Protein AF-0000000083949739 (afdb_homodimer)

Sequence (766 aa):
MKKLPELTESFSALIASPSISALEPEQDQSNAAVIDLLANWFADLGLECRRQPVPSSRNKHNLLANLGTGQGGLLLAGHTDTVPFDEGHWQHDPFRLTEKDNLWYGLGTCDMKGFFALILEALKQLPLTQMKRPLYILASADEETTMNGAKAFAANAAIKPEFAIIGEPTSLRPVYMHKGHMAQGIRVTGRSGHSSDPAKGLNAIEVMHLIIGRLLKLKQHLSEHYREDAFSVPYPTMNFGHVHGGDAANRICGCCDLHLDIRPLPGLALTDLQLMLQQYLQPVCEQFPGSVSISELYPGSEPFADDRDSPWSQLVASLAGQAPQVVNYATEAPYIRQLGCHTLVLGPGSIEQAHQPDEYLDTAQIKPTINLLKQLIYHACIKMKKLPELTESFSALIASPSISALEPEQDQSNAAVIDLLANWFADLGLECRRQPVPSSRNKHNLLANLGTGQGGLLLAGHTDTVPFDEGHWQHDPFRLTEKDNLWYGLGTCDMKGFFALILEALKQLPLTQMKRPLYILASADEETTMNGAKAFAANAAIKPEFAIIGEPTSLRPVYMHKGHMAQGIRVTGRSGHSSDPAKGLNAIEVMHLIIGRLLKLKQHLSEHYREDAFSVPYPTMNFGHVHGGDAANRICGCCDLHLDIRPLPGLALTDLQLMLQQYLQPVCEQFPGSVSISELYPGSEPFADDRDSPWSQLVASLAGQAPQVVNYATEAPYIRQLGCHTLVLGPGSIEQAHQPDEYLDTAQIKPTINLLKQLIYHACIK

Radius of gyration: 38.07 Å; Cα contacts (8 Å, |Δi|>4): 1878; chains: 2; bounding box: 49×115×76 Å

InterPro domains:
  IPR001261 ArgE/DapE/ACY1/CPG2/YscS, conserved site [PS00758] (74-83)
  IPR001261 ArgE/DapE/ACY1/CPG2/YscS, conserved site [PS00759] (109-146)
  IPR002933 Peptidase M20 [PF01546] (75-378)
  IPR010169 Acetylornithine deacetylase ArgE [MF_01108] (2-382)
  IPR010169 Acetylornithine deacetylase ArgE [TIGR01892] (11-377)
  IPR011650 Peptidase M20, dimerisation domain [PF07687] (176-286)
  IPR036264 Bacterial exopeptidase dimerisation domain [SSF55031] (180-294)
  IPR050072 Peptidase M20A family, bacterial cell wall biosynthesis [PTHR43808] (6-381)

Organism: NCBI:txid38313

Solvent-accessible surface area (backbone atoms only — not comparable to full-atom values): 37854 Å² total; per-residue (Å²): 126,87,76,75,69,51,65,69,52,39,40,31,53,51,22,52,39,74,16,22,33,45,89,52,69,91,62,37,43,39,32,49,68,46,47,49,52,50,43,52,54,43,38,72,73,66,26,52,63,45,79,37,78,34,79,98,52,76,67,28,40,26,34,44,33,36,37,64,55,78,69,37,15,32,31,43,31,38,38,54,30,28,65,77,75,64,84,85,62,40,88,54,60,48,52,40,63,39,79,56,96,64,24,36,29,13,52,24,39,23,48,21,44,33,45,57,38,39,53,53,54,24,54,74,74,48,73,76,87,53,46,64,14,16,39,35,36,39,38,23,23,34,60,78,52,58,33,42,23,42,47,53,46,45,75,59,58,89,69,53,32,44,31,34,38,30,28,47,30,40,62,43,29,36,28,31,32,23,23,16,37,40,36,38,32,38,39,30,51,41,30,52,38,53,36,86,44,58,89,71,36,36,46,10,56,62,55,47,49,54,48,51,54,36,49,52,52,49,44,50,49,39,47,74,74,40,77,46,80,85,39,94,62,33,39,37,41,69,28,61,2,27,37,42,23,46,86,38,33,64,32,33,7,32,38,22,38,36,28,28,25,35,33,32,41,63,93,46,49,62,70,58,51,51,50,49,53,50,59,53,43,40,67,59,39,68,75,38,72,88,24,65,45,78,44,73,71,49,66,52,40,52,27,25,70,46,63,70,80,36,69,66,41,46,50,50,20,59,72,54,70,29,71,69,42,66,46,78,60,66,63,65,56,41,35,57,35,70,51,71,24,55,45,33,37,33,14,47,25,47,59,87,35,47,98,37,71,62,17,37,21,54,53,81,42,48,61,60,45,28,52,44,50,40,50,52,46,37,62,46,14,45,101,126,85,77,77,70,49,67,69,52,40,40,32,53,51,21,51,38,75,15,22,31,46,89,52,70,91,62,35,42,39,34,50,67,47,47,50,53,50,42,51,54,44,37,74,72,66,27,51,62,44,79,37,77,31,76,99,53,76,67,28,40,26,34,43,33,36,36,64,55,79,70,36,15,34,30,42,32,40,38,54,32,27,64,78,76,63,85,86,62,42,87,54,60,48,52,38,63,39,79,56,93,64,25,36,30,14,55,24,39,23,48,21,43,32,46,57,37,40,52,53,55,26,53,75,73,47,74,75,87,52,48,63,14,16,39,35,37,38,40,25,23,33,60,78,50,58,32,44,24,42,47,53,45,44,75,60,59,87,66,54,33,44,29,34,38,31,29,48,29,41,62,44,29,36,28,30,32,22,24,15,38,40,36,38,31,39,39,28,52,41,30,52,38,53,38,86,45,57,89,72,35,34,46,9,55,62,53,46,48,55,48,51,52,35,51,50,52,49,44,51,48,40,48,73,74,39,78,45,79,83,38,94,62,33,38,37,41,67,28,60,1,25,37,42,24,44,86,38,33,62,31,31,6,31,36,24,39,37,27,30,24,35,35,34,42,61,94,46,49,63,70,58,52,52,51,49,53,49,60,55,45,40,67,57,36,68,74,39,71,88,24,65,47,77,44,73,70,49,66,54,40,53,27,25,71,46,63,70,79,35,71,65,42,46,49,51,22,60,72,54,70,28,69,69,41,66,47,80,61,66,64,65,54,39,33,57,35,70,51,70,23,54,45,33,38,34,14,48,25,46,57,85,36,48,101,39,71,62,18,36,22,54,52,80,42,49,62,59,47,28,52,44,51,41,49,51,46,36,62,46,15,45,101

Structure (mmCIF, N/CA/C/O backbone):
data_AF-0000000083949739-model_v1
#
loop_
_entity.id
_entity.type
_entity.pdbx_description
1 polymer 'Acetylornithine deacetylase'
#
loop_
_atom_site.group_PDB
_atom_site.id
_atom_site.type_symbol
_atom_site.label_atom_id
_atom_site.label_alt_id
_atom_site.label_comp_id
_atom_site.label_asym_id
_atom_site.label_entity_id
_atom_site.label_seq_id
_atom_site.pdbx_PDB_ins_code
_atom_site.Cartn_x
_atom_site.Cartn_y
_atom_site.Cartn_z
_atom_site.occupancy
_atom_site.B_iso_or_equiv
_atom_site.auth_seq_id
_atom_site.auth_comp_id
_atom_site.auth_asym_id
_atom_site.auth_atom_id
_atom_site.pdbx_PDB_model_num
ATOM 1 N N . MET A 1 1 ? -22.656 -58.625 -13.508 1 41.91 1 MET A N 1
ATOM 2 C CA . MET A 1 1 ? -21.5 -57.781 -13.82 1 41.91 1 MET A CA 1
ATOM 3 C C . MET A 1 1 ? -21.906 -56.312 -13.867 1 41.91 1 MET A C 1
ATOM 5 O O . MET A 1 1 ? -22.844 -55.938 -14.578 1 41.91 1 MET A O 1
ATOM 9 N N . LYS A 1 2 ? -21.625 -55.531 -12.883 1 57.28 2 LYS A N 1
ATOM 10 C CA . LYS A 1 2 ? -22.172 -54.188 -12.82 1 57.28 2 LYS A CA 1
ATOM 11 C C . LYS A 1 2 ? -21.891 -53.406 -14.109 1 57.28 2 LYS A C 1
ATOM 13 O O . LYS A 1 2 ? -20.766 -53.406 -14.609 1 57.28 2 LYS A O 1
ATOM 18 N N . LYS A 1 3 ? -22.875 -52.906 -14.805 1 80.19 3 LYS A N 1
ATOM 19 C CA . LYS A 1 3 ? -22.797 -52.281 -16.125 1 80.19 3 LYS A CA 1
ATOM 20 C C . LYS A 1 3 ? -22.016 -50.969 -16.078 1 80.19 3 LYS A C 1
ATOM 22 O O . LYS A 1 3 ? -22.281 -50.125 -15.227 1 80.19 3 LYS A O 1
ATOM 27 N N . LEU A 1 4 ? -20.875 -50.938 -16.766 1 92.12 4 LEU A N 1
ATOM 28 C CA . LEU A 1 4 ? -20.109 -49.719 -16.922 1 92.12 4 LEU A CA 1
ATOM 29 C C . LEU A 1 4 ? -20.984 -48.594 -17.484 1 92.12 4 LEU A C 1
ATOM 31 O O . LEU A 1 4 ? -21.828 -48.844 -18.359 1 92.12 4 LEU A O 1
ATOM 35 N N . PRO A 1 5 ? -20.891 -47.469 -16.922 1 96 5 PRO A N 1
ATOM 36 C CA . PRO A 1 5 ? -21.719 -46.344 -17.391 1 96 5 PRO A CA 1
ATOM 37 C C . PRO A 1 5 ? -21.438 -45.969 -18.844 1 96 5 PRO A C 1
ATOM 39 O O . PRO A 1 5 ? -20.312 -46.188 -19.328 1 96 5 PRO A O 1
ATOM 42 N N . GLU A 1 6 ? -22.453 -45.438 -19.469 1 97.12 6 GLU A N 1
ATOM 43 C CA . GLU A 1 6 ? -22.234 -44.781 -20.75 1 97.12 6 GLU A CA 1
ATOM 44 C C . GLU A 1 6 ? -21.453 -43.469 -20.594 1 97.12 6 GLU A C 1
ATOM 46 O O . GLU A 1 6 ? -21.359 -42.938 -19.484 1 97.12 6 GLU A O 1
ATOM 51 N N . LEU A 1 7 ? -21 -43.031 -21.703 1 97.62 7 LEU A N 1
ATOM 52 C CA . LEU A 1 7 ? -20.125 -41.875 -21.656 1 97.62 7 LEU A CA 1
ATOM 53 C C . LEU A 1 7 ? -20.797 -40.688 -20.969 1 97.62 7 LEU A C 1
ATOM 55 O O . LEU A 1 7 ? -20.234 -40.094 -20.078 1 97.62 7 LEU A O 1
ATOM 59 N N . THR A 1 8 ? -22.016 -40.375 -21.281 1 97.62 8 THR A N 1
ATOM 60 C CA . THR A 1 8 ? -22.734 -39.25 -20.703 1 97.62 8 THR A CA 1
ATOM 61 C C . THR A 1 8 ? -23 -39.469 -19.219 1 97.62 8 THR A C 1
ATOM 63 O O . THR A 1 8 ? -22.984 -38.5 -18.438 1 97.62 8 THR A O 1
ATOM 66 N N . GLU A 1 9 ? -23.172 -40.688 -18.859 1 97.88 9 GLU A N 1
ATOM 67 C CA . GLU A 1 9 ? -23.406 -41.031 -17.453 1 97.88 9 GLU A CA 1
ATOM 68 C C . GLU A 1 9 ? -22.141 -40.844 -16.625 1 97.88 9 GLU A C 1
ATOM 70 O O . GLU A 1 9 ? -22.203 -40.406 -15.477 1 97.88 9 GLU A O 1
ATOM 75 N N . SER A 1 10 ? -21.062 -41.281 -17.203 1 98.19 10 SER A N 1
ATOM 76 C CA . SER A 1 10 ? -19.812 -41.125 -16.484 1 98.19 10 SER A CA 1
ATOM 77 C C . SER A 1 10 ? -19.469 -39.656 -16.281 1 98.19 10 SER A C 1
ATOM 79 O O . SER A 1 10 ? -19.094 -39.219 -15.188 1 98.19 10 SER A O 1
ATOM 81 N N . PHE A 1 11 ? -19.688 -38.812 -17.375 1 98.44 11 PHE A N 1
ATOM 82 C CA . PHE A 1 11 ? -19.5 -37.375 -17.234 1 98.44 11 PHE A CA 1
ATOM 83 C C . PHE A 1 11 ? -20.422 -36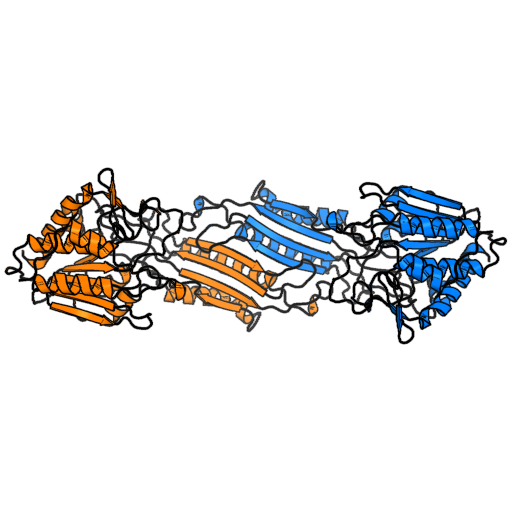.812 -16.172 1 98.44 11 PHE A C 1
ATOM 85 O O . PHE A 1 11 ? -19.984 -36.062 -15.312 1 98.44 11 PHE A O 1
ATOM 92 N N . SER A 1 12 ? -21.641 -37.188 -16.219 1 98.44 12 SER A N 1
ATOM 93 C CA . SER A 1 12 ? -22.641 -36.656 -15.281 1 98.44 12 SER A CA 1
ATOM 94 C C . SER A 1 12 ? -22.266 -37 -13.844 1 98.44 12 SER A C 1
ATOM 96 O O . SER A 1 12 ? -22.359 -36.156 -12.953 1 98.44 12 SER A O 1
ATOM 98 N N . ALA A 1 13 ? -21.859 -38.219 -13.617 1 98.5 13 ALA A N 1
ATOM 99 C CA . ALA A 1 13 ? -21.516 -38.656 -12.266 1 98.5 13 ALA A CA 1
ATOM 100 C C . ALA A 1 13 ? -20.297 -37.906 -11.742 1 98.5 13 ALA A C 1
ATOM 102 O O . ALA A 1 13 ? -20.266 -37.5 -10.578 1 98.5 13 ALA A O 1
ATOM 103 N N . LEU A 1 14 ? -19.297 -37.75 -12.57 1 98.62 14 LEU A N 1
ATOM 104 C CA . LEU A 1 14 ? -18.078 -37.062 -12.164 1 98.62 14 LEU A CA 1
ATOM 105 C C . LEU A 1 14 ? -18.375 -35.594 -11.828 1 98.62 14 LEU A C 1
ATOM 107 O O . LEU A 1 14 ? -17.891 -35.062 -10.828 1 98.62 14 LEU A O 1
ATOM 111 N N . ILE A 1 15 ? -19.234 -34.938 -12.672 1 98.25 15 ILE A N 1
ATOM 112 C CA . ILE A 1 15 ? -19.562 -33.531 -12.5 1 98.25 15 ILE A CA 1
ATOM 113 C C . ILE A 1 15 ? -20.422 -33.344 -11.258 1 98.25 15 ILE A C 1
ATOM 115 O O . ILE A 1 15 ? -20.297 -32.375 -10.539 1 98.25 15 ILE A O 1
ATOM 119 N N . ALA A 1 16 ? -21.219 -34.344 -11 1 98.31 16 ALA A N 1
ATOM 120 C CA . ALA A 1 16 ? -22.141 -34.281 -9.859 1 98.31 16 ALA A CA 1
ATOM 121 C C . ALA A 1 16 ? -21.391 -34.562 -8.555 1 98.31 16 ALA A C 1
ATOM 123 O O . ALA A 1 16 ? -21.969 -34.438 -7.469 1 98.31 16 ALA A O 1
ATOM 124 N N . SER A 1 17 ? -20.141 -34.906 -8.602 1 98.25 17 SER A N 1
ATOM 125 C CA . SER A 1 17 ? -19.312 -35.156 -7.426 1 98.25 17 SER A CA 1
ATOM 126 C C . SER A 1 17 ? -18.328 -34.031 -7.191 1 98.25 17 SER A C 1
ATOM 128 O O . SER A 1 17 ? -17.188 -34.094 -7.652 1 98.25 17 SER A O 1
ATOM 130 N N . PRO A 1 18 ? -18.766 -33 -6.414 1 96.88 18 PRO A N 1
ATOM 131 C CA . PRO A 1 18 ? -17.875 -31.875 -6.203 1 96.88 18 PRO A CA 1
ATOM 132 C C . PRO A 1 18 ? -16.562 -32.281 -5.523 1 96.88 18 PRO A C 1
ATOM 134 O O . PRO A 1 18 ? -16.562 -33.125 -4.629 1 96.88 18 PRO A O 1
ATOM 137 N N . SER A 1 19 ? -15.453 -31.734 -5.965 1 98.25 19 SER A N 1
ATOM 138 C CA . SER A 1 19 ? -14.109 -32 -5.453 1 98.25 19 SER A CA 1
ATOM 139 C C . SER A 1 19 ? -13.234 -30.75 -5.527 1 98.25 19 SER A C 1
ATOM 141 O O . SER A 1 19 ? -12.109 -30.812 -6.016 1 98.25 19 SER A O 1
ATOM 143 N N . ILE A 1 20 ? -13.711 -29.672 -4.984 1 96.69 20 ILE A N 1
ATOM 144 C CA . ILE A 1 20 ? -13.055 -28.375 -5.051 1 96.69 20 ILE A CA 1
ATOM 145 C C . ILE A 1 20 ? -11.82 -28.375 -4.148 1 96.69 20 ILE A C 1
ATOM 147 O O . ILE A 1 20 ? -11.891 -28.797 -2.994 1 96.69 20 ILE A O 1
ATOM 151 N N . SER A 1 21 ? -10.742 -27.984 -4.66 1 95.56 21 SER A N 1
ATOM 152 C CA . SER A 1 21 ? -9.562 -27.688 -3.852 1 95.56 21 SER A CA 1
ATOM 153 C C . SER A 1 21 ? -9.414 -26.188 -3.611 1 95.56 21 SER A C 1
ATOM 155 O O . SER A 1 21 ? -9.562 -25.391 -4.535 1 95.56 21 SER A O 1
ATOM 157 N N . ALA A 1 22 ? -9.188 -25.828 -2.408 1 92.25 22 ALA A N 1
ATOM 158 C CA . ALA A 1 22 ? -9.016 -24.438 -1.992 1 92.25 22 ALA A CA 1
ATOM 159 C C . ALA A 1 22 ? -8.062 -24.328 -0.809 1 92.25 22 ALA A C 1
ATOM 161 O O . ALA A 1 22 ? -7.902 -25.281 -0.04 1 92.25 22 ALA A O 1
ATOM 162 N N . LEU A 1 23 ? -7.402 -23.234 -0.762 1 86.69 23 LEU A N 1
ATOM 163 C CA . LEU A 1 23 ? -6.527 -23 0.384 1 86.69 23 LEU A CA 1
ATOM 164 C C . LEU A 1 23 ? -7.344 -22.797 1.655 1 86.69 23 LEU A C 1
ATOM 166 O O . LEU A 1 23 ? -6.957 -23.266 2.73 1 86.69 23 LEU A O 1
ATOM 170 N N . GLU A 1 24 ? -8.461 -22.109 1.47 1 89.19 24 GLU A N 1
ATOM 171 C CA . GLU A 1 24 ? -9.359 -21.906 2.604 1 89.19 24 GLU A CA 1
ATOM 172 C C . GLU A 1 24 ? -10.094 -23.203 2.963 1 89.19 24 GLU A C 1
ATOM 174 O O . GLU A 1 24 ? -10.82 -23.75 2.139 1 89.19 24 GLU A O 1
ATOM 179 N N . PRO A 1 25 ? -9.984 -23.531 4.176 1 92.81 25 PRO A N 1
ATOM 180 C CA . PRO A 1 25 ? -10.555 -24.812 4.586 1 92.81 25 PRO A CA 1
ATOM 181 C C . PRO A 1 25 ? -12.055 -24.906 4.305 1 92.81 25 PRO A C 1
ATOM 183 O O . PRO A 1 25 ? -12.555 -25.984 3.973 1 92.81 25 PRO A O 1
ATOM 186 N N . GLU A 1 26 ? -12.758 -23.766 4.371 1 93.06 26 GLU A N 1
ATOM 187 C CA . GLU A 1 26 ? -14.211 -23.766 4.234 1 93.06 26 GLU A CA 1
ATOM 188 C C . GLU A 1 26 ? -14.625 -24.078 2.801 1 93.06 26 GLU A C 1
ATOM 190 O O . GLU A 1 26 ? -15.734 -24.562 2.564 1 93.06 26 GLU A O 1
ATOM 195 N N . GLN A 1 27 ? -13.758 -23.938 1.877 1 93.12 27 GLN A N 1
ATOM 196 C CA . GLN A 1 27 ? -14.078 -24.156 0.468 1 93.12 27 GLN A CA 1
ATOM 197 C C . GLN A 1 27 ? -13.453 -25.438 -0.051 1 93.12 27 GLN A C 1
ATOM 199 O O . GLN A 1 27 ? -13.805 -25.922 -1.133 1 93.12 27 GLN A O 1
ATOM 204 N N . ASP A 1 28 ? -12.547 -25.953 0.757 1 95.69 28 ASP A N 1
ATOM 205 C CA . ASP A 1 28 ? -11.797 -27.141 0.338 1 95.69 28 ASP A CA 1
ATOM 206 C C . ASP A 1 28 ? -12.625 -28.406 0.536 1 95.69 28 ASP A C 1
ATOM 208 O O . ASP A 1 28 ? -13.25 -28.594 1.583 1 95.69 28 ASP A O 1
ATOM 212 N N . GLN A 1 29 ? -12.68 -29.25 -0.509 1 96.94 29 GLN A N 1
ATOM 213 C CA . GLN A 1 29 ? -13.453 -30.484 -0.461 1 96.94 29 GLN A CA 1
ATOM 214 C C . GLN A 1 29 ? -12.57 -31.703 -0.724 1 96.94 29 GLN A C 1
ATOM 216 O O . GLN A 1 29 ? -11.578 -31.609 -1.456 1 96.94 29 GLN A O 1
ATOM 221 N N . SER A 1 30 ? -12.961 -32.812 -0.122 1 97.69 30 SER A N 1
ATOM 222 C CA . SER A 1 30 ? -12.305 -34.062 -0.443 1 97.69 30 SER A CA 1
ATOM 223 C C . SER A 1 30 ? -12.648 -34.531 -1.854 1 97.69 30 SER A C 1
ATOM 225 O O . SER A 1 30 ? -13.734 -34.25 -2.359 1 97.69 30 SER A O 1
ATOM 227 N N . ASN A 1 31 ? -11.711 -35.25 -2.438 1 98.44 31 ASN A N 1
ATOM 228 C CA . ASN A 1 31 ? -11.961 -35.812 -3.754 1 98.44 31 ASN A CA 1
ATOM 229 C C . ASN A 1 31 ? -12.32 -37.312 -3.658 1 98.44 31 ASN A C 1
ATOM 231 O O . ASN A 1 31 ? -12.336 -38 -4.668 1 98.44 31 ASN A O 1
ATOM 235 N N . ALA A 1 32 ? -12.609 -37.812 -2.539 1 98.19 32 ALA A N 1
ATOM 236 C CA . ALA A 1 32 ? -12.812 -39.25 -2.285 1 98.19 32 ALA A CA 1
ATOM 237 C C . ALA A 1 32 ? -13.961 -39.781 -3.129 1 98.19 32 ALA A C 1
ATOM 239 O O . ALA A 1 32 ? -13.898 -40.938 -3.615 1 98.19 32 ALA A O 1
ATOM 240 N N . ALA A 1 33 ? -15 -39.031 -3.24 1 98.31 33 ALA A N 1
ATOM 241 C CA . ALA A 1 33 ? -16.156 -39.5 -4.004 1 98.31 33 ALA A CA 1
ATOM 242 C C . ALA A 1 33 ? -15.781 -39.719 -5.469 1 98.31 33 ALA A C 1
ATOM 244 O O . ALA A 1 33 ? -16.234 -40.688 -6.078 1 98.31 33 ALA A O 1
ATOM 245 N N . VAL A 1 34 ? -15.016 -38.812 -6.016 1 98.69 34 VAL A N 1
ATOM 246 C CA . VAL A 1 34 ? -14.555 -38.969 -7.395 1 98.69 34 VAL A CA 1
ATOM 247 C C . VAL A 1 34 ? -13.641 -40.188 -7.508 1 98.69 34 VAL A C 1
ATOM 249 O O . VAL A 1 34 ? -13.773 -40.969 -8.445 1 98.69 34 VAL A O 1
ATOM 252 N N . ILE A 1 35 ? -12.781 -40.344 -6.582 1 98.69 35 ILE A N 1
ATOM 253 C CA . ILE A 1 35 ? -11.852 -41.469 -6.551 1 98.69 35 ILE A CA 1
ATOM 254 C C . ILE A 1 35 ? -12.633 -42.781 -6.492 1 98.69 35 ILE A C 1
ATOM 256 O O . ILE A 1 35 ? -12.289 -43.75 -7.188 1 98.69 35 ILE A O 1
ATOM 260 N N . ASP A 1 36 ? -13.656 -42.812 -5.703 1 98.5 36 ASP A N 1
ATOM 261 C CA . ASP A 1 36 ? -14.492 -44 -5.578 1 98.5 36 ASP A CA 1
ATOM 262 C C . ASP A 1 36 ? -15.141 -44.375 -6.914 1 98.5 36 ASP A C 1
ATOM 264 O O . ASP A 1 36 ? -15.156 -45.531 -7.309 1 98.5 36 ASP A O 1
ATOM 268 N N . LEU A 1 37 ? -15.68 -43.375 -7.543 1 98.56 37 LEU A N 1
ATOM 269 C CA . LEU A 1 37 ? -16.297 -43.594 -8.844 1 98.56 37 LEU A CA 1
ATOM 270 C C . LEU A 1 37 ? -15.297 -44.219 -9.82 1 98.56 37 LEU A C 1
ATOM 272 O O . LEU A 1 37 ? -15.586 -45.25 -10.438 1 98.56 37 LEU A O 1
ATOM 276 N N . LEU A 1 38 ? -14.156 -43.625 -9.883 1 98.75 38 LEU A N 1
ATOM 277 C CA . LEU A 1 38 ? -13.141 -44.062 -10.828 1 98.75 38 LEU A CA 1
ATOM 278 C C . LEU A 1 38 ? -12.633 -45.469 -10.477 1 98.75 38 LEU A C 1
ATOM 280 O O . LEU A 1 38 ? -12.484 -46.312 -11.352 1 98.75 38 LEU A O 1
ATOM 284 N N . ALA A 1 39 ? -12.352 -45.656 -9.211 1 98.62 39 ALA A N 1
ATOM 285 C CA . ALA A 1 39 ? -11.875 -46.938 -8.766 1 98.62 39 ALA A CA 1
ATOM 286 C C . ALA A 1 39 ? -12.867 -48.062 -9.141 1 98.62 39 ALA A C 1
ATOM 288 O O . ALA A 1 39 ? -12.461 -49.125 -9.633 1 98.62 39 ALA A O 1
ATOM 289 N N . ASN A 1 40 ? -14.117 -47.781 -8.891 1 98.31 40 ASN A N 1
ATOM 290 C CA . ASN A 1 40 ? -15.148 -48.781 -9.211 1 98.31 40 ASN A CA 1
ATOM 291 C C . ASN A 1 40 ? -15.203 -49.062 -10.711 1 98.31 40 ASN A C 1
ATOM 293 O O . ASN A 1 40 ? -15.234 -50.219 -11.125 1 98.31 40 ASN A O 1
ATOM 297 N N . TRP A 1 41 ? -15.219 -48.031 -11.492 1 98.5 41 TRP A N 1
ATOM 298 C CA . TRP A 1 41 ? -15.328 -48.188 -12.945 1 98.5 41 TRP A CA 1
ATOM 299 C C . TRP A 1 41 ? -14.109 -48.906 -13.5 1 98.5 41 TRP A C 1
ATOM 301 O O . TRP A 1 41 ? -14.242 -49.844 -14.305 1 98.5 41 TRP A O 1
ATOM 311 N N . PHE A 1 42 ? -12.891 -48.531 -13.125 1 98.44 42 PHE A N 1
ATOM 312 C CA . PHE A 1 42 ? -11.672 -49.156 -13.648 1 98.44 42 PHE A CA 1
ATOM 313 C C . PHE A 1 42 ? -11.523 -50.562 -13.141 1 98.44 42 PHE A C 1
ATOM 315 O O . PHE A 1 42 ? -11.062 -51.438 -13.867 1 98.44 42 PHE A O 1
ATOM 322 N N . ALA A 1 43 ? -11.922 -50.781 -11.891 1 97.94 43 ALA A N 1
ATOM 323 C CA . ALA A 1 43 ? -11.914 -52.125 -11.367 1 97.94 43 ALA A CA 1
ATOM 324 C C . ALA A 1 43 ? -12.852 -53.031 -12.164 1 97.94 43 ALA A C 1
ATOM 326 O O . ALA A 1 43 ? -12.523 -54.188 -12.438 1 97.94 43 ALA A O 1
ATOM 327 N N . ASP A 1 44 ? -14 -52.531 -12.492 1 97.19 44 ASP A N 1
ATOM 328 C CA . ASP A 1 44 ? -14.984 -53.281 -13.266 1 97.19 44 ASP A CA 1
ATOM 329 C C . ASP A 1 44 ? -14.43 -53.656 -14.641 1 97.19 44 ASP A C 1
ATOM 331 O O . ASP A 1 44 ? -14.852 -54.625 -15.242 1 97.19 44 ASP A O 1
ATOM 335 N N . LEU A 1 45 ? -13.469 -52.906 -15.117 1 96.62 45 LEU A N 1
ATOM 336 C CA . LEU A 1 45 ? -12.82 -53.188 -16.391 1 96.62 45 LEU A CA 1
ATOM 337 C C . LEU A 1 45 ? -11.656 -54.156 -16.203 1 96.62 45 LEU A C 1
ATOM 339 O O . LEU A 1 45 ? -11.016 -54.562 -17.188 1 96.62 45 LEU A O 1
ATOM 343 N N . GLY A 1 46 ? -11.344 -54.438 -14.984 1 95.62 46 GLY A N 1
ATOM 344 C CA . GLY A 1 46 ? -10.305 -55.406 -14.711 1 95.62 46 GLY A CA 1
ATOM 345 C C . GLY A 1 46 ? -8.992 -54.781 -14.273 1 95.62 46 GLY A C 1
ATOM 346 O O . GLY A 1 46 ? -7.98 -55.469 -14.148 1 95.62 46 GLY A O 1
ATOM 347 N N . LEU A 1 47 ? -8.953 -53.5 -14.062 1 97.81 47 LEU A N 1
ATOM 348 C CA . LEU A 1 47 ? -7.727 -52.875 -13.586 1 97.81 47 LEU A CA 1
ATOM 349 C C . LEU A 1 47 ? -7.57 -53.062 -12.078 1 97.81 47 LEU A C 1
ATOM 351 O O . LEU A 1 47 ? -8.562 -53.062 -11.352 1 97.81 47 LEU A O 1
ATOM 355 N N . GLU A 1 48 ? -6.328 -53.188 -11.664 1 97.56 48 GLU A N 1
ATOM 356 C CA . GLU A 1 48 ? -6.027 -53.156 -10.234 1 97.56 48 GLU A CA 1
ATOM 357 C C . GLU A 1 48 ? -5.957 -51.719 -9.727 1 97.56 48 GLU A C 1
ATOM 359 O O . GLU A 1 48 ? -5.152 -50.906 -10.211 1 97.56 48 GLU A O 1
ATOM 364 N N . CYS A 1 49 ? -6.777 -51.406 -8.766 1 98 49 CYS A N 1
ATOM 365 C CA . CYS A 1 49 ? -6.875 -50.031 -8.289 1 98 49 CYS A CA 1
ATOM 366 C C . CYS A 1 49 ? -6.32 -49.906 -6.875 1 98 49 CYS A C 1
ATOM 368 O O . CYS A 1 49 ? -6.641 -50.719 -6.004 1 98 49 CYS A O 1
ATOM 370 N N . ARG A 1 50 ? -5.477 -48.938 -6.691 1 97.38 50 ARG A N 1
ATOM 371 C CA . ARG A 1 50 ? -4.914 -48.625 -5.383 1 97.38 50 ARG A CA 1
ATOM 372 C C . ARG A 1 50 ? -5.164 -47.156 -5.012 1 97.38 50 ARG A C 1
ATOM 374 O O . ARG A 1 50 ? -4.707 -46.25 -5.707 1 97.38 50 ARG A O 1
ATOM 381 N N . ARG A 1 51 ? -5.875 -47 -3.955 1 97 51 ARG A N 1
ATOM 382 C CA . ARG A 1 51 ? -6.086 -45.688 -3.393 1 97 51 ARG A CA 1
ATOM 383 C C . ARG A 1 51 ? -4.926 -45.281 -2.49 1 97 51 ARG A C 1
ATOM 385 O O . ARG A 1 51 ? -4.434 -46.094 -1.703 1 97 51 ARG A O 1
ATOM 392 N N . GLN A 1 52 ? -4.441 -44.094 -2.652 1 96.31 52 GLN A N 1
ATOM 393 C CA . GLN A 1 52 ? -3.311 -43.594 -1.872 1 96.31 52 GLN A CA 1
ATOM 394 C C . GLN A 1 52 ? -3.656 -42.281 -1.17 1 96.31 52 GLN A C 1
ATOM 396 O O . GLN A 1 52 ? -3.9 -41.281 -1.824 1 96.31 52 GLN A O 1
ATOM 401 N N . PRO A 1 53 ? -3.598 -42.281 0.134 1 96.69 53 PRO A N 1
ATOM 402 C CA . PRO A 1 53 ? -3.805 -41 0.823 1 96.69 53 PRO A CA 1
ATOM 403 C C . PRO A 1 53 ? -2.719 -40 0.506 1 96.69 53 PRO A C 1
ATOM 405 O O . PRO A 1 53 ? -1.544 -40.344 0.388 1 96.69 53 PRO A O 1
ATOM 408 N N . VAL A 1 54 ? -3.092 -38.781 0.306 1 96.94 54 VAL A N 1
ATOM 409 C CA . VAL A 1 54 ? -2.146 -37.719 0.05 1 96.94 54 VAL A CA 1
ATOM 410 C C . VAL A 1 54 ? -1.765 -37.031 1.365 1 96.94 54 VAL A C 1
ATOM 412 O O . VAL A 1 54 ? -2.631 -36.531 2.092 1 96.94 54 VAL A O 1
ATOM 415 N N . PRO A 1 55 ? -0.504 -37 1.66 1 94 55 PRO A N 1
ATOM 416 C CA . PRO A 1 55 ? -0.083 -36.375 2.918 1 94 55 PRO A CA 1
ATOM 417 C C . PRO A 1 55 ? -0.387 -34.875 2.965 1 94 55 PRO A C 1
ATOM 419 O O . PRO A 1 55 ? -0.431 -34.219 1.923 1 94 55 PRO A O 1
ATOM 422 N N . SER A 1 56 ? -0.604 -34.375 4.203 1 90.69 56 SER A N 1
ATOM 423 C CA . SER A 1 56 ? -0.799 -32.938 4.438 1 90.69 56 SER A CA 1
ATOM 424 C C . SER A 1 56 ? -1.968 -32.406 3.619 1 90.69 56 SER A C 1
ATOM 426 O O . SER A 1 56 ? -1.853 -31.359 2.975 1 90.69 56 SER A O 1
ATOM 428 N N . SER A 1 57 ? -2.969 -33.188 3.463 1 93.56 57 SER A N 1
ATOM 429 C CA . SER A 1 57 ? -4.184 -32.781 2.748 1 93.56 57 SER A CA 1
ATOM 430 C C . SER A 1 57 ? -5.426 -33.031 3.602 1 93.56 57 SER A C 1
ATOM 432 O O . SER A 1 57 ? -5.34 -33.625 4.684 1 93.56 57 SER A O 1
ATOM 434 N N . ARG A 1 58 ? -6.516 -32.438 3.314 1 94.19 58 ARG A N 1
ATOM 435 C CA . ARG A 1 58 ? -7.789 -32.625 3.992 1 94.19 58 ARG A CA 1
ATOM 436 C C . ARG A 1 58 ? -8.57 -33.781 3.367 1 94.19 58 ARG A C 1
ATOM 438 O O . ARG A 1 58 ? -9.547 -33.562 2.646 1 94.19 58 ARG A O 1
ATOM 445 N N . ASN A 1 59 ? -8.125 -35.094 3.639 1 96.81 59 ASN A N 1
ATOM 446 C CA . ASN A 1 59 ? -8.742 -36.344 3.176 1 96.81 59 ASN A CA 1
ATOM 447 C C . ASN A 1 59 ? -8.734 -36.438 1.652 1 96.81 59 ASN A C 1
ATOM 449 O O . ASN A 1 59 ? -9.766 -36.719 1.04 1 96.81 59 ASN A O 1
ATOM 453 N N . LYS A 1 60 ? -7.703 -36.125 1.062 1 97.81 60 LYS A N 1
ATOM 454 C CA . LYS A 1 60 ? -7.527 -36.281 -0.381 1 97.81 60 LYS A CA 1
ATOM 455 C C . LYS A 1 60 ? -6.781 -37.562 -0.721 1 97.81 60 LYS A C 1
ATOM 457 O O . LYS A 1 60 ? -6.008 -38.062 0.093 1 97.81 60 LYS A O 1
ATOM 462 N N . HIS A 1 61 ? -7.074 -38.031 -1.902 1 98.12 61 HIS A N 1
ATOM 463 C CA . HIS A 1 61 ? -6.512 -39.344 -2.309 1 98.12 61 HIS A CA 1
ATOM 464 C C . HIS A 1 61 ? -6.094 -39.312 -3.775 1 98.12 61 HIS A C 1
ATOM 466 O O . HIS A 1 61 ? -6.734 -38.656 -4.598 1 98.12 61 HIS A O 1
ATOM 472 N N . ASN A 1 62 ? -5.012 -40.031 -3.975 1 98.19 62 ASN A N 1
ATOM 473 C CA . ASN A 1 62 ? -4.707 -40.438 -5.34 1 98.19 62 ASN A CA 1
ATOM 474 C C . ASN A 1 62 ? -5.273 -41.812 -5.648 1 98.19 62 ASN A C 1
ATOM 476 O O . ASN A 1 62 ? -5.539 -42.594 -4.734 1 98.19 62 ASN A O 1
ATOM 480 N N . LEU A 1 63 ? -5.547 -42.031 -6.895 1 98.56 63 LEU A N 1
ATOM 481 C CA . LEU A 1 63 ? -5.859 -43.375 -7.387 1 98.56 63 LEU A CA 1
ATOM 482 C C . LEU A 1 63 ? -4.859 -43.812 -8.453 1 98.56 63 LEU A C 1
ATOM 484 O O . LEU A 1 63 ? -4.605 -43.062 -9.406 1 98.56 63 LEU A O 1
ATOM 488 N N . LEU A 1 64 ? -4.238 -44.875 -8.242 1 98.25 64 LEU A N 1
ATOM 489 C CA . LEU A 1 64 ? -3.459 -45.531 -9.289 1 98.25 64 LEU A CA 1
ATOM 490 C C . LEU A 1 64 ? -4.141 -46.812 -9.766 1 98.25 64 LEU A C 1
ATOM 492 O O . LEU A 1 64 ? -4.32 -47.75 -8.992 1 98.25 64 LEU A O 1
ATOM 496 N N . ALA A 1 65 ? -4.57 -46.844 -11.008 1 98.12 65 ALA A N 1
ATOM 497 C CA . ALA A 1 65 ? -5.109 -48.031 -11.648 1 98.12 65 ALA A CA 1
ATOM 498 C C . ALA A 1 65 ? -4.113 -48.625 -12.648 1 98.12 65 ALA A C 1
ATOM 500 O O . ALA A 1 65 ? -3.434 -47.875 -13.367 1 98.12 65 ALA A O 1
ATOM 501 N N . ASN A 1 66 ? -3.969 -49.875 -12.656 1 96.81 66 ASN A N 1
ATOM 502 C CA . ASN A 1 66 ? -2.965 -50.531 -13.492 1 96.81 66 ASN A CA 1
ATOM 503 C C . ASN A 1 66 ? -3.545 -51.719 -14.227 1 96.81 66 ASN A C 1
ATOM 505 O O . ASN A 1 66 ? -4.352 -52.469 -13.664 1 96.81 66 ASN A O 1
ATOM 509 N N . LEU A 1 67 ? -3.225 -51.875 -15.438 1 97.5 67 LEU A N 1
ATOM 510 C CA . LEU A 1 67 ? -3.543 -53.031 -16.266 1 97.5 67 LEU A CA 1
ATOM 511 C C . LEU A 1 67 ? -2.293 -53.562 -16.969 1 97.5 67 LEU A C 1
ATOM 513 O O . LEU A 1 67 ? -1.544 -52.781 -17.562 1 97.5 67 LEU A O 1
ATOM 517 N N . GLY A 1 68 ? -2.143 -54.844 -16.828 1 94.44 68 GLY A N 1
ATOM 518 C CA . GLY A 1 68 ? -0.976 -55.469 -17.438 1 94.44 68 GLY A CA 1
ATOM 519 C C . GLY A 1 68 ? 0.242 -55.469 -16.547 1 94.44 68 GLY A C 1
ATOM 520 O O . GLY A 1 68 ? 0.2 -54.906 -15.43 1 94.44 68 GLY A O 1
ATOM 521 N N . THR A 1 69 ? 1.224 -56.188 -17 1 92.06 69 THR A N 1
ATOM 522 C CA . THR A 1 69 ? 2.461 -56.312 -16.234 1 92.06 69 THR A CA 1
ATOM 523 C C . THR A 1 69 ? 3.674 -56.062 -17.125 1 92.06 69 THR A C 1
ATOM 525 O O . THR A 1 69 ? 3.549 -55.969 -18.344 1 92.06 69 THR A O 1
ATOM 528 N N . GLY A 1 70 ? 4.789 -55.844 -16.453 1 92 70 GLY A N 1
ATOM 529 C CA . GLY A 1 70 ? 6.02 -55.594 -17.188 1 92 70 GLY A CA 1
ATOM 530 C C . GLY A 1 70 ? 6.586 -54.219 -16.969 1 92 70 GLY A C 1
ATOM 531 O O . GLY A 1 70 ? 6.277 -53.562 -15.977 1 92 70 GLY A O 1
ATOM 532 N N . GLN A 1 71 ? 7.5 -53.906 -17.969 1 92.69 71 GLN A N 1
ATOM 533 C CA . GLN A 1 71 ? 8.188 -52.625 -17.859 1 92.69 71 GLN A CA 1
ATOM 534 C C . GLN A 1 71 ? 7.676 -51.625 -18.906 1 92.69 71 GLN A C 1
ATOM 536 O O . GLN A 1 71 ? 7.172 -52.031 -19.953 1 92.69 71 GLN A O 1
ATOM 541 N N . GLY A 1 72 ? 7.805 -50.344 -18.469 1 96.19 72 GLY A N 1
ATOM 542 C CA . GLY A 1 72 ? 7.434 -49.312 -19.422 1 96.19 72 GLY A CA 1
ATOM 543 C C . GLY A 1 72 ? 5.941 -49.031 -19.453 1 96.19 72 GLY A C 1
ATOM 544 O O . GLY A 1 72 ? 5.309 -48.875 -18.422 1 96.19 72 GLY A O 1
ATOM 545 N N . GLY A 1 73 ? 5.418 -48.969 -20.688 1 97.56 73 GLY A N 1
ATOM 546 C CA . GLY A 1 73 ? 3.998 -48.719 -20.875 1 97.56 73 GLY A CA 1
ATOM 547 C C . GLY A 1 73 ? 3.648 -47.25 -20.828 1 97.56 73 GLY A C 1
ATOM 548 O O . GLY A 1 73 ? 4.484 -46.375 -21.141 1 97.56 73 GLY A O 1
ATOM 549 N N . LEU A 1 74 ? 2.416 -47.031 -20.547 1 98.56 74 LEU A N 1
ATOM 550 C CA . LEU A 1 74 ? 1.851 -45.688 -20.656 1 98.56 74 LEU A CA 1
ATOM 551 C C . LEU A 1 74 ? 1.131 -45.312 -19.375 1 98.56 74 LEU A C 1
ATOM 553 O O . LEU A 1 74 ? 0.374 -46.094 -18.812 1 98.56 74 LEU A O 1
ATOM 557 N N . LEU A 1 75 ? 1.5 -44.125 -18.891 1 98.56 75 LEU A N 1
ATOM 558 C CA . LEU A 1 75 ? 0.758 -43.531 -17.781 1 98.56 75 LEU A CA 1
ATOM 559 C C . LEU A 1 75 ? -0.173 -42.438 -18.312 1 98.56 75 LEU A C 1
ATOM 561 O O . LEU A 1 75 ? 0.273 -41.5 -18.969 1 98.56 75 LEU A O 1
ATOM 565 N N . LEU A 1 76 ? -1.427 -42.625 -18.109 1 98.81 76 LEU A N 1
ATOM 566 C CA . LEU A 1 76 ? -2.404 -41.562 -18.297 1 98.81 76 LEU A CA 1
ATOM 567 C C . LEU A 1 76 ? -2.734 -40.875 -16.969 1 98.81 76 LEU A C 1
ATOM 569 O O . LEU A 1 76 ? -3.262 -41.531 -16.062 1 98.81 76 LEU A O 1
ATOM 573 N N . ALA A 1 77 ? -2.41 -39.562 -16.906 1 98.5 77 ALA A N 1
ATOM 574 C CA . ALA A 1 77 ? -2.553 -38.875 -15.625 1 98.5 77 ALA A CA 1
ATOM 575 C C . ALA A 1 77 ? -3.508 -37.688 -15.75 1 98.5 77 ALA A C 1
ATOM 577 O O . ALA A 1 77 ? -3.586 -37.062 -16.812 1 98.5 77 ALA A O 1
ATOM 578 N N . GLY A 1 78 ? -4.18 -37.375 -14.711 1 98.19 78 GLY A N 1
ATOM 579 C CA . GLY A 1 78 ? -5.062 -36.219 -14.562 1 98.19 78 GLY A CA 1
ATOM 580 C C . GLY A 1 78 ? -5.406 -35.906 -13.117 1 98.19 78 GLY A C 1
ATOM 581 O O . GLY A 1 78 ? -5.172 -36.75 -12.227 1 98.19 78 GLY A O 1
ATOM 582 N N . HIS A 1 79 ? -5.918 -34.75 -12.891 1 98.38 79 HIS A N 1
ATOM 583 C CA . HIS A 1 79 ? -6.301 -34.438 -11.523 1 98.38 79 HIS A CA 1
ATOM 584 C C . HIS A 1 79 ? -7.812 -34.5 -11.336 1 98.38 79 HIS A C 1
ATOM 586 O O . HIS A 1 79 ? -8.562 -34.406 -12.305 1 98.38 79 HIS A O 1
ATOM 592 N N . THR A 1 80 ? -8.219 -34.688 -10.102 1 98.62 80 THR A N 1
ATOM 593 C CA . THR A 1 80 ? -9.617 -34.969 -9.797 1 98.62 80 THR A CA 1
ATOM 594 C C . THR A 1 80 ? -10.297 -33.75 -9.195 1 98.62 80 THR A C 1
ATOM 596 O O . THR A 1 80 ? -11.508 -33.75 -8.984 1 98.62 80 THR A O 1
ATOM 599 N N . ASP A 1 81 ? -9.484 -32.781 -8.859 1 97.81 81 ASP A N 1
ATOM 600 C CA . ASP A 1 81 ? -10.047 -31.609 -8.195 1 97.81 81 ASP A CA 1
ATOM 601 C C . ASP A 1 81 ? -10.406 -30.531 -9.195 1 97.81 81 ASP A C 1
ATOM 603 O O . ASP A 1 81 ? -10.055 -30.609 -10.375 1 97.81 81 ASP A O 1
ATOM 607 N N . THR A 1 82 ? -11.242 -29.578 -8.703 1 96.25 82 THR A N 1
ATOM 608 C CA . THR A 1 82 ? -11.594 -28.375 -9.461 1 96.25 82 THR A CA 1
ATOM 609 C C . THR A 1 82 ? -11.344 -27.125 -8.625 1 96.25 82 THR A C 1
ATOM 611 O O . THR A 1 82 ? -11.117 -27.203 -7.414 1 96.25 82 THR A O 1
ATOM 614 N N . VAL A 1 83 ? -11.344 -25.969 -9.289 1 94.12 83 VAL A N 1
ATOM 615 C CA . VAL A 1 83 ? -11.281 -24.703 -8.586 1 94.12 83 VAL A CA 1
ATOM 616 C C . VAL A 1 83 ? -12.648 -24.375 -7.996 1 94.12 83 VAL A C 1
ATOM 618 O O . VAL A 1 83 ? -13.664 -24.969 -8.383 1 94.12 83 VAL A O 1
ATOM 621 N N . PRO A 1 84 ? -12.641 -23.453 -7.004 1 91.94 84 PRO A N 1
ATOM 622 C CA . PRO A 1 84 ? -13.945 -22.922 -6.602 1 91.94 84 PRO A CA 1
ATOM 623 C C . PRO A 1 84 ? -14.688 -22.234 -7.746 1 91.94 84 PRO A C 1
ATOM 625 O O . PRO A 1 84 ? -14.062 -21.828 -8.727 1 91.94 84 PRO A O 1
ATOM 628 N N . PHE A 1 85 ? -16 -22.281 -7.707 1 89 85 PHE A N 1
ATOM 629 C CA . PHE A 1 85 ? -16.797 -21.609 -8.734 1 89 85 PHE A CA 1
ATOM 630 C C . PHE A 1 85 ? -17.406 -20.328 -8.195 1 89 85 PHE A C 1
ATOM 632 O O . PHE A 1 85 ? -17.609 -20.188 -6.988 1 89 85 PHE A O 1
ATOM 639 N N . ASP A 1 86 ? -17.453 -19.359 -9.031 1 81.12 86 ASP A N 1
ATOM 640 C CA . ASP A 1 86 ? -18.078 -18.094 -8.656 1 81.12 86 ASP A CA 1
ATOM 641 C C . ASP A 1 86 ? -19.594 -18.188 -8.719 1 81.12 86 ASP A C 1
ATOM 643 O O . ASP A 1 86 ? -20.188 -18.141 -9.805 1 81.12 86 ASP A O 1
ATOM 647 N N . GLU A 1 87 ? -20.031 -18.109 -7.457 1 80.06 87 GLU A N 1
ATOM 648 C CA . GLU A 1 87 ? -21.5 -18.156 -7.402 1 80.06 87 GLU A CA 1
ATOM 649 C C . GLU A 1 87 ? -22.109 -16.922 -8.07 1 80.06 87 GLU A C 1
ATOM 651 O O . GLU A 1 87 ? -21.641 -15.805 -7.879 1 80.06 87 GLU A O 1
ATOM 656 N N . GLY A 1 88 ? -23.031 -17.078 -8.906 1 80.5 88 GLY A N 1
ATOM 657 C CA . GLY A 1 88 ? -23.703 -15.961 -9.539 1 80.5 88 GLY A CA 1
ATOM 658 C C . GLY A 1 88 ? -23.25 -15.711 -10.961 1 80.5 88 GLY A C 1
ATOM 659 O O . GLY A 1 88 ? -23.922 -15.031 -11.727 1 80.5 88 GLY A O 1
ATOM 660 N N . HIS A 1 89 ? -22.094 -16.25 -11.25 1 86.31 89 HIS A N 1
ATOM 661 C CA . HIS A 1 89 ? -21.594 -16 -12.586 1 86.31 89 HIS A CA 1
ATOM 662 C C . HIS A 1 89 ? -21.859 -17.188 -13.508 1 86.31 89 HIS A C 1
ATOM 664 O O . HIS A 1 89 ? -21.562 -17.125 -14.703 1 86.31 89 HIS A O 1
ATOM 670 N N . TRP A 1 90 ? -22.312 -18.25 -12.945 1 90.69 90 TRP A N 1
ATOM 671 C CA . TRP A 1 90 ? -22.641 -19.438 -13.727 1 90.69 90 TRP A CA 1
ATOM 672 C C . TRP A 1 90 ? -24.078 -19.391 -14.219 1 90.69 90 TRP A C 1
ATOM 674 O O . TRP A 1 90 ? -25 -19.062 -13.453 1 90.69 90 TRP A O 1
ATOM 684 N N . GLN A 1 91 ? -24.234 -19.578 -15.453 1 91.75 91 GLN A N 1
ATOM 685 C CA . GLN A 1 91 ? -25.562 -19.688 -16.031 1 91.75 91 GLN A CA 1
ATOM 686 C C . GLN A 1 91 ? -26.125 -21.094 -15.883 1 91.75 91 GLN A C 1
ATOM 688 O O . GLN A 1 91 ? -27.344 -21.297 -15.875 1 91.75 91 GLN A O 1
ATOM 693 N N . HIS A 1 92 ? -25.25 -22.109 -15.867 1 93.69 92 HIS A N 1
ATOM 694 C CA . HIS A 1 92 ? -25.625 -23.5 -15.648 1 93.69 92 HIS A CA 1
ATOM 695 C C . HIS A 1 92 ? -25.109 -24 -14.305 1 93.69 92 HIS A C 1
ATOM 697 O O . HIS A 1 92 ? -24.109 -23.5 -13.789 1 93.69 92 HIS A O 1
ATOM 703 N N . ASP A 1 93 ? -25.859 -24.891 -13.695 1 95.06 93 ASP A N 1
ATOM 704 C CA . ASP A 1 93 ? -25.406 -25.5 -12.453 1 95.06 93 ASP A CA 1
ATOM 705 C C . ASP A 1 93 ? -24.031 -26.141 -12.625 1 95.06 93 ASP A C 1
ATOM 707 O O . ASP A 1 93 ? -23.875 -27.078 -13.422 1 95.06 93 ASP A O 1
ATOM 711 N N . PRO A 1 94 ? -23.047 -25.641 -11.898 1 96.62 94 PRO A N 1
ATOM 712 C CA . PRO A 1 94 ? -21.688 -26.172 -12.07 1 96.62 94 PRO A CA 1
ATOM 713 C C . PRO A 1 94 ? -21.578 -27.656 -11.711 1 96.62 94 PRO A C 1
ATOM 715 O O . PRO A 1 94 ? -20.641 -28.328 -12.141 1 96.62 94 PRO A O 1
ATOM 718 N N . PHE A 1 95 ? -22.562 -28.234 -11.016 1 97.25 95 PHE A N 1
ATOM 719 C CA . PHE A 1 95 ? -22.453 -29.609 -10.531 1 97.25 95 PHE A CA 1
ATOM 720 C C . PHE A 1 95 ? -23.469 -30.516 -11.227 1 97.25 95 PHE A C 1
ATOM 722 O O . PHE A 1 95 ? -23.781 -31.609 -10.742 1 97.25 95 PHE A O 1
ATOM 729 N N . ARG A 1 96 ? -23.938 -30.016 -12.305 1 97.44 96 ARG A N 1
ATOM 730 C CA . ARG A 1 96 ? -24.828 -30.781 -13.18 1 97.44 96 ARG A CA 1
ATOM 731 C C . ARG A 1 96 ? -24.375 -30.672 -14.633 1 97.44 96 ARG A C 1
ATOM 733 O O . ARG A 1 96 ? -24.203 -29.562 -15.156 1 97.44 96 ARG A O 1
ATOM 740 N N . LEU A 1 97 ? -24.234 -31.859 -15.234 1 97.94 97 LEU A N 1
ATOM 741 C CA . LEU A 1 97 ? -23.891 -31.844 -16.656 1 97.94 97 LEU A CA 1
ATOM 742 C C . LEU A 1 97 ? -25.062 -31.312 -17.484 1 97.94 97 LEU A C 1
ATOM 744 O O . LEU A 1 97 ? -26.172 -31.859 -17.422 1 97.94 97 LEU A O 1
ATOM 748 N N . THR A 1 98 ? -24.812 -30.281 -18.156 1 97.88 98 THR A N 1
ATOM 749 C CA . THR A 1 98 ? -25.812 -29.703 -19.047 1 97.88 98 THR A CA 1
ATOM 750 C C . THR A 1 98 ? -25.312 -29.641 -20.484 1 97.88 98 THR A C 1
ATOM 752 O O . THR A 1 98 ? -24.203 -29.172 -20.734 1 97.88 98 THR A O 1
ATOM 755 N N . GLU A 1 99 ? -26.094 -30.188 -21.359 1 97.44 99 GLU A N 1
ATOM 756 C CA . GLU A 1 99 ? -25.75 -30.094 -22.781 1 97.44 99 GLU A CA 1
ATOM 757 C C . GLU A 1 99 ? -26.547 -29 -23.469 1 97.44 99 GLU A C 1
ATOM 759 O O . GLU A 1 99 ? -27.781 -28.969 -23.391 1 97.44 99 GLU A O 1
ATOM 764 N N . LYS A 1 100 ? -25.828 -28.109 -24.047 1 97.06 100 LYS A N 1
ATOM 765 C CA . LYS A 1 100 ? -26.438 -27.047 -24.844 1 97.06 100 LYS A CA 1
ATOM 766 C C . LYS A 1 100 ? -25.531 -26.672 -26.016 1 97.06 100 LYS A C 1
ATOM 768 O O . LYS A 1 100 ? -24.344 -26.406 -25.844 1 97.06 100 LYS A O 1
ATOM 773 N N . ASP A 1 101 ? -26.047 -26.734 -27.297 1 97.12 101 ASP A N 1
ATOM 774 C CA . ASP A 1 101 ? -25.344 -26.328 -28.516 1 97.12 101 ASP A CA 1
ATOM 775 C C . ASP A 1 101 ? -24.062 -27.156 -28.703 1 97.12 101 ASP A C 1
ATOM 777 O O . ASP A 1 101 ? -23.016 -26.594 -29 1 97.12 101 ASP A O 1
ATOM 781 N N . ASN A 1 102 ? -24.078 -28.406 -28.391 1 97.25 102 ASN A N 1
ATOM 782 C CA . ASN A 1 102 ? -22.984 -29.344 -28.562 1 97.25 102 ASN A CA 1
ATOM 783 C C . ASN A 1 102 ? -21.844 -29.078 -27.578 1 97.25 102 ASN A C 1
ATOM 785 O O . ASN A 1 102 ? -20.688 -29.375 -27.875 1 97.25 102 ASN A O 1
ATOM 789 N N . LEU A 1 103 ? -22.25 -28.359 -26.531 1 97.69 103 LEU A N 1
ATOM 790 C CA . LEU A 1 103 ? -21.312 -28.125 -25.438 1 97.69 103 LEU A CA 1
ATOM 791 C C . LEU A 1 103 ? -21.781 -28.797 -24.156 1 97.69 103 LEU A C 1
ATOM 793 O O . LEU A 1 103 ? -22.969 -28.781 -23.844 1 97.69 103 LEU A O 1
ATOM 797 N N . TRP A 1 104 ? -20.906 -29.484 -23.469 1 98.19 104 TRP A N 1
ATOM 798 C CA . TRP A 1 104 ? -21.188 -30.078 -22.172 1 98.19 104 TRP A CA 1
ATOM 799 C C . TRP A 1 104 ? -20.703 -29.156 -21.047 1 98.19 104 TRP A C 1
ATOM 801 O O . TRP A 1 104 ? -19.516 -29.141 -20.734 1 98.19 104 TRP A O 1
ATOM 811 N N . TYR A 1 105 ? -21.672 -28.484 -20.438 1 97.56 105 TYR A N 1
ATOM 812 C CA . TYR A 1 105 ? -21.344 -27.547 -19.359 1 97.56 105 TYR A CA 1
ATOM 813 C C . TYR A 1 105 ? -21.25 -28.266 -18.016 1 97.56 105 TYR A C 1
ATOM 815 O O . TYR A 1 105 ? -22.047 -29.172 -17.734 1 97.56 105 TYR A O 1
ATOM 823 N N . GLY A 1 106 ? -20.344 -27.859 -17.234 1 97.25 106 GLY A N 1
ATOM 824 C CA . GLY A 1 106 ? -20.141 -28.359 -15.883 1 97.25 106 GLY A CA 1
ATOM 825 C C . GLY A 1 106 ? -18.734 -28.141 -15.359 1 97.25 106 GLY A C 1
ATOM 826 O O . GLY A 1 106 ? -17.766 -28.172 -16.141 1 97.25 106 GLY A O 1
ATOM 827 N N . LEU A 1 107 ? -18.625 -27.953 -14.055 1 97.06 107 LEU A N 1
ATOM 828 C CA . LEU A 1 107 ? -17.312 -27.75 -13.453 1 97.06 107 LEU A CA 1
ATOM 829 C C . LEU A 1 107 ? -16.516 -29.047 -13.445 1 97.06 107 LEU A C 1
ATOM 831 O O . LEU A 1 107 ? -16.875 -30 -12.766 1 97.06 107 LEU A O 1
ATOM 835 N N . GLY A 1 108 ? -15.469 -29.141 -14.273 1 97 108 GLY A N 1
ATOM 836 C CA . GLY A 1 108 ? -14.648 -30.328 -14.391 1 97 108 GLY A CA 1
ATOM 837 C C . GLY A 1 108 ? -14.797 -31.031 -15.727 1 97 108 GLY A C 1
ATOM 838 O O . GLY A 1 108 ? -14.07 -31.984 -16.016 1 97 108 GLY A O 1
ATOM 839 N N . THR A 1 109 ? -15.695 -30.547 -16.547 1 97.38 109 THR A N 1
ATOM 840 C CA . THR A 1 109 ? -15.852 -31.156 -17.859 1 97.38 109 THR A CA 1
ATOM 841 C C . THR A 1 109 ? -14.57 -31.016 -18.688 1 97.38 109 THR A C 1
ATOM 843 O O . THR A 1 109 ? -14.094 -32 -19.281 1 97.38 109 THR A O 1
ATOM 846 N N . CYS A 1 110 ? -14.031 -29.891 -18.609 1 95.12 110 CYS A N 1
ATOM 847 C CA . CYS A 1 110 ? -12.852 -29.531 -19.375 1 95.12 110 CYS A CA 1
ATOM 848 C C . CYS A 1 110 ? -11.594 -29.641 -18.531 1 95.12 110 CYS A C 1
ATOM 850 O O . CYS A 1 110 ? -10.586 -30.203 -18.969 1 95.12 110 CYS A O 1
ATOM 852 N N . ASP A 1 111 ? -11.523 -29.312 -17.219 1 94.88 111 ASP A N 1
ATOM 853 C CA . ASP A 1 111 ? -10.367 -29.188 -16.344 1 94.88 111 ASP A CA 1
ATOM 854 C C . ASP A 1 111 ? -10.625 -29.828 -14.984 1 94.88 111 ASP A C 1
ATOM 856 O O . ASP A 1 111 ? -11.062 -29.156 -14.047 1 94.88 111 ASP A O 1
ATOM 860 N N . MET A 1 112 ? -10.461 -31.094 -14.734 1 94 112 MET A N 1
ATOM 861 C CA . MET A 1 112 ? -10.281 -31.938 -15.914 1 94 112 MET A CA 1
ATOM 862 C C . MET A 1 112 ? -10.805 -33.344 -15.672 1 94 112 MET A C 1
ATOM 864 O O . MET A 1 112 ? -10.258 -34.312 -16.188 1 94 112 MET A O 1
ATOM 868 N N . LYS A 1 113 ? -11.867 -33.469 -14.836 1 97.62 113 LYS A N 1
ATOM 869 C CA . LYS A 1 113 ? -12.445 -34.75 -14.469 1 97.62 113 LYS A CA 1
ATOM 870 C C . LYS A 1 113 ? -12.969 -35.5 -15.695 1 97.62 113 LYS A C 1
ATOM 872 O O . LYS A 1 113 ? -12.93 -36.719 -15.75 1 97.62 113 LYS A O 1
ATOM 877 N N . GLY A 1 114 ? -13.445 -34.719 -16.656 1 97.56 114 GLY A N 1
ATOM 878 C CA . GLY A 1 114 ? -13.969 -35.312 -17.875 1 97.56 114 GLY A CA 1
ATOM 879 C C . GLY A 1 114 ? -12.969 -36.188 -18.578 1 97.56 114 GLY A C 1
ATOM 880 O O . GLY A 1 114 ? -13.359 -37.156 -19.25 1 97.56 114 GLY A O 1
ATOM 881 N N . PHE A 1 115 ? -11.688 -35.969 -18.438 1 98.44 115 PHE A N 1
ATOM 882 C CA . PHE A 1 115 ? -10.633 -36.75 -19.062 1 98.44 115 PHE A CA 1
ATOM 883 C C . PHE A 1 115 ? -10.742 -38.219 -18.656 1 98.44 115 PHE A C 1
ATOM 885 O O . PHE A 1 115 ? -10.547 -39.094 -19.484 1 98.44 115 PHE A O 1
ATOM 892 N N . PHE A 1 116 ? -11.094 -38.531 -17.422 1 98.75 116 PHE A N 1
ATOM 893 C CA . PHE A 1 116 ? -11.164 -39.875 -16.922 1 98.75 116 PHE A CA 1
ATOM 894 C C . PHE A 1 116 ? -12.312 -40.656 -17.578 1 98.75 116 PHE A C 1
ATOM 896 O O . PHE A 1 116 ? -12.211 -41.844 -17.828 1 98.75 116 PHE A O 1
ATOM 903 N N . ALA A 1 117 ? -13.414 -39.906 -17.797 1 98.62 117 ALA A N 1
ATOM 904 C CA . ALA A 1 117 ? -14.531 -40.531 -18.5 1 98.62 117 ALA A CA 1
ATOM 905 C C . ALA A 1 117 ? -14.125 -40.969 -19.922 1 98.62 117 ALA A C 1
ATOM 907 O O . ALA A 1 117 ? -14.555 -42 -20.406 1 98.62 117 ALA A O 1
ATOM 908 N N . LEU A 1 118 ? -13.32 -40.188 -20.484 1 98.75 118 LEU A N 1
ATOM 909 C CA . LEU A 1 118 ? -12.875 -40.469 -21.844 1 98.75 118 LEU A CA 1
ATOM 910 C C . LEU A 1 118 ? -11.883 -41.625 -21.844 1 98.75 118 LEU A C 1
ATOM 912 O O . LEU A 1 118 ? -11.883 -42.438 -22.766 1 98.75 118 LEU A O 1
ATOM 916 N N . ILE A 1 119 ? -11 -41.688 -20.891 1 98.75 119 ILE A N 1
ATOM 917 C CA . ILE A 1 119 ? -10.125 -42.844 -20.734 1 98.75 119 ILE A CA 1
ATOM 918 C C . ILE A 1 119 ? -10.969 -44.125 -20.609 1 98.75 119 ILE A C 1
ATOM 920 O O . ILE A 1 119 ? -10.703 -45.125 -21.281 1 98.75 119 ILE A O 1
ATOM 924 N N . LEU A 1 120 ? -12 -44.062 -19.75 1 98.56 120 LEU A N 1
ATOM 925 C CA . LEU A 1 120 ? -12.883 -45.188 -19.516 1 98.56 120 LEU A CA 1
ATOM 926 C C . LEU A 1 120 ? -13.516 -45.656 -20.828 1 98.56 120 LEU A C 1
ATOM 928 O O . LEU A 1 120 ? -13.531 -46.844 -21.125 1 98.56 120 LEU A O 1
ATOM 932 N N . GLU A 1 121 ? -14 -44.719 -21.562 1 98.44 121 GLU A N 1
ATOM 933 C CA . GLU A 1 121 ? -14.648 -45.031 -22.828 1 98.44 121 GLU A CA 1
ATOM 934 C C . GLU A 1 121 ? -13.664 -45.688 -23.797 1 98.44 121 GLU A C 1
ATOM 936 O O . GLU A 1 121 ? -14.016 -46.625 -24.516 1 98.44 121 GLU A O 1
ATOM 941 N N . ALA A 1 122 ? -12.484 -45.188 -23.875 1 98.5 122 ALA A N 1
ATOM 942 C CA . ALA A 1 122 ? -11.453 -45.75 -24.75 1 98.5 122 ALA A CA 1
ATOM 943 C C . ALA A 1 122 ? -11.141 -47.188 -24.375 1 98.5 122 ALA A C 1
ATOM 945 O O . ALA A 1 122 ? -11.031 -48.062 -25.234 1 98.5 122 ALA A O 1
ATOM 946 N N . LEU A 1 123 ? -11.039 -47.469 -23.125 1 98.12 123 LEU A N 1
ATOM 947 C CA . LEU A 1 123 ? -10.672 -48.781 -22.656 1 98.12 123 LEU A CA 1
ATOM 948 C C . LEU A 1 123 ? -11.758 -49.812 -22.984 1 98.12 123 LEU A C 1
ATOM 950 O O . LEU A 1 123 ? -11.461 -50.969 -23.281 1 98.12 123 LEU A O 1
ATOM 954 N N . LYS A 1 124 ? -13.008 -49.312 -22.938 1 97.12 124 LYS A N 1
ATOM 955 C CA . LYS A 1 124 ? -14.125 -50.188 -23.281 1 97.12 124 LYS A CA 1
ATOM 956 C C . LYS A 1 124 ? -13.992 -50.719 -24.703 1 97.12 124 LYS A C 1
ATOM 958 O O . LYS A 1 124 ? -14.57 -51.75 -25.047 1 97.12 124 LYS A O 1
ATOM 963 N N . GLN A 1 125 ? -13.234 -50.031 -25.469 1 96.81 125 GLN A N 1
ATOM 964 C CA . GLN A 1 125 ? -13.203 -50.344 -26.891 1 96.81 125 GLN A CA 1
ATOM 965 C C . GLN A 1 125 ? -11.883 -51 -27.281 1 96.81 125 GLN A C 1
ATOM 967 O O . GLN A 1 125 ? -11.609 -51.188 -28.469 1 96.81 125 GLN A O 1
ATOM 972 N N . LEU A 1 126 ? -11.047 -51.344 -26.344 1 96.56 126 LEU A N 1
ATOM 973 C CA . LEU A 1 126 ? -9.742 -51.938 -26.609 1 96.56 126 LEU A CA 1
ATOM 974 C C . LEU A 1 126 ? -9.703 -53.406 -26.141 1 96.56 126 LEU A C 1
ATOM 976 O O . LEU A 1 126 ? -10.398 -53.781 -25.203 1 96.56 126 LEU A O 1
ATOM 980 N N . PRO A 1 127 ? -8.883 -54.219 -26.844 1 94.81 127 PRO A N 1
ATOM 981 C CA . PRO A 1 127 ? -8.672 -55.594 -26.344 1 94.81 127 PRO A CA 1
ATOM 982 C C . PRO A 1 127 ? -7.727 -55.625 -25.141 1 94.81 127 PRO A C 1
ATOM 984 O O . PRO A 1 127 ? -6.531 -55.875 -25.297 1 94.81 127 PRO A O 1
ATOM 987 N N . LEU A 1 128 ? -8.234 -55.594 -23.969 1 94 128 LEU A N 1
ATOM 988 C CA . LEU A 1 128 ? -7.473 -55.406 -22.734 1 94 128 LEU A CA 1
ATOM 989 C C . LEU A 1 128 ? -6.688 -56.656 -22.391 1 94 128 LEU A C 1
ATOM 991 O O . LEU A 1 128 ? -5.754 -56.594 -21.578 1 94 128 LEU A O 1
ATOM 995 N N . THR A 1 129 ? -6.992 -57.719 -22.984 1 93.06 129 THR A N 1
ATOM 996 C CA . THR A 1 129 ? -6.301 -58.969 -22.719 1 93.06 129 THR A CA 1
ATOM 997 C C . THR A 1 129 ? -5.008 -59.062 -23.516 1 93.06 129 THR A C 1
ATOM 999 O O . THR A 1 129 ? -4.195 -59.969 -23.297 1 93.06 129 THR A O 1
ATOM 1002 N N . GLN A 1 130 ? -4.836 -58.125 -24.375 1 94.56 130 GLN A N 1
ATOM 1003 C CA . GLN A 1 130 ? -3.689 -58.219 -25.266 1 94.56 130 GLN A CA 1
ATOM 1004 C C . GLN A 1 130 ? -2.59 -57.25 -24.828 1 94.56 130 GLN A C 1
ATOM 1006 O O . GLN A 1 130 ? -1.681 -56.938 -25.609 1 94.56 130 GLN A O 1
ATOM 1011 N N . MET A 1 131 ? -2.637 -56.812 -23.656 1 96.31 131 MET A N 1
ATOM 1012 C CA . MET A 1 131 ? -1.633 -55.875 -23.156 1 96.31 131 MET A CA 1
ATOM 1013 C C . MET A 1 131 ? -0.261 -56.531 -23.078 1 96.31 131 MET A C 1
ATOM 1015 O O . MET A 1 131 ? -0.096 -57.562 -22.406 1 96.31 131 MET A O 1
ATOM 1019 N N . LYS A 1 132 ? 0.734 -55.906 -23.719 1 97.25 132 LYS A N 1
ATOM 1020 C CA . LYS A 1 132 ? 2.111 -56.406 -23.672 1 97.25 132 LYS A CA 1
ATOM 1021 C C . LYS A 1 132 ? 2.939 -55.594 -22.656 1 97.25 132 LYS A C 1
ATOM 1023 O O . LYS A 1 132 ? 3.943 -56.094 -22.141 1 97.25 132 LYS A O 1
ATOM 1028 N N . ARG A 1 133 ? 2.598 -54.438 -22.484 1 97.75 133 ARG A N 1
ATOM 1029 C CA . ARG A 1 133 ? 3.166 -53.531 -21.5 1 97.75 133 ARG A CA 1
ATOM 1030 C C . ARG A 1 133 ? 2.076 -52.938 -20.625 1 97.75 133 ARG A C 1
ATOM 1032 O O . ARG A 1 133 ? 0.907 -52.875 -21.016 1 97.75 133 ARG A O 1
ATOM 1039 N N . PRO A 1 134 ? 2.424 -52.438 -19.531 1 97.81 134 PRO A N 1
ATOM 1040 C CA . PRO A 1 134 ? 1.391 -51.969 -18.594 1 97.81 134 PRO A CA 1
ATOM 1041 C C . PRO A 1 134 ? 0.784 -50.625 -19.016 1 97.81 134 PRO A C 1
ATOM 1043 O O . PRO A 1 134 ? 1.455 -49.812 -19.641 1 97.81 134 PRO A O 1
ATOM 1046 N N . LEU A 1 135 ? -0.447 -50.5 -18.672 1 98.5 135 LEU A N 1
ATOM 1047 C CA . LEU A 1 135 ? -1.162 -49.219 -18.672 1 98.5 135 LEU A CA 1
ATOM 1048 C C . LEU A 1 135 ? -1.438 -48.75 -17.25 1 98.5 135 LEU A C 1
ATOM 1050 O O . LEU A 1 135 ? -1.922 -49.531 -16.422 1 98.5 135 LEU A O 1
ATOM 1054 N N . TYR A 1 136 ? -1.074 -47.5 -16.984 1 98.31 136 TYR A N 1
ATOM 1055 C CA . TYR A 1 136 ? -1.343 -46.906 -15.695 1 98.31 136 TYR A CA 1
ATOM 1056 C C . TYR A 1 136 ? -2.271 -45.688 -15.836 1 98.31 136 TYR A C 1
ATOM 1058 O O . TYR A 1 136 ? -2.172 -44.938 -16.812 1 98.31 136 TYR A O 1
ATOM 1066 N N . ILE A 1 137 ? -3.148 -45.562 -14.914 1 98.62 137 ILE A N 1
ATOM 1067 C CA . ILE A 1 137 ? -3.986 -44.375 -14.797 1 98.62 137 ILE A CA 1
ATOM 1068 C C . ILE A 1 137 ? -3.805 -43.75 -13.422 1 98.62 137 ILE A C 1
ATOM 1070 O O . ILE A 1 137 ? -4.039 -44.406 -12.398 1 98.62 137 ILE A O 1
ATOM 1074 N N . LEU A 1 138 ? -3.354 -42.531 -13.43 1 98.5 138 LEU A N 1
ATOM 1075 C CA . LEU A 1 138 ? -3.201 -41.812 -12.188 1 98.5 138 LEU A CA 1
ATOM 1076 C C . LEU A 1 138 ? -4.238 -40.688 -12.078 1 98.5 138 LEU A C 1
ATOM 1078 O O . LEU A 1 138 ? -4.293 -39.812 -12.938 1 98.5 138 LEU A O 1
ATOM 1082 N N . ALA A 1 139 ? -5.094 -40.75 -11.125 1 98.69 139 ALA A N 1
ATOM 1083 C CA . ALA A 1 139 ? -5.988 -39.656 -10.734 1 98.69 139 ALA A CA 1
ATOM 1084 C C . ALA A 1 139 ? -5.473 -38.938 -9.477 1 98.69 139 ALA A C 1
ATOM 1086 O O . ALA A 1 139 ? -5.512 -39.531 -8.383 1 98.69 139 ALA A O 1
ATOM 1087 N N . SER A 1 140 ? -5.008 -37.75 -9.648 1 98.38 140 SER A N 1
ATOM 1088 C CA . SER A 1 140 ? -4.297 -37.062 -8.57 1 98.38 140 SER A CA 1
ATOM 1089 C C . SER A 1 140 ? -5.195 -36.031 -7.875 1 98.38 140 SER A C 1
ATOM 1091 O O . SER A 1 140 ? -6.25 -35.688 -8.398 1 98.38 140 SER A O 1
ATOM 1093 N N . ALA A 1 141 ? -4.719 -35.656 -6.695 1 97.62 141 ALA A N 1
ATOM 1094 C CA . ALA A 1 141 ? -5.434 -34.688 -5.875 1 97.62 141 ALA A CA 1
ATOM 1095 C C . ALA A 1 141 ? -4.695 -33.344 -5.844 1 97.62 141 ALA A C 1
ATOM 1097 O O . ALA A 1 141 ? -3.473 -33.312 -5.984 1 97.62 141 ALA A O 1
ATOM 1098 N N . ASP A 1 142 ? -5.391 -32.25 -5.742 1 95.88 142 ASP A N 1
ATOM 1099 C CA . ASP A 1 142 ? -4.949 -30.938 -5.324 1 95.88 142 ASP A CA 1
ATOM 1100 C C . ASP A 1 142 ? -4.047 -30.297 -6.383 1 95.88 142 ASP A C 1
ATOM 1102 O O . ASP A 1 142 ? -3.076 -29.625 -6.047 1 95.88 142 ASP A O 1
ATOM 1106 N N . GLU A 1 143 ? -4.281 -30.531 -7.629 1 94.12 143 GLU A N 1
ATOM 1107 C CA . GLU A 1 143 ? -3.547 -29.844 -8.688 1 94.12 143 GLU A CA 1
ATOM 1108 C C . GLU A 1 143 ? -3.795 -28.344 -8.648 1 94.12 143 GLU A C 1
ATOM 1110 O O . GLU A 1 143 ? -2.873 -27.547 -8.852 1 94.12 143 GLU A O 1
ATOM 1115 N N . GLU A 1 144 ? -4.914 -27.922 -8.234 1 90.62 144 GLU A N 1
ATOM 1116 C CA . GLU A 1 144 ? -5.352 -26.531 -8.344 1 90.62 144 GLU A CA 1
ATOM 1117 C C . GLU A 1 144 ? -4.777 -25.688 -7.219 1 90.62 144 GLU A C 1
ATOM 1119 O O . GLU A 1 144 ? -4.922 -24.469 -7.223 1 90.62 144 GLU A O 1
ATOM 1124 N N . THR A 1 145 ? -4.195 -26.312 -6.262 1 91.25 145 THR A N 1
ATOM 1125 C CA . THR A 1 145 ? -3.641 -25.594 -5.125 1 91.25 145 THR A CA 1
ATOM 1126 C C . THR A 1 145 ? -2.17 -25.938 -4.922 1 91.25 145 THR A C 1
ATOM 1128 O O . THR A 1 145 ? -1.283 -25.266 -5.441 1 91.25 145 THR A O 1
ATOM 1131 N N . THR A 1 146 ? -1.872 -27.172 -4.469 1 90.12 146 THR A N 1
ATOM 1132 C CA . THR A 1 146 ? -0.54 -27.469 -3.957 1 90.12 146 THR A CA 1
ATOM 1133 C C . THR A 1 146 ? 0.17 -28.484 -4.855 1 90.12 146 THR A C 1
ATOM 1135 O O . THR A 1 146 ? 1.378 -28.688 -4.727 1 90.12 146 THR A O 1
ATOM 1138 N N . MET A 1 147 ? -0.5 -29.047 -5.734 1 94.38 147 MET A N 1
ATOM 1139 C CA . MET A 1 147 ? 0.03 -30.156 -6.539 1 94.38 147 MET A CA 1
ATOM 1140 C C . MET A 1 147 ? 0.448 -31.328 -5.656 1 94.38 147 MET A C 1
ATOM 1142 O O . MET A 1 147 ? 1.265 -32.156 -6.062 1 94.38 147 MET A O 1
ATOM 1146 N N . ASN A 1 148 ? -0.094 -31.453 -4.508 1 94.56 148 ASN A N 1
ATOM 1147 C CA . ASN A 1 148 ? 0.384 -32.406 -3.514 1 94.56 148 ASN A CA 1
ATOM 1148 C C . ASN A 1 148 ? 0.167 -33.844 -3.969 1 94.56 148 ASN A C 1
ATOM 1150 O O . ASN A 1 148 ? 0.958 -34.719 -3.639 1 94.56 148 ASN A O 1
ATOM 1154 N N . GLY A 1 149 ? -0.906 -34.062 -4.633 1 96.75 149 GLY A N 1
ATOM 1155 C CA . GLY A 1 149 ? -1.129 -35.406 -5.145 1 96.75 149 GLY A CA 1
ATOM 1156 C C . GLY A 1 149 ? 0.003 -35.906 -6.023 1 96.75 149 GLY A C 1
ATOM 1157 O O . GLY A 1 149 ? 0.563 -36.969 -5.773 1 96.75 149 GLY A O 1
ATOM 1158 N N . ALA A 1 150 ? 0.306 -35.094 -6.988 1 96.56 150 ALA A N 1
ATOM 1159 C CA . ALA A 1 150 ? 1.369 -35.469 -7.918 1 96.56 150 ALA A CA 1
ATOM 1160 C C . ALA A 1 150 ? 2.723 -35.531 -7.215 1 96.56 150 ALA A C 1
ATOM 1162 O O . ALA A 1 150 ? 3.545 -36.406 -7.496 1 96.56 150 ALA A O 1
ATOM 1163 N N . LYS A 1 151 ? 2.996 -34.594 -6.332 1 95.38 151 LYS A N 1
ATOM 1164 C CA . LYS A 1 151 ? 4.242 -34.562 -5.57 1 95.38 151 LYS A CA 1
ATOM 1165 C C . LYS A 1 151 ? 4.406 -35.844 -4.758 1 95.38 151 LYS A C 1
ATOM 1167 O O . LYS A 1 151 ? 5.465 -36.5 -4.797 1 95.38 151 LYS A O 1
ATOM 1172 N N . ALA A 1 152 ? 3.367 -36.156 -4.055 1 96 152 ALA A N 1
ATOM 1173 C CA . ALA A 1 152 ? 3.396 -37.375 -3.232 1 96 152 ALA A CA 1
ATOM 1174 C C . ALA A 1 152 ? 3.596 -38.625 -4.09 1 96 152 ALA A C 1
ATOM 1176 O O . ALA A 1 152 ? 4.336 -39.531 -3.711 1 96 152 ALA A O 1
ATOM 1177 N N . PHE A 1 153 ? 2.926 -38.656 -5.207 1 96.69 153 PHE A N 1
ATOM 1178 C CA . PHE A 1 153 ? 3.047 -39.781 -6.109 1 96.69 153 PHE A CA 1
ATOM 1179 C C . PHE A 1 153 ? 4.48 -39.938 -6.605 1 96.69 153 PHE A C 1
ATOM 1181 O O . PHE A 1 153 ? 5.043 -41.031 -6.57 1 96.69 153 PHE A O 1
ATOM 1188 N N . ALA A 1 154 ? 5.031 -38.844 -7.055 1 95.69 154 ALA A N 1
ATOM 1189 C CA . ALA A 1 154 ? 6.395 -38.844 -7.586 1 95.69 154 ALA A CA 1
ATOM 1190 C C . ALA A 1 154 ? 7.398 -39.25 -6.516 1 95.69 154 ALA A C 1
ATOM 1192 O O . ALA A 1 154 ? 8.359 -39.969 -6.805 1 95.69 154 ALA A O 1
ATOM 1193 N N . ALA A 1 155 ? 7.203 -38.844 -5.348 1 93.31 155 ALA A N 1
ATOM 1194 C CA . ALA A 1 155 ? 8.117 -39.125 -4.246 1 93.31 155 ALA A CA 1
ATOM 1195 C C . ALA A 1 155 ? 8.109 -40.594 -3.881 1 93.31 155 ALA A C 1
ATOM 1197 O O . ALA A 1 155 ? 9.102 -41.125 -3.369 1 93.31 155 ALA A O 1
ATOM 1198 N N . ASN A 1 156 ? 7.023 -41.25 -4.18 1 88.81 156 ASN A N 1
ATOM 1199 C CA . ASN A 1 156 ? 6.883 -42.656 -3.77 1 88.81 156 ASN A CA 1
ATOM 1200 C C . ASN A 1 156 ? 6.738 -43.594 -4.973 1 88.81 156 ASN A C 1
ATOM 1202 O O . ASN A 1 156 ? 6.133 -44.656 -4.871 1 88.81 156 ASN A O 1
ATOM 1206 N N . ALA A 1 157 ? 7.273 -43.188 -5.988 1 78.56 157 ALA A N 1
ATOM 1207 C CA . ALA A 1 157 ? 6.996 -43.812 -7.27 1 78.56 157 ALA A CA 1
ATOM 1208 C C . ALA A 1 157 ? 7.227 -45.344 -7.188 1 78.56 157 ALA A C 1
ATOM 1210 O O . ALA A 1 157 ? 8.289 -45.781 -6.754 1 78.56 157 ALA A O 1
ATOM 1211 N N . ALA A 1 158 ? 6.195 -46.094 -7.535 1 84.5 158 ALA A N 1
ATOM 1212 C CA . ALA A 1 158 ? 6.25 -47.562 -7.562 1 84.5 158 ALA A CA 1
ATOM 1213 C C . ALA A 1 158 ? 6.191 -48.094 -8.992 1 84.5 158 ALA A C 1
ATOM 1215 O O . ALA A 1 158 ? 6.293 -49.281 -9.219 1 84.5 158 ALA A O 1
ATOM 1216 N N . ILE A 1 159 ? 5.988 -47.125 -9.914 1 93.88 159 ILE A N 1
ATOM 1217 C CA . ILE A 1 159 ? 5.906 -47.531 -11.32 1 93.88 159 ILE A CA 1
ATOM 1218 C C . ILE A 1 159 ? 6.918 -46.75 -12.141 1 93.88 159 ILE A C 1
ATOM 1220 O O . ILE A 1 159 ? 7.395 -45.688 -11.703 1 93.88 159 ILE A O 1
ATOM 1224 N N . LYS A 1 160 ? 7.277 -47.25 -13.297 1 94.44 160 LYS A N 1
ATOM 1225 C CA . LYS A 1 160 ? 8.219 -46.625 -14.211 1 94.44 160 LYS A CA 1
ATOM 1226 C C . LYS A 1 160 ? 7.719 -46.656 -15.648 1 94.44 160 LYS A C 1
ATOM 1228 O O . LYS A 1 160 ? 8.336 -47.312 -16.5 1 94.44 160 LYS A O 1
ATOM 1233 N N . PRO A 1 161 ? 6.656 -45.969 -15.867 1 97.5 161 PRO A N 1
ATOM 1234 C CA . PRO A 1 161 ? 6.188 -45.938 -17.25 1 97.5 161 PRO A CA 1
ATOM 1235 C C . PRO A 1 161 ? 7.215 -45.344 -18.203 1 97.5 161 PRO A C 1
ATOM 1237 O O . PRO A 1 161 ? 8.07 -44.531 -17.797 1 97.5 161 PRO A O 1
ATOM 1240 N N . GLU A 1 162 ? 7.137 -45.812 -19.406 1 97.88 162 GLU A N 1
ATOM 1241 C CA . GLU A 1 162 ? 7.996 -45.25 -20.438 1 97.88 162 GLU A CA 1
ATOM 1242 C C . GLU A 1 162 ? 7.438 -43.906 -20.953 1 97.88 162 GLU A C 1
ATOM 1244 O O . GLU A 1 162 ? 8.195 -43 -21.25 1 97.88 162 GLU A O 1
ATOM 1249 N N . PHE A 1 163 ? 6.168 -43.875 -21.094 1 98.38 163 PHE A N 1
ATOM 1250 C CA . PHE A 1 163 ? 5.465 -42.688 -21.625 1 98.38 163 PHE A CA 1
ATOM 1251 C C . PHE A 1 163 ? 4.418 -42.188 -20.641 1 98.38 163 PHE A C 1
ATOM 1253 O O . PHE A 1 163 ? 3.908 -42.969 -19.828 1 98.38 163 PHE A O 1
ATOM 1260 N N . ALA A 1 164 ? 4.129 -40.938 -20.719 1 98.44 164 ALA A N 1
ATOM 1261 C CA . ALA A 1 164 ? 3.043 -40.375 -19.922 1 98.44 164 ALA A CA 1
ATOM 1262 C C . ALA A 1 164 ? 2.297 -39.281 -20.688 1 98.44 164 ALA A C 1
ATOM 1264 O O . ALA A 1 164 ? 2.9 -38.531 -21.453 1 98.44 164 ALA A O 1
ATOM 1265 N N . ILE A 1 165 ? 1.033 -39.281 -20.516 1 98.75 165 ILE A N 1
ATOM 1266 C CA . ILE A 1 165 ? 0.154 -38.219 -20.984 1 98.75 165 ILE A CA 1
ATOM 1267 C C . ILE A 1 165 ? -0.614 -37.625 -19.797 1 98.75 165 ILE A C 1
ATOM 1269 O O . ILE A 1 165 ? -1.228 -38.344 -19.016 1 98.75 165 ILE A O 1
ATOM 1273 N N . ILE A 1 166 ? -0.499 -36.344 -19.656 1 98.62 166 ILE A N 1
ATOM 1274 C CA . ILE A 1 166 ? -1.322 -35.625 -18.688 1 98.62 166 ILE A CA 1
ATOM 1275 C C . ILE A 1 166 ? -2.494 -34.938 -19.391 1 98.62 166 ILE A C 1
ATOM 1277 O O . ILE A 1 166 ? -2.293 -34.125 -20.281 1 98.62 166 ILE A O 1
ATOM 1281 N N . GLY A 1 167 ? -3.635 -35.156 -18.984 1 98.25 167 GLY A N 1
ATOM 1282 C CA . GLY A 1 167 ? -4.844 -34.906 -19.75 1 98.25 167 GLY A CA 1
ATOM 1283 C C . GLY A 1 167 ? -5.383 -33.5 -19.547 1 98.25 167 GLY A C 1
ATOM 1284 O O . GLY A 1 167 ? -6.598 -33.281 -19.547 1 98.25 167 GLY A O 1
ATOM 1285 N N . GLU A 1 168 ? -4.555 -32.469 -19.375 1 97 168 GLU A N 1
ATOM 1286 C CA . GLU A 1 168 ? -4.988 -31.094 -19.25 1 97 168 GLU A CA 1
ATOM 1287 C C . GLU A 1 168 ? -5.617 -30.594 -20.547 1 97 168 GLU A C 1
ATOM 1289 O O . GLU A 1 168 ? -5.305 -31.109 -21.625 1 97 168 GLU A O 1
ATOM 1294 N N . PRO A 1 169 ? -6.512 -29.609 -20.422 1 97.06 169 PRO A N 1
ATOM 1295 C CA . PRO A 1 169 ? -7.121 -29.109 -21.656 1 97.06 169 PRO A CA 1
ATOM 1296 C C . PRO A 1 169 ? -6.129 -28.344 -22.531 1 97.06 169 PRO A C 1
ATOM 1298 O O . PRO A 1 169 ? -5.684 -27.25 -22.156 1 97.06 169 PRO A O 1
ATOM 1301 N N . THR A 1 170 ? -5.801 -28.906 -23.672 1 97.44 170 THR A N 1
ATOM 1302 C CA . THR A 1 170 ? -4.875 -28.312 -24.641 1 97.44 170 THR A CA 1
ATOM 1303 C C . THR A 1 170 ? -5.465 -28.328 -26.047 1 97.44 170 THR A C 1
ATOM 1305 O O . THR A 1 170 ? -4.738 -28.203 -27.031 1 97.44 170 THR A O 1
ATOM 1308 N N . SER A 1 171 ? -6.762 -28.609 -26.172 1 96.62 171 SER A N 1
ATOM 1309 C CA . SER A 1 171 ? -7.398 -28.797 -27.469 1 96.62 171 SER A CA 1
ATOM 1310 C C . SER A 1 171 ? -6.695 -29.875 -28.266 1 96.62 171 SER A C 1
ATOM 1312 O O . SER A 1 171 ? -6.523 -29.734 -29.484 1 96.62 171 SER A O 1
ATOM 1314 N N . LEU A 1 172 ? -6.16 -30.859 -27.578 1 97.25 172 LEU A N 1
ATOM 1315 C CA . LEU A 1 172 ? -5.492 -32.031 -28.109 1 97.25 172 LEU A CA 1
ATOM 1316 C C . LEU A 1 172 ? -4.191 -31.672 -28.812 1 97.25 172 LEU A C 1
ATOM 1318 O O . LEU A 1 172 ? -3.74 -32.375 -29.719 1 97.25 172 LEU A O 1
ATOM 1322 N N . ARG A 1 173 ? -3.631 -30.547 -28.469 1 97.44 173 ARG A N 1
ATOM 1323 C CA . ARG A 1 173 ? -2.283 -30.172 -28.906 1 97.44 173 ARG A CA 1
ATOM 1324 C C . ARG A 1 173 ? -1.254 -30.547 -27.844 1 97.44 173 ARG A C 1
ATOM 1326 O O . ARG A 1 173 ? -1.353 -30.125 -26.688 1 97.44 173 ARG A O 1
ATOM 1333 N N . PRO A 1 174 ? -0.32 -31.391 -28.266 1 98.31 174 PRO A N 1
ATOM 1334 C CA . PRO A 1 174 ? 0.639 -31.828 -27.234 1 98.31 174 PRO A CA 1
ATOM 1335 C C . PRO A 1 174 ? 1.502 -30.672 -26.719 1 98.31 174 PRO A C 1
ATOM 1337 O O . PRO A 1 174 ? 1.97 -29.844 -27.516 1 98.31 174 PRO A O 1
ATOM 1340 N N . VAL A 1 175 ? 1.666 -30.562 -25.453 1 98.25 175 VAL A N 1
ATOM 1341 C CA . VAL A 1 175 ? 2.527 -29.594 -24.781 1 98.25 175 VAL A CA 1
ATOM 1342 C C . VAL A 1 175 ? 3.742 -30.312 -24.203 1 98.25 175 VAL A C 1
ATOM 1344 O O . VAL A 1 175 ? 3.6 -31.25 -23.406 1 98.25 175 VAL A O 1
ATOM 1347 N N . TYR A 1 176 ? 4.922 -29.875 -24.594 1 98.31 176 TYR A N 1
ATOM 1348 C CA . TYR A 1 176 ? 6.133 -30.562 -24.156 1 98.31 176 TYR A CA 1
ATOM 1349 C C . TYR A 1 176 ? 6.902 -29.703 -23.156 1 98.31 176 TYR A C 1
ATOM 1351 O O . TYR A 1 176 ? 7.902 -30.156 -22.594 1 98.31 176 TYR A O 1
ATOM 1359 N N . MET A 1 177 ? 6.398 -28.453 -22.969 1 98.25 177 MET A N 1
ATOM 1360 C CA . MET A 1 177 ? 7.152 -27.516 -22.141 1 98.25 177 MET A CA 1
ATOM 1361 C C . MET A 1 177 ? 6.25 -26.422 -21.594 1 98.25 177 MET A C 1
ATOM 1363 O O . MET A 1 177 ? 5.355 -25.938 -22.281 1 98.25 177 MET A O 1
ATOM 1367 N N . HIS A 1 178 ? 6.465 -26.062 -20.328 1 97.12 178 HIS A N 1
ATOM 1368 C CA . HIS A 1 178 ? 5.785 -24.906 -19.766 1 97.12 178 HIS A CA 1
ATOM 1369 C C . HIS A 1 178 ? 6.629 -24.25 -18.672 1 97.12 178 HIS A C 1
ATOM 1371 O O . HIS A 1 178 ? 7.547 -24.859 -18.141 1 97.12 178 HIS A O 1
ATOM 1377 N N . LYS A 1 179 ? 6.363 -22.984 -18.359 1 96 179 LYS A N 1
ATOM 1378 C CA . LYS A 1 179 ? 7.035 -22.25 -17.281 1 96 179 LYS A CA 1
ATOM 1379 C C . LYS A 1 179 ? 6.523 -22.672 -15.914 1 96 179 LYS A C 1
ATOM 1381 O O . LYS A 1 179 ? 5.516 -23.359 -15.812 1 96 179 LYS A O 1
ATOM 1386 N N . GLY A 1 180 ? 7.375 -22.344 -14.898 1 95.62 180 GLY A N 1
ATOM 1387 C CA . GLY A 1 180 ? 6.93 -22.484 -13.523 1 95.62 180 GLY A CA 1
ATOM 1388 C C . GLY A 1 180 ? 6.332 -21.219 -12.953 1 95.62 180 GLY A C 1
ATOM 1389 O O . GLY A 1 180 ? 6.059 -20.266 -13.695 1 95.62 180 GLY A O 1
ATOM 1390 N N . HIS A 1 181 ? 6.082 -21.328 -11.656 1 93.81 181 HIS A N 1
ATOM 1391 C CA . HIS A 1 181 ? 5.508 -20.188 -10.953 1 93.81 181 HIS A CA 1
ATOM 1392 C C . HIS A 1 181 ? 5.949 -20.156 -9.492 1 93.81 181 HIS A C 1
ATOM 1394 O O . HIS A 1 181 ? 5.996 -21.203 -8.836 1 93.81 181 HIS A O 1
ATOM 1400 N N . MET A 1 182 ? 6.309 -18.969 -9.07 1 95.88 182 MET A N 1
ATOM 1401 C CA . MET A 1 182 ? 6.641 -18.75 -7.668 1 95.88 182 MET A CA 1
ATOM 1402 C C . MET A 1 182 ? 6.098 -17.406 -7.195 1 95.88 182 MET A C 1
ATOM 1404 O O . MET A 1 182 ? 6.398 -16.359 -7.789 1 95.88 182 MET A O 1
ATOM 1408 N N . ALA A 1 183 ? 5.312 -17.422 -6.172 1 95.88 183 ALA A N 1
ATOM 1409 C CA . ALA A 1 183 ? 4.781 -16.219 -5.559 1 95.88 183 ALA A CA 1
ATOM 1410 C C . ALA A 1 183 ? 5.32 -16.031 -4.145 1 95.88 183 ALA A C 1
ATOM 1412 O O . ALA A 1 183 ? 5.176 -16.922 -3.299 1 95.88 183 ALA A O 1
ATOM 1413 N N . GLN A 1 184 ? 5.895 -14.875 -3.896 1 97.5 184 GLN A N 1
ATOM 1414 C CA . GLN A 1 184 ? 6.516 -14.609 -2.604 1 97.5 184 GLN A CA 1
ATOM 1415 C C . GLN A 1 184 ? 6 -13.305 -2.004 1 97.5 184 GLN A C 1
ATOM 1417 O O . GLN A 1 184 ? 5.652 -12.375 -2.734 1 97.5 184 GLN A O 1
ATOM 1422 N N . GLY A 1 185 ? 5.895 -13.352 -0.732 1 97.88 185 GLY A N 1
ATOM 1423 C CA . GLY A 1 185 ? 5.688 -12.148 0.052 1 97.88 185 GLY A CA 1
ATOM 1424 C C . GLY A 1 185 ? 6.91 -11.727 0.843 1 97.88 185 GLY A C 1
ATOM 1425 O O . GLY A 1 185 ? 7.594 -12.57 1.43 1 97.88 185 GLY A O 1
ATOM 1426 N N . ILE A 1 186 ? 7.219 -10.477 0.788 1 98.69 186 ILE A N 1
ATOM 1427 C CA . ILE A 1 186 ? 8.297 -9.906 1.592 1 98.69 186 ILE A CA 1
ATOM 1428 C C . ILE A 1 186 ? 7.73 -8.852 2.535 1 98.69 186 ILE A C 1
ATOM 1430 O O . ILE A 1 186 ? 7.078 -7.902 2.094 1 98.69 186 ILE A O 1
ATOM 1434 N N . ARG A 1 187 ? 7.941 -9.039 3.84 1 98.62 187 ARG A N 1
ATOM 1435 C CA . ARG A 1 187 ? 7.461 -8.109 4.855 1 98.62 187 ARG A CA 1
ATOM 1436 C C . ARG A 1 187 ? 8.617 -7.406 5.551 1 98.62 187 ARG A C 1
ATOM 1438 O O . ARG A 1 187 ? 9.586 -8.055 5.969 1 98.62 187 ARG A O 1
ATOM 1445 N N . VAL A 1 188 ? 8.562 -6.113 5.598 1 98.69 188 VAL A N 1
ATOM 1446 C CA . VAL A 1 188 ? 9.508 -5.312 6.371 1 98.69 188 VAL A CA 1
ATOM 1447 C C . VAL A 1 188 ? 8.844 -4.848 7.668 1 98.69 188 VAL A C 1
ATOM 1449 O O . VAL A 1 188 ? 7.762 -4.262 7.645 1 98.69 188 VAL A O 1
ATOM 1452 N N . THR A 1 189 ? 9.453 -5.16 8.75 1 97.88 189 THR A N 1
ATOM 1453 C CA . THR A 1 189 ? 9.047 -4.645 10.055 1 97.88 189 THR A CA 1
ATOM 1454 C C . THR A 1 189 ? 10.008 -3.559 10.531 1 97.88 189 THR A C 1
ATOM 1456 O O . THR A 1 189 ? 11.164 -3.846 10.852 1 97.88 189 THR A O 1
ATOM 1459 N N . GLY A 1 190 ? 9.539 -2.377 10.492 1 96.56 190 GLY A N 1
ATOM 1460 C CA . GLY A 1 190 ? 10.312 -1.252 11 1 96.56 190 GLY A CA 1
ATOM 1461 C C . GLY A 1 190 ? 9.945 -0.88 12.43 1 96.56 190 GLY A C 1
ATOM 1462 O O . GLY A 1 190 ? 9.719 -1.756 13.266 1 96.56 190 GLY A O 1
ATOM 1463 N N . ARG A 1 191 ? 10.094 0.35 12.719 1 93.44 191 ARG A N 1
ATOM 1464 C CA . ARG A 1 191 ? 9.734 0.944 14 1 93.44 191 ARG A CA 1
ATOM 1465 C C . ARG A 1 191 ? 8.984 2.258 13.805 1 93.44 191 ARG A C 1
ATOM 1467 O O . ARG A 1 191 ? 9.523 3.205 13.227 1 93.44 191 ARG A O 1
ATOM 1474 N N . SER A 1 192 ? 7.742 2.271 14.305 1 89.88 192 SER A N 1
ATOM 1475 C CA . SER A 1 192 ? 6.883 3.436 14.117 1 89.88 192 SER A CA 1
ATOM 1476 C C . SER A 1 192 ? 7.285 4.578 15.047 1 89.88 192 SER A C 1
ATOM 1478 O O . SER A 1 192 ? 8.031 4.367 16 1 89.88 192 SER A O 1
ATOM 1480 N N . GLY A 1 193 ? 6.863 5.734 14.758 1 85 193 GLY A N 1
ATOM 1481 C CA . GLY A 1 193 ? 7.102 6.969 15.492 1 85 193 GLY A CA 1
ATOM 1482 C C . GLY A 1 193 ? 6.523 8.195 14.812 1 85 193 GLY A C 1
ATOM 1483 O O . GLY A 1 193 ? 5.914 8.086 13.742 1 85 193 GLY A O 1
ATOM 1484 N N . HIS A 1 194 ? 6.656 9.289 15.531 1 84.19 194 HIS A N 1
ATOM 1485 C CA . HIS A 1 194 ? 6.23 10.547 14.938 1 84.19 194 HIS A CA 1
ATOM 1486 C C . HIS A 1 194 ? 7.203 11 13.852 1 84.19 194 HIS A C 1
ATOM 1488 O O . HIS A 1 194 ? 8.422 10.891 14.016 1 84.19 194 HIS A O 1
ATOM 1494 N N . SER A 1 195 ? 6.676 11.477 12.75 1 87.44 195 SER A N 1
ATOM 1495 C CA . SER A 1 195 ? 7.508 11.875 11.617 1 87.44 195 SER A CA 1
ATOM 1496 C C . SER A 1 195 ? 8.43 13.031 12 1 87.44 195 SER A C 1
ATOM 1498 O O . SER A 1 195 ? 9.43 13.281 11.32 1 87.44 195 SER A O 1
ATOM 1500 N N . SER A 1 196 ? 8.109 13.797 13.07 1 82.88 196 SER A N 1
ATOM 1501 C CA . SER A 1 196 ? 8.914 14.93 13.5 1 82.88 196 SER A CA 1
ATOM 1502 C C . SER A 1 196 ? 10.172 14.477 14.234 1 82.88 196 SER A C 1
ATOM 1504 O O . SER A 1 196 ? 11.086 15.266 14.461 1 82.88 196 SER A O 1
ATOM 1506 N N . ASP A 1 197 ? 10.234 13.18 14.57 1 85.94 197 ASP A N 1
ATOM 1507 C CA . ASP A 1 197 ? 11.414 12.609 15.211 1 85.94 197 ASP A CA 1
ATOM 1508 C C . ASP A 1 197 ? 11.875 11.344 14.492 1 85.94 197 ASP A C 1
ATOM 1510 O O . ASP A 1 197 ? 11.75 10.234 15.023 1 85.94 197 ASP A O 1
ATOM 1514 N N . PRO A 1 198 ? 12.516 11.484 13.406 1 86 198 PRO A N 1
ATOM 1515 C CA . PRO A 1 198 ? 12.836 10.336 12.562 1 86 198 PRO A CA 1
ATOM 1516 C C . PRO A 1 198 ? 13.859 9.398 13.203 1 86 198 PRO A C 1
ATOM 1518 O O . PRO A 1 198 ? 13.891 8.203 12.898 1 86 198 PRO A O 1
ATOM 1521 N N . ALA A 1 199 ? 14.688 9.93 14.062 1 83.81 199 ALA A N 1
ATOM 1522 C CA . ALA A 1 199 ? 15.758 9.133 14.656 1 83.81 199 ALA A CA 1
ATOM 1523 C C . ALA A 1 199 ? 15.195 8.039 15.555 1 83.81 199 ALA A C 1
ATOM 1525 O O . ALA A 1 199 ? 15.875 7.051 15.844 1 83.81 199 ALA A O 1
ATOM 1526 N N . LYS A 1 200 ? 13.977 8.125 15.898 1 84.19 200 LYS A N 1
ATOM 1527 C CA . LYS A 1 200 ? 13.359 7.168 16.812 1 84.19 200 LYS A CA 1
ATOM 1528 C C . LYS A 1 200 ? 12.688 6.031 16.062 1 84.19 200 LYS A C 1
ATOM 1530 O O . LYS A 1 200 ? 12.203 5.074 16.672 1 84.19 200 LYS A O 1
ATOM 1535 N N . GLY A 1 201 ? 12.773 6.105 14.742 1 91.19 201 GLY A N 1
ATOM 1536 C CA . GLY A 1 201 ? 12.039 5.09 14 1 91.19 201 GLY A CA 1
ATOM 1537 C C . GLY A 1 201 ? 12.852 4.469 12.875 1 91.19 201 GLY A C 1
ATOM 1538 O O . GLY A 1 201 ? 14.023 4.809 12.688 1 91.19 201 GLY A O 1
ATOM 1539 N N . LEU A 1 202 ? 12.352 3.432 12.336 1 96 202 LEU A N 1
ATOM 1540 C CA . LEU A 1 202 ? 12.82 2.797 11.109 1 96 202 LEU A CA 1
ATOM 1541 C C . LEU A 1 202 ? 11.711 2.727 10.07 1 96 202 LEU A C 1
ATOM 1543 O O . LEU A 1 202 ? 10.766 1.951 10.219 1 96 202 LEU A O 1
ATOM 1547 N N . ASN A 1 203 ? 11.82 3.533 9.07 1 97.31 203 ASN A N 1
ATOM 1548 C CA . ASN A 1 203 ? 10.766 3.631 8.07 1 97.31 203 ASN A CA 1
ATOM 1549 C C . ASN A 1 203 ? 10.75 2.41 7.152 1 97.31 203 ASN A C 1
ATOM 1551 O O . ASN A 1 203 ? 11.656 2.225 6.34 1 97.31 203 ASN A O 1
ATOM 1555 N N . ALA A 1 204 ? 9.734 1.639 7.23 1 98.44 204 ALA A N 1
ATOM 1556 C CA . ALA A 1 204 ? 9.625 0.373 6.508 1 98.44 204 ALA A CA 1
ATOM 1557 C C . ALA A 1 204 ? 9.57 0.604 5 1 98.44 204 ALA A C 1
ATOM 1559 O O . ALA A 1 204 ? 10.023 -0.236 4.219 1 98.44 204 ALA A O 1
ATOM 1560 N N . ILE A 1 205 ? 9.023 1.751 4.531 1 98.69 205 ILE A N 1
ATOM 1561 C CA . ILE A 1 205 ? 8.953 2.059 3.107 1 98.69 205 ILE A CA 1
ATOM 1562 C C . ILE A 1 205 ? 10.359 2.287 2.561 1 98.69 205 ILE A C 1
ATOM 1564 O O . ILE A 1 205 ? 10.68 1.848 1.453 1 98.69 205 ILE A O 1
ATOM 1568 N N . GLU A 1 206 ? 11.203 2.945 3.322 1 98.44 206 GLU A N 1
ATOM 1569 C CA . GLU A 1 206 ? 12.578 3.176 2.893 1 98.44 206 GLU A CA 1
ATOM 1570 C C . GLU A 1 206 ? 13.352 1.863 2.795 1 98.44 206 GLU A C 1
ATOM 1572 O O . GLU A 1 206 ? 14.117 1.658 1.853 1 98.44 206 GLU A O 1
ATOM 1577 N N . VAL A 1 207 ? 13.156 0.972 3.762 1 98.69 207 VAL A N 1
ATOM 1578 C CA . VAL A 1 207 ? 13.797 -0.339 3.711 1 98.69 207 VAL A CA 1
ATOM 1579 C C . VAL A 1 207 ? 13.273 -1.123 2.51 1 98.69 207 VAL A C 1
ATOM 1581 O O . VAL A 1 207 ? 14.047 -1.768 1.796 1 98.69 207 VAL A O 1
ATOM 1584 N N . MET A 1 208 ? 11.953 -1.062 2.26 1 98.88 208 MET A N 1
ATOM 1585 C CA . MET A 1 208 ? 11.344 -1.747 1.12 1 98.88 208 MET A CA 1
ATOM 1586 C C . MET A 1 208 ? 11.922 -1.229 -0.194 1 98.88 208 MET A C 1
ATOM 1588 O O . MET A 1 208 ? 12.086 -1.991 -1.147 1 98.88 208 MET A O 1
ATOM 1592 N N . HIS A 1 209 ? 12.188 0.102 -0.22 1 98.81 209 HIS A N 1
ATOM 1593 C CA . HIS A 1 209 ? 12.836 0.677 -1.395 1 98.81 209 HIS A CA 1
ATOM 1594 C C . HIS A 1 209 ? 14.164 -0.01 -1.683 1 98.81 209 HIS A C 1
ATOM 1596 O O . HIS A 1 209 ? 14.469 -0.317 -2.836 1 98.81 209 HIS A O 1
ATOM 1602 N N . LEU A 1 210 ? 14.961 -0.24 -0.677 1 98.88 210 LEU A N 1
ATOM 1603 C CA . LEU A 1 210 ? 16.219 -0.949 -0.846 1 98.88 210 LEU A CA 1
ATOM 1604 C C . LEU A 1 210 ? 15.992 -2.367 -1.355 1 98.88 210 LEU A C 1
ATOM 1606 O O . LEU A 1 210 ? 16.703 -2.842 -2.236 1 98.88 210 LEU A O 1
ATOM 1610 N N . ILE A 1 211 ? 14.977 -3.029 -0.806 1 98.88 211 ILE A N 1
ATOM 1611 C CA . ILE A 1 211 ? 14.633 -4.395 -1.188 1 98.88 211 ILE A CA 1
ATOM 1612 C C . ILE A 1 211 ? 14.258 -4.434 -2.668 1 98.88 211 ILE A C 1
ATOM 1614 O O . ILE A 1 211 ? 14.781 -5.262 -3.422 1 98.88 211 ILE A O 1
ATOM 1618 N N . ILE A 1 212 ? 13.383 -3.545 -3.102 1 98.88 212 ILE A N 1
ATOM 1619 C CA . ILE A 1 212 ? 12.945 -3.502 -4.492 1 98.88 212 ILE A CA 1
ATOM 1620 C C . ILE A 1 212 ? 14.148 -3.264 -5.402 1 98.88 212 ILE A C 1
ATOM 1622 O O . ILE A 1 212 ? 14.25 -3.865 -6.473 1 98.88 212 ILE A O 1
ATOM 1626 N N . GLY A 1 213 ? 15.07 -2.41 -4.922 1 98.88 213 GLY A N 1
ATOM 1627 C CA . GLY A 1 213 ? 16.281 -2.215 -5.688 1 98.88 213 GLY A CA 1
ATOM 1628 C C . GLY A 1 213 ? 17.062 -3.5 -5.922 1 98.88 213 GLY A C 1
ATOM 1629 O O . GLY A 1 213 ? 17.516 -3.76 -7.035 1 98.88 213 GLY A O 1
ATOM 1630 N N . ARG A 1 214 ? 17.219 -4.316 -4.906 1 98.88 214 ARG A N 1
ATOM 1631 C CA . ARG A 1 214 ? 17.906 -5.602 -5.004 1 98.88 214 ARG A CA 1
ATOM 1632 C C . ARG A 1 214 ? 17.141 -6.559 -5.914 1 98.88 214 ARG A C 1
ATOM 1634 O O . ARG A 1 214 ? 17.75 -7.281 -6.711 1 98.88 214 ARG A O 1
ATOM 1641 N N . LEU A 1 215 ? 15.828 -6.559 -5.809 1 98.81 215 LEU A N 1
ATOM 1642 C CA . LEU A 1 215 ? 14.992 -7.453 -6.602 1 98.81 215 LEU A CA 1
ATOM 1643 C C . LEU A 1 215 ? 15.047 -7.082 -8.078 1 98.81 215 LEU A C 1
ATOM 1645 O O . LEU A 1 215 ? 14.984 -7.957 -8.945 1 98.81 215 LEU A O 1
ATOM 1649 N N . LEU A 1 216 ? 15.141 -5.77 -8.352 1 98.75 216 LEU A N 1
ATOM 1650 C CA . LEU A 1 216 ? 15.266 -5.336 -9.734 1 98.75 216 LEU A CA 1
ATOM 1651 C C . LEU A 1 216 ? 16.578 -5.828 -10.336 1 98.75 216 LEU A C 1
ATOM 1653 O O . LEU A 1 216 ? 16.641 -6.156 -11.523 1 98.75 216 LEU A O 1
ATOM 1657 N N . LYS A 1 217 ? 17.641 -5.875 -9.531 1 98.75 217 LYS A N 1
ATOM 1658 C CA . LYS A 1 217 ? 18.891 -6.465 -9.992 1 98.75 217 LYS A CA 1
ATOM 1659 C C . LYS A 1 217 ? 18.734 -7.953 -10.281 1 98.75 217 LYS A C 1
ATOM 1661 O O . LYS A 1 217 ? 19.266 -8.469 -11.266 1 98.75 217 LYS A O 1
ATOM 1666 N N . LEU A 1 218 ? 18.016 -8.641 -9.43 1 98.75 218 LEU A N 1
ATOM 1667 C CA . LEU A 1 218 ? 17.734 -10.047 -9.664 1 98.75 218 LEU A CA 1
ATOM 1668 C C . LEU A 1 218 ? 16.938 -10.234 -10.945 1 98.75 218 LEU A C 1
ATOM 1670 O O . LEU A 1 218 ? 17.234 -11.117 -11.75 1 98.75 218 LEU A O 1
ATOM 1674 N N . LYS A 1 219 ? 15.93 -9.383 -11.086 1 98.19 219 LYS A N 1
ATOM 1675 C CA . LYS A 1 219 ? 15.117 -9.398 -12.297 1 98.19 219 LYS A CA 1
ATOM 1676 C C . LYS A 1 219 ? 15.992 -9.273 -13.547 1 98.19 219 LYS A C 1
ATOM 1678 O O . LYS A 1 219 ? 15.828 -10.039 -14.5 1 98.19 219 LYS A O 1
ATOM 1683 N N . GLN A 1 220 ? 16.891 -8.375 -13.484 1 98.19 220 GLN A N 1
ATOM 1684 C CA . GLN A 1 220 ? 17.828 -8.172 -14.586 1 98.19 220 GLN A CA 1
ATOM 1685 C C . GLN A 1 220 ? 18.703 -9.398 -14.797 1 98.19 220 GLN A C 1
ATOM 1687 O O . GLN A 1 220 ? 18.906 -9.836 -15.93 1 98.19 220 GLN A O 1
ATOM 1692 N N . HIS A 1 221 ? 19.203 -9.969 -13.75 1 98.5 221 HIS A N 1
ATOM 1693 C CA . HIS A 1 221 ? 20.047 -11.156 -13.82 1 98.5 221 HIS A CA 1
ATOM 1694 C C . HIS A 1 221 ? 19.312 -12.312 -14.492 1 98.5 221 HIS A C 1
ATOM 1696 O O . HIS A 1 221 ? 19.859 -12.969 -15.383 1 98.5 221 HIS A O 1
ATOM 1702 N N . LEU A 1 222 ? 18.094 -12.539 -14.117 1 98 222 LEU A N 1
ATOM 1703 C CA . LEU A 1 222 ? 17.281 -13.633 -14.664 1 98 222 LEU A CA 1
ATOM 1704 C C . LEU A 1 222 ? 17.078 -13.445 -16.172 1 98 222 LEU A C 1
ATOM 1706 O O . LEU A 1 222 ? 17.234 -14.391 -16.938 1 98 222 LEU A O 1
ATOM 1710 N N . SER A 1 223 ? 16.797 -12.234 -16.547 1 96 223 SER A N 1
ATOM 1711 C CA . SER A 1 223 ? 16.531 -11.945 -17.953 1 96 223 SER A CA 1
ATOM 1712 C C . SER A 1 223 ? 17.781 -12.109 -18.797 1 96 223 SER A C 1
ATOM 1714 O O . SER A 1 223 ? 17.719 -12.484 -19.969 1 96 223 SER A O 1
ATOM 1716 N N . GLU A 1 224 ? 18.922 -11.891 -18.234 1 97.25 224 GLU A N 1
ATOM 1717 C CA . GLU A 1 224 ? 20.172 -11.883 -18.969 1 97.25 224 GLU A CA 1
ATOM 1718 C C . GLU A 1 224 ? 20.797 -13.281 -19.031 1 97.25 224 GLU A C 1
ATOM 1720 O O . GLU A 1 224 ? 21.531 -13.602 -19.953 1 97.25 224 GLU A O 1
ATOM 1725 N N . HIS A 1 225 ? 20.5 -14.18 -18.094 1 97.44 225 HIS A N 1
ATOM 1726 C CA . HIS A 1 225 ? 21.281 -15.406 -17.953 1 97.44 225 HIS A CA 1
ATOM 1727 C C . HIS A 1 225 ? 20.422 -16.625 -18.281 1 97.44 225 HIS A C 1
ATOM 1729 O O . HIS A 1 225 ? 20.953 -17.734 -18.391 1 97.44 225 HIS A O 1
ATOM 1735 N N . TYR A 1 226 ? 19.156 -16.531 -18.375 1 97.31 226 TYR A N 1
ATOM 1736 C CA . TYR A 1 226 ? 18.281 -17.641 -18.719 1 97.31 226 TYR A CA 1
ATOM 1737 C C . TYR A 1 226 ? 17.438 -17.297 -19.953 1 97.31 226 TYR A C 1
ATOM 1739 O O . TYR A 1 226 ? 16.859 -16.219 -20.031 1 97.31 226 TYR A O 1
ATOM 1747 N N . ARG A 1 227 ? 17.406 -18.266 -20.844 1 96.75 227 ARG A N 1
ATOM 1748 C CA . ARG A 1 227 ? 16.672 -18 -22.078 1 96.75 227 ARG A CA 1
ATOM 1749 C C . ARG A 1 227 ? 16.172 -19.297 -22.703 1 96.75 227 ARG A C 1
ATOM 1751 O O . ARG A 1 227 ? 16.875 -20.312 -22.688 1 96.75 227 ARG A O 1
ATOM 1758 N N . GLU A 1 228 ? 14.961 -19.328 -23.141 1 96.75 228 GLU A N 1
ATOM 1759 C CA . GLU A 1 228 ? 14.328 -20.375 -23.922 1 96.75 228 GLU A CA 1
ATOM 1760 C C . GLU A 1 228 ? 13.453 -19.797 -25.031 1 96.75 228 GLU A C 1
ATOM 1762 O O . GLU A 1 228 ? 12.32 -19.375 -24.781 1 96.75 228 GLU A O 1
ATOM 1767 N N . ASP A 1 229 ? 13.867 -19.828 -26.234 1 96.38 229 ASP A N 1
ATOM 1768 C CA . ASP A 1 229 ? 13.297 -19.094 -27.359 1 96.38 229 ASP A CA 1
ATOM 1769 C C . ASP A 1 229 ? 11.961 -19.703 -27.781 1 96.38 229 ASP A C 1
ATOM 1771 O O . ASP A 1 229 ? 11.211 -19.078 -28.547 1 96.38 229 ASP A O 1
ATOM 1775 N N . ALA A 1 230 ? 11.672 -20.906 -27.281 1 95.62 230 ALA A N 1
ATOM 1776 C CA . ALA A 1 230 ? 10.406 -21.531 -27.641 1 95.62 230 ALA A CA 1
ATOM 1777 C C . ALA A 1 230 ? 9.227 -20.75 -27.047 1 95.62 230 ALA A C 1
ATOM 1779 O O . ALA A 1 230 ? 8.109 -20.812 -27.562 1 95.62 230 ALA A O 1
ATOM 1780 N N . PHE A 1 231 ? 9.523 -20 -26.016 1 95.62 231 PHE A N 1
ATOM 1781 C CA . PHE A 1 231 ? 8.477 -19.188 -25.391 1 95.62 231 PHE A CA 1
ATOM 1782 C C . PHE A 1 231 ? 8.391 -17.828 -26.047 1 95.62 231 PHE A C 1
ATOM 1784 O O . PHE A 1 231 ? 9.398 -17.281 -26.5 1 95.62 231 PHE A O 1
ATOM 1791 N N . SER A 1 232 ? 7.168 -17.266 -26.094 1 91.94 232 SER A N 1
ATOM 1792 C CA . SER A 1 232 ? 7 -15.922 -26.609 1 91.94 232 SER A CA 1
ATOM 1793 C C . SER A 1 232 ? 7.785 -14.906 -25.797 1 91.94 232 SER A C 1
ATOM 1795 O O . SER A 1 232 ? 8.383 -13.977 -26.344 1 91.94 232 SER A O 1
ATOM 1797 N N . VAL A 1 233 ? 7.77 -15.086 -24.484 1 94.12 233 VAL A N 1
ATOM 1798 C CA . VAL A 1 233 ? 8.664 -14.383 -23.578 1 94.12 233 VAL A CA 1
ATOM 1799 C C . VAL A 1 233 ? 9.805 -15.312 -23.156 1 94.12 233 VAL A C 1
ATOM 1801 O O . VAL A 1 233 ? 9.641 -16.141 -22.266 1 94.12 233 VAL A O 1
ATOM 1804 N N . PRO A 1 234 ? 10.914 -15.148 -23.688 1 95.94 234 PRO A N 1
ATOM 1805 C CA . PRO A 1 234 ? 11.93 -16.203 -23.656 1 95.94 234 PRO A CA 1
ATOM 1806 C C . PRO A 1 234 ? 12.805 -16.125 -22.406 1 95.94 234 PRO A C 1
ATOM 1808 O O . PRO A 1 234 ? 13.883 -16.734 -22.359 1 95.94 234 PRO A O 1
ATOM 1811 N N . TYR A 1 235 ? 12.453 -15.312 -21.391 1 96.06 235 TYR A N 1
ATOM 1812 C CA . TYR A 1 235 ? 13.195 -15.195 -20.141 1 96.06 235 TYR A CA 1
ATOM 1813 C C . TYR A 1 235 ? 12.258 -15.273 -18.938 1 96.06 235 TYR A C 1
ATOM 1815 O O . TYR A 1 235 ? 11.047 -15.117 -19.078 1 96.06 235 TYR A O 1
ATOM 1823 N N . PRO A 1 236 ? 12.797 -15.633 -17.75 1 96.75 236 PRO A N 1
ATOM 1824 C CA . PRO A 1 236 ? 11.953 -15.57 -16.547 1 96.75 236 PRO A CA 1
ATOM 1825 C C . PRO A 1 236 ? 11.438 -14.164 -16.266 1 96.75 236 PRO A C 1
ATOM 1827 O O . PRO A 1 236 ? 12.195 -13.195 -16.344 1 96.75 236 PRO A O 1
ATOM 1830 N N . THR A 1 237 ? 10.25 -14.055 -15.977 1 95.75 237 THR A N 1
ATOM 1831 C CA . THR A 1 237 ? 9.68 -12.758 -15.633 1 95.75 237 THR A CA 1
ATOM 1832 C C . THR A 1 237 ? 9.523 -12.609 -14.125 1 95.75 237 THR A C 1
ATOM 1834 O O . THR A 1 237 ? 9.43 -13.609 -13.406 1 95.75 237 THR A O 1
ATOM 1837 N N . MET A 1 238 ? 9.625 -11.453 -13.641 1 96.81 238 MET A N 1
ATOM 1838 C CA . MET A 1 238 ? 9.367 -11.078 -12.25 1 96.81 238 MET A CA 1
ATOM 1839 C C . MET A 1 238 ? 8.438 -9.867 -12.18 1 96.81 238 MET A C 1
ATOM 1841 O O . MET A 1 238 ? 8.695 -8.844 -12.805 1 96.81 238 MET A O 1
ATOM 1845 N N . ASN A 1 239 ? 7.391 -10.008 -11.469 1 96.62 239 ASN A N 1
ATOM 1846 C CA . ASN A 1 239 ? 6.375 -8.969 -11.375 1 96.62 239 ASN A CA 1
ATOM 1847 C C . ASN A 1 239 ? 6.141 -8.531 -9.93 1 96.62 239 ASN A C 1
ATOM 1849 O O . ASN A 1 239 ? 6.047 -9.375 -9.039 1 96.62 239 ASN A O 1
ATOM 1853 N N . PHE A 1 240 ? 6.207 -7.246 -9.719 1 98.19 240 PHE A N 1
ATOM 1854 C CA . PHE A 1 240 ? 5.727 -6.703 -8.453 1 98.19 240 PHE A CA 1
ATOM 1855 C C . PHE A 1 240 ? 4.234 -6.391 -8.531 1 98.19 240 PHE A C 1
ATOM 1857 O O . PHE A 1 240 ? 3.83 -5.422 -9.18 1 98.19 240 PHE A O 1
ATOM 1864 N N . GLY A 1 241 ? 3.441 -7.121 -7.766 1 97.38 241 GLY A N 1
ATOM 1865 C CA . GLY A 1 241 ? 2.006 -7.066 -8 1 97.38 241 GLY A CA 1
ATOM 1866 C C . GLY A 1 241 ? 1.251 -6.332 -6.91 1 97.38 241 GLY A C 1
ATOM 1867 O O . GLY A 1 241 ? 0.11 -5.91 -7.113 1 97.38 241 GLY A O 1
ATOM 1868 N N . HIS A 1 242 ? 1.879 -6.199 -5.723 1 97.94 242 HIS A N 1
ATOM 1869 C CA . HIS A 1 242 ? 1.197 -5.57 -4.598 1 97.94 242 HIS A CA 1
ATOM 1870 C C . HIS A 1 242 ? 2.197 -4.984 -3.607 1 97.94 242 HIS A C 1
ATOM 1872 O O . HIS A 1 242 ? 3.199 -5.621 -3.277 1 97.94 242 HIS A O 1
ATOM 1878 N N . VAL A 1 243 ? 1.943 -3.789 -3.156 1 98.69 243 VAL A N 1
ATOM 1879 C CA . VAL A 1 243 ? 2.725 -3.17 -2.09 1 98.69 243 VAL A CA 1
ATOM 1880 C C . VAL A 1 243 ? 1.798 -2.402 -1.149 1 98.69 243 VAL A C 1
ATOM 1882 O O . VAL A 1 243 ? 0.826 -1.786 -1.593 1 98.69 243 VAL A O 1
ATOM 1885 N N . HIS A 1 244 ? 2.059 -2.502 0.082 1 98.38 244 HIS A N 1
ATOM 1886 C CA . HIS A 1 244 ? 1.261 -1.779 1.064 1 98.38 244 HIS A CA 1
ATOM 1887 C C . HIS A 1 244 ? 2.068 -1.492 2.326 1 98.38 244 HIS A C 1
ATOM 1889 O O . HIS A 1 244 ? 2.672 -2.4 2.902 1 98.38 244 HIS A O 1
ATOM 1895 N N . GLY A 1 245 ? 2.061 -0.243 2.734 1 97.88 245 GLY A N 1
ATOM 1896 C CA . GLY A 1 245 ? 2.715 0.142 3.975 1 97.88 245 GLY A CA 1
ATOM 1897 C C . GLY A 1 245 ? 2.229 1.472 4.52 1 97.88 245 GLY A C 1
ATOM 1898 O O . GLY A 1 245 ? 1.969 2.402 3.754 1 97.88 245 GLY A O 1
ATOM 1899 N N . GLY A 1 246 ? 2.035 1.49 5.887 1 94.31 246 GLY A N 1
ATOM 1900 C CA . GLY A 1 246 ? 1.712 2.736 6.562 1 94.31 246 GLY A CA 1
ATOM 1901 C C . GLY A 1 246 ? 0.252 3.125 6.43 1 94.31 246 GLY A C 1
ATOM 1902 O O . GLY A 1 246 ? -0.49 2.516 5.656 1 94.31 246 GLY A O 1
ATOM 1903 N N . ASP A 1 247 ? -0.138 4.125 7.238 1 89.62 247 ASP A N 1
ATOM 1904 C CA . ASP A 1 247 ? -1.546 4.508 7.281 1 89.62 247 ASP A CA 1
ATOM 1905 C C . ASP A 1 247 ? -1.703 6.023 7.266 1 89.62 247 ASP A C 1
ATOM 1907 O O . ASP A 1 247 ? -2.797 6.539 7.016 1 89.62 247 ASP A O 1
ATOM 1911 N N . ALA A 1 248 ? -0.623 6.762 7.543 1 90.5 248 ALA A N 1
ATOM 1912 C CA . ALA A 1 248 ? -0.723 8.219 7.629 1 90.5 248 ALA A CA 1
ATOM 1913 C C . ALA A 1 248 ? 0.589 8.883 7.223 1 90.5 248 ALA A C 1
ATOM 1915 O O . ALA A 1 248 ? 1.671 8.398 7.57 1 90.5 248 ALA A O 1
ATOM 1916 N N . ALA A 1 249 ? 0.498 10.008 6.574 1 92.44 249 ALA A N 1
ATOM 1917 C CA . ALA A 1 249 ? 1.671 10.703 6.059 1 92.44 249 ALA A CA 1
ATOM 1918 C C . ALA A 1 249 ? 2.58 11.164 7.191 1 92.44 249 ALA A C 1
ATOM 1920 O O . ALA A 1 249 ? 3.801 11.227 7.031 1 92.44 249 ALA A O 1
ATOM 1921 N N . ASN A 1 250 ? 1.992 11.43 8.398 1 88.75 250 ASN A N 1
ATOM 1922 C CA . ASN A 1 250 ? 2.756 12.031 9.484 1 88.75 250 ASN A CA 1
ATOM 1923 C C . ASN A 1 250 ? 3.227 10.984 10.492 1 88.75 250 ASN A C 1
ATOM 1925 O O . ASN A 1 250 ? 3.678 11.328 11.586 1 88.75 250 ASN A O 1
ATOM 1929 N N . ARG A 1 251 ? 3.123 9.766 10.195 1 90.31 251 ARG A N 1
ATOM 1930 C CA . ARG A 1 251 ? 3.594 8.664 11.023 1 90.31 251 ARG A CA 1
ATOM 1931 C C . ARG A 1 251 ? 4.637 7.832 10.289 1 90.31 251 ARG A C 1
ATOM 1933 O O . ARG A 1 251 ? 4.473 7.523 9.109 1 90.31 251 ARG A O 1
ATOM 1940 N N . ILE A 1 252 ? 5.707 7.504 10.969 1 94.56 252 ILE A N 1
ATOM 1941 C CA . ILE A 1 252 ? 6.734 6.645 10.391 1 94.56 252 ILE A CA 1
ATOM 1942 C C . ILE A 1 252 ? 6.148 5.266 10.102 1 94.56 252 ILE A C 1
ATOM 1944 O O . ILE A 1 252 ? 5.559 4.633 10.984 1 94.56 252 ILE A O 1
ATOM 1948 N N . CYS A 1 253 ? 6.285 4.832 8.906 1 95.88 253 CYS A N 1
ATOM 1949 C CA . CYS A 1 253 ? 5.715 3.555 8.492 1 95.88 253 CYS A CA 1
ATOM 1950 C C . CYS A 1 253 ? 6.387 2.395 9.219 1 95.88 253 CYS A C 1
ATOM 1952 O O . CYS A 1 253 ? 7.578 2.143 9.023 1 95.88 253 CYS A O 1
ATOM 1954 N N . GLY A 1 254 ? 5.633 1.652 10 1 95.81 254 GLY A N 1
ATOM 1955 C CA . GLY A 1 254 ? 6.203 0.599 10.82 1 95.81 254 GLY A CA 1
ATOM 1956 C C . GLY A 1 254 ? 6.238 -0.748 10.125 1 95.81 254 GLY A C 1
ATOM 1957 O O . GLY A 1 254 ? 6.949 -1.659 10.562 1 95.81 254 GLY A O 1
ATOM 1958 N N . CYS A 1 255 ? 5.48 -0.866 9.086 1 97.62 255 CYS A N 1
ATOM 1959 C CA . CYS A 1 255 ? 5.445 -2.137 8.367 1 97.62 255 CYS A CA 1
ATOM 1960 C C . CYS A 1 255 ? 5.117 -1.921 6.898 1 97.62 255 CYS A C 1
ATOM 1962 O O . CYS A 1 255 ? 4.305 -1.058 6.559 1 97.62 255 CYS A O 1
ATOM 1964 N N . CYS A 1 256 ? 5.691 -2.693 6.004 1 98.44 256 CYS A N 1
ATOM 1965 C CA . CYS A 1 256 ? 5.465 -2.609 4.562 1 98.44 256 CYS A CA 1
ATOM 1966 C C . CYS A 1 256 ? 5.57 -3.984 3.914 1 98.44 256 CYS A C 1
ATOM 1968 O O . CYS A 1 256 ? 6.508 -4.734 4.184 1 98.44 256 CYS A O 1
ATOM 1970 N N . ASP A 1 257 ? 4.625 -4.332 3.049 1 98.62 257 ASP A N 1
ATOM 1971 C CA . ASP A 1 257 ? 4.562 -5.637 2.395 1 98.62 257 ASP A CA 1
ATOM 1972 C C . ASP A 1 257 ? 4.715 -5.5 0.881 1 98.62 257 ASP A C 1
ATOM 1974 O O . ASP A 1 257 ? 4.207 -4.551 0.282 1 98.62 257 ASP A O 1
ATOM 1978 N N . LEU A 1 258 ? 5.363 -6.449 0.314 1 98.81 258 LEU A N 1
ATOM 1979 C CA . LEU A 1 258 ? 5.492 -6.59 -1.132 1 98.81 258 LEU A CA 1
ATOM 1980 C C . LEU A 1 258 ? 5.16 -8.016 -1.571 1 98.81 258 LEU A C 1
ATOM 1982 O O . LEU A 1 258 ? 5.633 -8.984 -0.973 1 98.81 258 LEU A O 1
ATOM 1986 N N . HIS A 1 259 ? 4.277 -8.133 -2.523 1 98.38 259 HIS A N 1
ATOM 1987 C CA . HIS A 1 259 ? 4.008 -9.422 -3.164 1 98.38 259 HIS A CA 1
ATOM 1988 C C . HIS A 1 259 ? 4.574 -9.461 -4.578 1 98.38 259 HIS A C 1
ATOM 1990 O O . HIS A 1 259 ? 4.316 -8.555 -5.379 1 98.38 259 HIS A O 1
ATOM 1996 N N . LEU A 1 260 ? 5.332 -10.461 -4.879 1 97.94 260 LEU A N 1
ATOM 1997 C CA . LEU A 1 260 ? 5.91 -10.594 -6.211 1 97.94 260 LEU A CA 1
ATOM 1998 C C . LEU A 1 260 ? 5.68 -12 -6.766 1 97.94 260 LEU A C 1
ATOM 2000 O O . LEU A 1 260 ? 5.367 -12.922 -6.016 1 97.94 260 LEU A O 1
ATOM 2004 N N . ASP A 1 261 ? 5.785 -12.047 -8.039 1 95.44 261 ASP A N 1
ATOM 2005 C CA . ASP A 1 261 ? 5.617 -13.289 -8.781 1 95.44 261 ASP A CA 1
ATOM 2006 C C . ASP A 1 261 ? 6.75 -13.492 -9.781 1 95.44 261 ASP A C 1
ATOM 2008 O O . ASP A 1 261 ? 7.172 -12.547 -10.445 1 95.44 261 ASP A O 1
ATOM 2012 N N . ILE A 1 262 ? 7.312 -14.711 -9.828 1 96.88 262 ILE A N 1
ATOM 2013 C CA . ILE A 1 262 ? 8.352 -15.062 -10.789 1 96.88 262 ILE A CA 1
ATOM 2014 C C . ILE A 1 262 ? 7.922 -16.281 -11.594 1 96.88 262 ILE A C 1
ATOM 2016 O O . ILE A 1 262 ? 7.387 -17.25 -11.031 1 96.88 262 ILE A O 1
ATOM 2020 N N . ARG A 1 263 ? 8.148 -16.25 -12.867 1 96.31 263 ARG A N 1
ATOM 2021 C CA . ARG A 1 263 ? 7.887 -17.375 -13.75 1 96.31 263 ARG A CA 1
ATOM 2022 C C . ARG A 1 263 ? 9.188 -17.953 -14.297 1 96.31 263 ARG A C 1
ATOM 2024 O O . ARG A 1 263 ? 9.711 -17.484 -15.312 1 96.31 263 ARG A O 1
ATOM 2031 N N . PRO A 1 264 ? 9.625 -19 -13.703 1 96.81 264 PRO A N 1
ATOM 2032 C CA . PRO A 1 264 ? 10.914 -19.547 -14.117 1 96.81 264 PRO A CA 1
ATOM 2033 C C . PRO A 1 264 ? 10.812 -20.391 -15.391 1 96.81 264 PRO A C 1
ATOM 2035 O O . PRO A 1 264 ? 9.734 -20.891 -15.719 1 96.81 264 PRO A O 1
ATOM 2038 N N . LEU A 1 265 ? 11.938 -20.562 -16.047 1 97 265 LEU A N 1
ATOM 2039 C CA . LEU A 1 265 ? 12.102 -21.422 -17.203 1 97 265 LEU A CA 1
ATOM 2040 C C . LEU A 1 265 ? 12.625 -22.797 -16.781 1 97 265 LEU A C 1
ATOM 2042 O O . LEU A 1 265 ? 13.148 -22.953 -15.68 1 97 265 LEU A O 1
ATOM 2046 N N . PRO A 1 266 ? 12.352 -23.766 -17.703 1 96.12 266 PRO A N 1
ATOM 2047 C CA . PRO A 1 266 ? 13.023 -25.047 -17.422 1 96.12 266 PRO A CA 1
ATOM 2048 C C . PRO A 1 266 ? 14.523 -24.891 -17.203 1 96.12 266 PRO A C 1
ATOM 2050 O O . PRO A 1 266 ? 15.188 -24.125 -17.906 1 96.12 266 PRO A O 1
ATOM 2053 N N . GLY A 1 267 ? 15.062 -25.547 -16.172 1 93.94 267 GLY A N 1
ATOM 2054 C CA . GLY A 1 267 ? 16.453 -25.391 -15.781 1 93.94 267 GLY A CA 1
ATOM 2055 C C . GLY A 1 267 ? 16.641 -24.547 -14.539 1 93.94 267 GLY A C 1
ATOM 2056 O O . GLY A 1 267 ? 17.734 -24.531 -13.953 1 93.94 267 GLY A O 1
ATOM 2057 N N . LEU A 1 268 ? 15.633 -23.828 -14.211 1 96.56 268 LEU A N 1
ATOM 2058 C CA . LEU A 1 268 ? 15.648 -23.016 -13.008 1 96.56 268 LEU A CA 1
ATOM 2059 C C . LEU A 1 268 ? 14.641 -23.547 -11.984 1 96.56 268 LEU A C 1
ATOM 2061 O O . LEU A 1 268 ? 13.477 -23.141 -11.992 1 96.56 268 LEU A O 1
ATOM 2065 N N . ALA A 1 269 ? 15.102 -24.328 -11.07 1 95.88 269 ALA A N 1
ATOM 2066 C CA . ALA A 1 269 ? 14.25 -24.938 -10.047 1 95.88 269 ALA A CA 1
ATOM 2067 C C . ALA A 1 269 ? 13.797 -23.891 -9.031 1 95.88 269 ALA A C 1
ATOM 2069 O O . ALA A 1 269 ? 14.484 -22.891 -8.797 1 95.88 269 ALA A O 1
ATOM 2070 N N . LEU A 1 270 ? 12.727 -24.141 -8.383 1 96.44 270 LEU A N 1
ATOM 2071 C CA . LEU A 1 270 ? 12.188 -23.234 -7.387 1 96.44 270 LEU A CA 1
ATOM 2072 C C . LEU A 1 270 ? 13.156 -23.062 -6.219 1 96.44 270 LEU A C 1
ATOM 2074 O O . LEU A 1 270 ? 13.305 -21.969 -5.68 1 96.44 270 LEU A O 1
ATOM 2078 N N . THR A 1 271 ? 13.766 -24.141 -5.852 1 96.44 271 THR A N 1
ATOM 2079 C CA . THR A 1 271 ? 14.711 -24.078 -4.738 1 96.44 271 THR A CA 1
ATOM 2080 C C . THR A 1 271 ? 15.875 -23.156 -5.066 1 96.44 271 THR A C 1
ATOM 2082 O O . THR A 1 271 ? 16.328 -22.391 -4.207 1 96.44 271 THR A O 1
ATOM 2085 N N . ASP A 1 272 ? 16.375 -23.219 -6.281 1 97.38 272 ASP A N 1
ATOM 2086 C CA . ASP A 1 272 ? 17.453 -22.328 -6.719 1 97.38 272 ASP A CA 1
ATOM 2087 C C . ASP A 1 272 ? 16.984 -20.875 -6.723 1 97.38 272 ASP A C 1
ATOM 2089 O O . ASP A 1 272 ? 17.734 -19.969 -6.324 1 97.38 272 ASP A O 1
ATOM 2093 N N . LEU A 1 273 ? 15.812 -20.703 -7.223 1 97.5 273 LEU A N 1
ATOM 2094 C CA . LEU A 1 273 ? 15.242 -19.359 -7.281 1 97.5 273 LEU A CA 1
ATOM 2095 C C . LEU A 1 273 ? 15.094 -18.766 -5.883 1 97.5 273 LEU A C 1
ATOM 2097 O O . LEU A 1 273 ? 15.375 -17.594 -5.668 1 97.5 273 LEU A O 1
ATOM 2101 N N . GLN A 1 274 ? 14.672 -19.547 -4.941 1 97.19 274 GLN A N 1
ATOM 2102 C CA . GLN A 1 274 ? 14.539 -19.125 -3.557 1 97.19 274 GLN A CA 1
ATOM 2103 C C . GLN A 1 274 ? 15.898 -18.734 -2.969 1 97.19 274 GLN A C 1
ATOM 2105 O O . GLN A 1 274 ? 16.016 -17.75 -2.254 1 97.19 274 GLN A O 1
ATOM 2110 N N . LEU A 1 275 ? 16.875 -19.531 -3.258 1 97.62 275 LEU A N 1
ATOM 2111 C CA . LEU A 1 275 ? 18.234 -19.234 -2.785 1 97.62 275 LEU A CA 1
ATOM 2112 C C . LEU A 1 275 ? 18.75 -17.938 -3.379 1 97.62 275 LEU A C 1
ATOM 2114 O O . LEU A 1 275 ? 19.375 -17.125 -2.68 1 97.62 275 LEU A O 1
ATOM 2118 N N . MET A 1 276 ? 18.469 -17.719 -4.637 1 98.12 276 MET A N 1
ATOM 2119 C CA . MET A 1 276 ? 18.875 -16.469 -5.277 1 98.12 276 MET A CA 1
ATOM 2120 C C . MET A 1 276 ? 18.188 -15.281 -4.617 1 98.12 276 MET A C 1
ATOM 2122 O O . MET A 1 276 ? 18.828 -14.258 -4.355 1 98.12 276 MET A O 1
ATOM 2126 N N . LEU A 1 277 ? 16.938 -15.438 -4.387 1 98.12 277 LEU A N 1
ATOM 2127 C CA . LEU A 1 277 ? 16.172 -14.375 -3.732 1 98.12 277 LEU A CA 1
ATOM 2128 C C . LEU A 1 277 ? 16.797 -14.008 -2.391 1 98.12 277 LEU A C 1
ATOM 2130 O O . LEU A 1 277 ? 17.016 -12.828 -2.104 1 98.12 277 LEU A O 1
ATOM 2134 N N . GLN A 1 278 ? 17.141 -14.984 -1.609 1 97.94 278 GLN A N 1
ATOM 2135 C CA . GLN A 1 278 ? 17.766 -14.773 -0.308 1 97.94 278 GLN A CA 1
ATOM 2136 C C . GLN A 1 278 ? 19.125 -14.094 -0.454 1 97.94 278 GLN A C 1
ATOM 2138 O O . GLN A 1 278 ? 19.453 -13.18 0.299 1 97.94 278 GLN A O 1
ATOM 2143 N N . GLN A 1 279 ? 19.859 -14.555 -1.385 1 98.44 279 GLN A N 1
ATOM 2144 C CA . GLN A 1 279 ? 21.203 -14.016 -1.605 1 98.44 279 GLN A CA 1
ATOM 2145 C C . GLN A 1 279 ? 21.141 -12.539 -1.997 1 98.44 279 GLN A C 1
ATOM 2147 O O . GLN A 1 279 ? 21.906 -11.719 -1.489 1 98.44 279 GLN A O 1
ATOM 2152 N N . TYR A 1 280 ? 20.219 -12.211 -2.879 1 98.69 280 TYR A N 1
ATOM 2153 C CA . TYR A 1 280 ? 20.109 -10.836 -3.342 1 98.69 280 TYR A CA 1
ATOM 2154 C C . TYR A 1 280 ? 19.609 -9.922 -2.227 1 98.69 280 TYR A C 1
ATOM 2156 O O . TYR A 1 280 ? 19.922 -8.727 -2.201 1 98.69 280 TYR A O 1
ATOM 2164 N N . LEU A 1 281 ? 18.844 -10.469 -1.266 1 98.56 281 LEU A N 1
ATOM 2165 C CA . LEU A 1 281 ? 18.266 -9.648 -0.206 1 98.56 281 LEU A CA 1
ATOM 2166 C C . LEU A 1 281 ? 19.172 -9.625 1.017 1 98.56 281 LEU A C 1
ATOM 2168 O O . LEU A 1 281 ? 18.953 -8.844 1.945 1 98.56 281 LEU A O 1
ATOM 2172 N N . GLN A 1 282 ? 20.203 -10.43 1.032 1 98.44 282 GLN A N 1
ATOM 2173 C CA . GLN A 1 282 ? 21.078 -10.609 2.182 1 98.44 282 GLN A CA 1
ATOM 2174 C C . GLN A 1 282 ? 21.672 -9.281 2.639 1 98.44 282 GLN A C 1
ATOM 2176 O O . GLN A 1 282 ? 21.734 -9 3.838 1 98.44 282 GLN A O 1
ATOM 2181 N N . PRO A 1 283 ? 22.203 -8.438 1.703 1 98.62 283 PRO A N 1
ATOM 2182 C CA . PRO A 1 283 ? 22.766 -7.164 2.15 1 98.62 283 PRO A CA 1
ATOM 2183 C C . PRO A 1 283 ? 21.781 -6.328 2.963 1 98.62 283 PRO A C 1
ATOM 2185 O O . PRO A 1 283 ? 22.172 -5.68 3.938 1 98.62 283 PRO A O 1
ATOM 2188 N N . VAL A 1 284 ? 20.5 -6.293 2.572 1 98.62 284 VAL A N 1
ATOM 2189 C CA . VAL A 1 284 ? 19.484 -5.535 3.305 1 98.62 284 VAL A CA 1
ATOM 2190 C C . VAL A 1 284 ?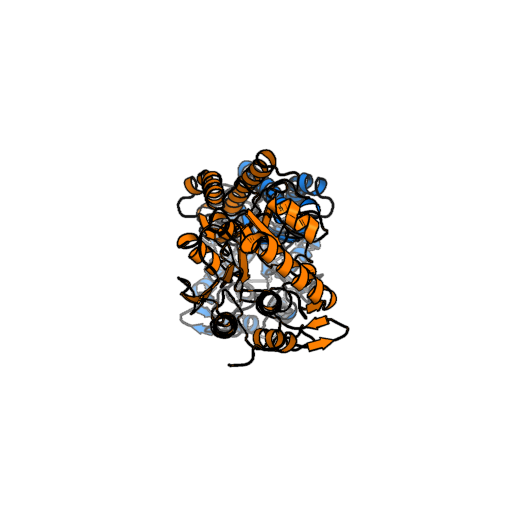 19.234 -6.184 4.664 1 98.62 284 VAL A C 1
ATOM 2192 O O . VAL A 1 284 ? 19.109 -5.488 5.676 1 98.62 284 VAL A O 1
ATOM 2195 N N . CYS A 1 285 ? 19.188 -7.5 4.703 1 98.25 285 CYS A N 1
ATOM 2196 C CA . CYS A 1 285 ? 18.984 -8.234 5.949 1 98.25 285 CYS A CA 1
ATOM 2197 C C . CYS A 1 285 ? 20.125 -7.973 6.926 1 98.25 285 CYS A C 1
ATOM 2199 O O . CYS A 1 285 ? 19.906 -7.918 8.141 1 98.25 285 CYS A O 1
ATOM 2201 N N . GLU A 1 286 ? 21.328 -7.863 6.418 1 98.38 286 GLU A N 1
ATOM 2202 C CA . GLU A 1 286 ? 22.484 -7.574 7.258 1 98.38 286 GLU A CA 1
ATOM 2203 C C . GLU A 1 286 ? 22.438 -6.148 7.797 1 98.38 286 GLU A C 1
ATOM 2205 O O . GLU A 1 286 ? 22.828 -5.895 8.938 1 98.38 286 GLU A O 1
ATOM 2210 N N . GLN A 1 287 ? 22 -5.281 6.961 1 98.12 287 GLN A N 1
ATOM 2211 C CA . GLN A 1 287 ? 21.906 -3.877 7.348 1 98.12 287 GLN A CA 1
ATOM 2212 C C . GLN A 1 287 ? 20.812 -3.668 8.398 1 98.12 287 GLN A C 1
ATOM 2214 O O . GLN A 1 287 ? 20.953 -2.812 9.273 1 98.12 287 GLN A O 1
ATOM 2219 N N . PHE A 1 288 ? 19.734 -4.414 8.328 1 97.94 288 PHE A N 1
ATOM 2220 C CA . PHE A 1 288 ? 18.594 -4.297 9.234 1 97.94 288 PHE A CA 1
ATOM 2221 C C . PHE A 1 288 ? 18.234 -5.652 9.828 1 97.94 288 PHE A C 1
ATOM 2223 O O . PHE A 1 288 ? 17.188 -6.215 9.5 1 97.94 288 PHE A O 1
ATOM 2230 N N . PRO A 1 289 ? 18.984 -6.129 10.727 1 97.19 289 PRO A N 1
ATOM 2231 C CA . PRO A 1 289 ? 18.781 -7.477 11.258 1 97.19 289 PRO A CA 1
ATOM 2232 C C . PRO A 1 289 ? 17.375 -7.672 11.844 1 97.19 289 PRO A C 1
ATOM 2234 O O . PRO A 1 289 ? 16.922 -6.859 12.664 1 97.19 289 PRO A O 1
ATOM 2237 N N . GLY A 1 290 ? 16.734 -8.695 11.367 1 96.75 290 GLY A N 1
ATOM 2238 C CA . GLY A 1 290 ? 15.438 -9.078 11.922 1 96.75 290 GLY A CA 1
ATOM 2239 C C . GLY A 1 290 ? 14.273 -8.32 11.312 1 96.75 290 GLY A C 1
ATOM 2240 O O . GLY A 1 290 ? 13.117 -8.57 11.656 1 96.75 290 GLY A O 1
ATOM 2241 N N . SER A 1 291 ? 14.469 -7.41 10.336 1 97.81 291 SER A N 1
ATOM 2242 C CA . SER A 1 291 ? 13.422 -6.527 9.828 1 97.81 291 SER A CA 1
ATOM 2243 C C . SER A 1 291 ? 12.766 -7.105 8.578 1 97.81 291 SER A C 1
ATOM 2245 O O . SER A 1 291 ? 11.711 -6.641 8.148 1 97.81 291 SER A O 1
ATOM 2247 N N . VAL A 1 292 ? 13.398 -8.102 7.988 1 98.38 292 VAL A N 1
ATOM 2248 C CA . VAL A 1 292 ? 12.93 -8.602 6.699 1 98.38 292 VAL A CA 1
ATOM 2249 C C . VAL A 1 292 ? 12.492 -10.055 6.832 1 98.38 292 VAL A C 1
ATOM 2251 O O . VAL A 1 292 ? 13.242 -10.891 7.344 1 98.38 292 VAL A O 1
ATOM 2254 N N . SER A 1 293 ? 11.297 -10.32 6.41 1 98.25 293 SER A N 1
ATOM 2255 C CA . SER A 1 293 ? 10.766 -11.68 6.375 1 98.25 293 SER A CA 1
ATOM 2256 C C . SER A 1 293 ? 10.273 -12.047 4.977 1 98.25 293 SER A C 1
ATOM 2258 O O . SER A 1 293 ? 9.617 -11.242 4.312 1 98.25 293 SER A O 1
ATOM 2260 N N . ILE A 1 294 ? 10.633 -13.172 4.543 1 97.44 294 ILE A N 1
ATOM 2261 C CA . ILE A 1 294 ? 10.227 -13.695 3.244 1 97.44 294 ILE A CA 1
ATOM 2262 C C . ILE A 1 294 ? 9.359 -14.938 3.439 1 97.44 294 ILE A C 1
ATOM 2264 O O . ILE A 1 294 ? 9.688 -15.812 4.238 1 97.44 294 ILE A O 1
ATOM 2268 N N . SER A 1 295 ? 8.242 -14.984 2.76 1 96.44 295 SER A N 1
ATOM 2269 C CA . SER A 1 295 ? 7.359 -16.141 2.869 1 96.44 295 SER A CA 1
ATOM 2270 C C . SER A 1 295 ? 6.691 -16.469 1.534 1 96.44 295 SER A C 1
ATOM 2272 O O . SER A 1 295 ? 6.555 -15.586 0.679 1 96.44 295 SER A O 1
ATOM 2274 N N . GLU A 1 296 ? 6.301 -17.688 1.41 1 94.5 296 GLU A N 1
ATOM 2275 C CA . GLU A 1 296 ? 5.535 -18.109 0.239 1 94.5 296 GLU A CA 1
ATOM 2276 C C . GLU A 1 296 ? 4.078 -17.672 0.347 1 94.5 296 GLU A C 1
ATOM 2278 O O . GLU A 1 296 ? 3.439 -17.875 1.382 1 94.5 296 GLU A O 1
ATOM 2283 N N . LEU A 1 297 ? 3.598 -16.984 -0.673 1 92.12 297 LEU A N 1
ATOM 2284 C CA . LEU A 1 297 ? 2.199 -16.578 -0.67 1 92.12 297 LEU A CA 1
ATOM 2285 C C . LEU A 1 297 ? 1.284 -17.75 -0.993 1 92.12 297 LEU A C 1
ATOM 2287 O O . LEU A 1 297 ? 0.256 -17.938 -0.339 1 92.12 297 LEU A O 1
ATOM 2291 N N . TYR A 1 298 ? 1.678 -18.578 -2.006 1 85.31 298 TYR A N 1
ATOM 2292 C CA . TYR A 1 298 ? 1.021 -19.812 -2.436 1 85.31 298 TYR A CA 1
ATOM 2293 C C . TYR A 1 298 ? 2.039 -20.828 -2.939 1 85.31 298 TYR A C 1
ATOM 2295 O O . TYR A 1 298 ? 3.156 -20.453 -3.314 1 85.31 298 TYR A O 1
ATOM 2303 N N . PRO A 1 299 ? 1.583 -22.062 -2.91 1 88.25 299 PRO A N 1
ATOM 2304 C CA . PRO A 1 299 ? 2.516 -23.094 -3.389 1 88.25 299 PRO A CA 1
ATOM 2305 C C . PRO A 1 299 ? 2.932 -22.875 -4.84 1 88.25 299 PRO A C 1
ATOM 2307 O O . PRO A 1 299 ? 2.09 -22.578 -5.691 1 88.25 299 PRO A O 1
ATOM 2310 N N . GLY A 1 300 ? 4.195 -23.031 -5.059 1 92.31 300 GLY A N 1
ATOM 2311 C CA . GLY A 1 300 ? 4.727 -22.844 -6.402 1 92.31 300 GLY A CA 1
ATOM 2312 C C . GLY A 1 300 ? 4.602 -24.078 -7.27 1 92.31 300 GLY A C 1
ATOM 2313 O O . GLY A 1 300 ? 4.094 -25.109 -6.816 1 92.31 300 GLY A O 1
ATOM 2314 N N . SER A 1 301 ? 4.914 -23.938 -8.531 1 94.12 301 SER A N 1
ATOM 2315 C CA . SER A 1 301 ? 4.961 -25.031 -9.508 1 94.12 301 SER A CA 1
ATOM 2316 C C . SER A 1 301 ? 6.27 -25 -10.289 1 94.12 301 SER A C 1
ATOM 2318 O O . SER A 1 301 ? 6.699 -23.953 -10.766 1 94.12 301 SER A O 1
ATOM 2320 N N . GLU A 1 302 ? 6.844 -26.156 -10.391 1 96.31 302 GLU A N 1
ATOM 2321 C CA . GLU A 1 302 ? 8.102 -26.281 -11.125 1 96.31 302 GLU A CA 1
ATOM 2322 C C . GLU A 1 302 ? 7.879 -26.109 -12.625 1 96.31 302 GLU A C 1
ATOM 2324 O O . GLU A 1 302 ? 6.82 -26.469 -13.148 1 96.31 302 GLU A O 1
ATOM 2329 N N . PRO A 1 303 ? 8.906 -25.531 -13.305 1 97.25 303 PRO A N 1
ATOM 2330 C CA . PRO A 1 303 ? 8.852 -25.578 -14.766 1 97.25 303 PRO A CA 1
ATOM 2331 C C . PRO A 1 303 ? 9.023 -27 -15.312 1 97.25 303 PRO A C 1
ATOM 2333 O O . PRO A 1 303 ? 9.422 -27.906 -14.57 1 97.25 303 PRO A O 1
ATOM 2336 N N . PHE A 1 304 ? 8.617 -27.172 -16.594 1 97.44 304 PHE A N 1
ATOM 2337 C CA . PHE A 1 304 ? 8.625 -28.484 -17.203 1 97.44 304 PHE A CA 1
ATOM 2338 C C . PHE A 1 304 ? 9.148 -28.422 -18.641 1 97.44 304 PHE A C 1
ATOM 2340 O O . PHE A 1 304 ? 8.844 -27.469 -19.375 1 97.44 304 PHE A O 1
ATOM 2347 N N . ALA A 1 305 ? 10.016 -29.422 -18.906 1 97.75 305 ALA A N 1
ATOM 2348 C CA . ALA A 1 305 ? 10.445 -29.594 -20.297 1 97.75 305 ALA A CA 1
ATOM 2349 C C . ALA A 1 305 ? 10.648 -31.062 -20.625 1 97.75 305 ALA A C 1
ATOM 2351 O O 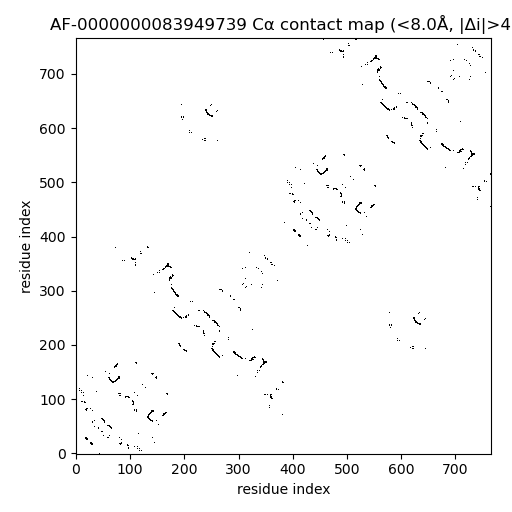. ALA A 1 305 ? 11.227 -31.812 -19.828 1 97.75 305 ALA A O 1
ATOM 2352 N N . ASP A 1 306 ? 10.125 -31.531 -21.672 1 97.5 306 ASP A N 1
ATOM 2353 C CA . ASP A 1 306 ? 10.469 -32.781 -22.328 1 97.5 306 ASP A CA 1
ATOM 2354 C C . ASP A 1 306 ? 10.961 -32.562 -23.75 1 97.5 306 ASP A C 1
ATOM 2356 O O . ASP A 1 306 ? 11.07 -31.406 -24.188 1 97.5 306 ASP A O 1
ATOM 2360 N N . ASP A 1 307 ? 11.328 -33.625 -24.438 1 96.25 307 ASP A N 1
ATOM 2361 C CA . ASP A 1 307 ? 11.938 -33.5 -25.75 1 96.25 307 ASP A CA 1
ATOM 2362 C C . ASP A 1 307 ? 10.875 -33.469 -26.844 1 96.25 307 ASP A C 1
ATOM 2364 O O . ASP A 1 307 ? 10.164 -34.438 -27.078 1 96.25 307 ASP A O 1
ATOM 2368 N N . ARG A 1 308 ? 10.836 -32.312 -27.516 1 96.38 308 ARG A N 1
ATOM 2369 C CA . ARG A 1 308 ? 9.898 -32.062 -28.609 1 96.38 308 ARG A CA 1
ATOM 2370 C C . ARG A 1 308 ? 10.078 -33.094 -29.719 1 96.38 308 ARG A C 1
ATOM 2372 O O . ARG A 1 308 ? 9.117 -33.5 -30.391 1 96.38 308 ARG A O 1
ATOM 2379 N N . ASP A 1 309 ? 11.281 -33.562 -29.906 1 96.5 309 ASP A N 1
ATOM 2380 C CA . ASP A 1 309 ? 11.625 -34.344 -31.078 1 96.5 309 ASP A CA 1
ATOM 2381 C C . ASP A 1 309 ? 11.789 -35.812 -30.703 1 96.5 309 ASP A C 1
ATOM 2383 O O . ASP A 1 309 ? 12.219 -36.625 -31.531 1 96.5 309 ASP A O 1
ATOM 2387 N N . SER A 1 310 ? 11.477 -36.156 -29.484 1 96.38 310 SER A N 1
ATOM 2388 C CA . SER A 1 310 ? 11.523 -37.562 -29.109 1 96.38 310 SER A CA 1
ATOM 2389 C C . SER A 1 310 ? 10.578 -38.406 -29.969 1 96.38 310 SER A C 1
ATOM 2391 O O . SER A 1 310 ? 9.594 -37.875 -30.5 1 96.38 310 SER A O 1
ATOM 2393 N N . PRO A 1 311 ? 10.836 -39.625 -30.094 1 96.19 311 PRO A N 1
ATOM 2394 C CA . PRO A 1 311 ? 9.914 -40.5 -30.828 1 96.19 311 PRO A CA 1
ATOM 2395 C C . PRO A 1 311 ? 8.492 -40.438 -30.281 1 96.19 311 PRO A C 1
ATOM 2397 O O . PRO A 1 311 ? 7.527 -40.469 -31.047 1 96.19 311 PRO A O 1
ATOM 2400 N N . TRP A 1 312 ? 8.398 -40.344 -29 1 96.88 312 TRP A N 1
ATOM 2401 C CA . TRP A 1 312 ? 7.082 -40.281 -28.391 1 96.88 312 TRP A CA 1
ATOM 2402 C C . TRP A 1 312 ? 6.363 -39 -28.781 1 96.88 312 TRP A C 1
ATOM 2404 O O . TRP A 1 312 ? 5.195 -39 -29.172 1 96.88 312 TRP A O 1
ATOM 2414 N N . SER A 1 313 ? 7.062 -37.906 -28.703 1 97.94 313 SER A N 1
ATOM 2415 C CA . SER A 1 313 ? 6.477 -36.625 -29.062 1 97.94 313 SER A CA 1
ATOM 2416 C C . SER A 1 313 ? 6.047 -36.594 -30.516 1 97.94 313 SER A C 1
ATOM 2418 O O . SER A 1 313 ? 4.98 -36.062 -30.844 1 97.94 313 SER A O 1
ATOM 2420 N N . GLN A 1 314 ? 6.836 -37.188 -31.328 1 97.75 314 GLN A N 1
ATOM 2421 C CA . GLN A 1 314 ? 6.527 -37.25 -32.75 1 97.75 314 GLN A CA 1
ATOM 2422 C C . GLN A 1 314 ? 5.32 -38.125 -33.031 1 97.75 314 GLN A C 1
ATOM 2424 O O . GLN A 1 314 ? 4.473 -37.781 -33.875 1 97.75 314 GLN A O 1
ATOM 2429 N N . LEU A 1 315 ? 5.336 -39.219 -32.406 1 98 315 LEU A N 1
ATOM 2430 C CA . LEU A 1 315 ? 4.195 -40.094 -32.562 1 98 315 LEU A CA 1
ATOM 2431 C C . LEU A 1 315 ? 2.902 -39.406 -32.125 1 98 315 LEU A C 1
ATOM 2433 O O . LEU A 1 315 ? 1.914 -39.438 -32.875 1 98 315 LEU A O 1
ATOM 2437 N N . VAL A 1 316 ? 2.912 -38.812 -30.969 1 98.44 316 VAL A N 1
ATOM 2438 C CA . VAL A 1 316 ? 1.717 -38.156 -30.438 1 98.44 316 VAL A CA 1
ATOM 2439 C C . VAL A 1 316 ? 1.294 -37.031 -31.344 1 98.44 316 VAL A C 1
ATOM 2441 O O . VAL A 1 316 ? 0.104 -36.844 -31.625 1 98.44 316 VAL A O 1
ATOM 2444 N N . ALA A 1 317 ? 2.246 -36.25 -31.828 1 98.12 317 ALA A N 1
ATOM 2445 C CA . ALA A 1 317 ? 1.969 -35.156 -32.75 1 98.12 317 ALA A CA 1
ATOM 2446 C C . ALA A 1 317 ? 1.288 -35.656 -34 1 98.12 317 ALA A C 1
ATOM 2448 O O . ALA A 1 317 ? 0.33 -35.062 -34.5 1 98.12 317 ALA A O 1
ATOM 2449 N N . SER A 1 318 ? 1.784 -36.719 -34.469 1 98.19 318 SER A N 1
ATOM 2450 C CA . SER A 1 318 ? 1.235 -37.312 -35.688 1 98.19 318 SER A CA 1
ATOM 2451 C C . SER A 1 318 ? -0.192 -37.812 -35.5 1 98.19 318 SER A C 1
ATOM 2453 O O . SER A 1 318 ? -1.077 -37.531 -36.312 1 98.19 318 SER A O 1
ATOM 2455 N N . LEU A 1 319 ? -0.395 -38.5 -34.406 1 98.12 319 LEU A N 1
ATOM 2456 C CA . LEU A 1 319 ? -1.71 -39.031 -34.125 1 98.12 319 LEU A CA 1
ATOM 2457 C C . LEU A 1 319 ? -2.723 -37.938 -33.844 1 98.12 319 LEU A C 1
ATOM 2459 O O . LEU A 1 319 ? -3.891 -38.062 -34.219 1 98.12 319 LEU A O 1
ATOM 2463 N N . ALA A 1 320 ? -2.227 -36.875 -33.156 1 97.31 320 ALA A N 1
ATOM 2464 C CA . ALA A 1 320 ? -3.104 -35.781 -32.812 1 97.31 320 ALA A CA 1
ATOM 2465 C C . ALA A 1 320 ? -3.295 -34.812 -34 1 97.31 320 ALA A C 1
ATOM 2467 O O . ALA A 1 320 ? -4.215 -34 -34 1 97.31 320 ALA A O 1
ATOM 2468 N N . GLY A 1 321 ? -2.393 -34.906 -34.938 1 97.06 321 GLY A N 1
ATOM 2469 C CA . GLY A 1 321 ? -2.438 -34 -36.094 1 97.06 321 GLY A CA 1
ATOM 2470 C C . GLY A 1 321 ? -2.029 -32.594 -35.75 1 97.06 321 GLY A C 1
ATOM 2471 O O . GLY A 1 321 ? -2.479 -31.641 -36.406 1 97.06 321 GLY A O 1
ATOM 2472 N N . GLN A 1 322 ? -1.343 -32.438 -34.719 1 96.25 322 GLN A N 1
ATOM 2473 C CA . GLN A 1 322 ? -0.925 -31.109 -34.25 1 96.25 322 GLN A CA 1
ATOM 2474 C C . GLN A 1 322 ? 0.527 -31.125 -33.781 1 96.25 322 GLN A C 1
ATOM 2476 O O . GLN A 1 322 ? 0.959 -32.062 -33.125 1 96.25 322 GLN A O 1
ATOM 2481 N N . ALA A 1 323 ? 1.264 -30.094 -34.094 1 96.25 323 ALA A N 1
ATOM 2482 C CA . ALA A 1 323 ? 2.648 -30 -33.625 1 96.25 323 ALA A CA 1
ATOM 2483 C C . ALA A 1 323 ? 2.717 -29.703 -32.125 1 96.25 323 ALA A C 1
ATOM 2485 O O . ALA A 1 323 ? 1.87 -28.984 -31.594 1 96.25 323 ALA A O 1
ATOM 2486 N N . PRO A 1 324 ? 3.75 -30.234 -31.484 1 97.5 324 PRO A N 1
ATOM 2487 C CA . PRO A 1 324 ? 3.908 -29.922 -30.062 1 97.5 324 PRO A CA 1
ATOM 2488 C C . PRO A 1 324 ? 4.09 -28.422 -29.797 1 97.5 324 PRO A C 1
ATOM 2490 O O . PRO A 1 324 ? 4.637 -27.703 -30.641 1 97.5 324 PRO A O 1
ATOM 2493 N N . GLN A 1 325 ? 3.664 -27.953 -28.641 1 97.06 325 GLN A N 1
ATOM 2494 C CA . GLN A 1 325 ? 3.738 -26.531 -28.312 1 97.06 325 GLN A CA 1
ATOM 2495 C C . GLN A 1 325 ? 4.223 -26.328 -26.875 1 97.06 325 GLN A C 1
ATOM 2497 O O . GLN A 1 325 ? 4.371 -27.297 -26.125 1 97.06 325 GLN A O 1
ATOM 2502 N N . VAL A 1 326 ? 4.555 -25.078 -26.547 1 96.81 326 VAL A N 1
ATOM 2503 C CA . VAL A 1 326 ? 4.863 -24.656 -25.188 1 96.81 326 VAL A CA 1
ATOM 2504 C C . VAL A 1 326 ? 3.74 -23.766 -24.656 1 96.81 326 VAL A C 1
ATOM 2506 O O . VAL A 1 326 ? 2.996 -23.156 -25.438 1 96.81 326 VAL A O 1
ATOM 2509 N N . VAL A 1 327 ? 3.598 -23.781 -23.391 1 93.69 327 VAL A N 1
ATOM 2510 C CA . VAL A 1 327 ? 2.547 -22.953 -22.797 1 93.69 327 VAL A CA 1
ATOM 2511 C C . VAL A 1 327 ? 3.098 -22.203 -21.594 1 93.69 327 VAL A C 1
ATOM 2513 O O . VAL A 1 327 ? 4.184 -22.516 -21.094 1 93.69 327 VAL A O 1
ATOM 2516 N N . ASN A 1 328 ? 2.32 -21.25 -21.094 1 87.69 328 ASN A N 1
ATOM 2517 C CA . ASN A 1 328 ? 2.791 -20.375 -20.031 1 87.69 328 ASN A CA 1
ATOM 2518 C C . ASN A 1 328 ? 2.158 -20.734 -18.688 1 87.69 328 ASN A C 1
ATOM 2520 O O . ASN A 1 328 ? 2.479 -20.125 -17.656 1 87.69 328 ASN A O 1
ATOM 2524 N N . TYR A 1 329 ? 1.268 -21.703 -18.703 1 87.12 329 TYR A N 1
ATOM 2525 C CA . TYR A 1 329 ? 0.674 -22.156 -17.453 1 87.12 329 TYR A CA 1
ATOM 2526 C C . TYR A 1 329 ? 1.348 -23.438 -16.969 1 87.12 329 TYR A C 1
ATOM 2528 O O . TYR A 1 329 ? 1.938 -24.172 -17.75 1 87.12 329 TYR A O 1
ATOM 2536 N N . ALA A 1 330 ? 1.215 -23.656 -15.688 1 91.69 330 ALA A N 1
ATOM 2537 C CA . ALA A 1 330 ? 1.892 -24.797 -15.086 1 91.69 330 ALA A CA 1
ATOM 2538 C C . ALA A 1 330 ? 0.941 -25.984 -14.945 1 91.69 330 ALA A C 1
ATOM 2540 O O . ALA A 1 330 ? -0.279 -25.812 -14.914 1 91.69 330 ALA A O 1
ATOM 2541 N N . THR A 1 331 ? 1.472 -27.125 -14.914 1 95.5 331 THR A N 1
ATOM 2542 C CA . THR A 1 331 ? 0.756 -28.375 -14.711 1 95.5 331 THR A CA 1
ATOM 2543 C C . THR A 1 331 ? 1.542 -29.297 -13.789 1 95.5 331 THR A C 1
ATOM 2545 O O . THR A 1 331 ? 2.57 -28.906 -13.234 1 95.5 331 THR A O 1
ATOM 2548 N N . GLU A 1 332 ? 1.021 -30.562 -13.68 1 97 332 GLU A N 1
ATOM 2549 C CA . GLU A 1 332 ? 1.69 -31.547 -12.836 1 97 332 GLU A CA 1
ATOM 2550 C C . GLU A 1 332 ? 2.822 -32.25 -13.594 1 97 332 GLU A C 1
ATOM 2552 O O . GLU A 1 332 ? 3.504 -33.125 -13.039 1 97 332 GLU A O 1
ATOM 2557 N N . ALA A 1 333 ? 3.131 -31.844 -14.727 1 97.81 333 ALA A N 1
ATOM 2558 C CA . ALA A 1 333 ? 4.07 -32.5 -15.625 1 97.81 333 ALA A CA 1
ATOM 2559 C C . ALA A 1 333 ? 5.453 -32.625 -14.984 1 97.81 333 ALA A C 1
ATOM 2561 O O . ALA A 1 333 ? 6.121 -33.656 -15.109 1 97.81 333 ALA A O 1
ATOM 2562 N N . PRO A 1 334 ? 5.918 -31.594 -14.312 1 97.19 334 PRO A N 1
ATOM 2563 C CA . PRO A 1 334 ? 7.254 -31.703 -13.727 1 97.19 334 PRO A CA 1
ATOM 2564 C C . PRO A 1 334 ? 7.379 -32.875 -12.766 1 97.19 334 PRO A C 1
ATOM 2566 O O . PRO A 1 334 ? 8.422 -33.531 -12.711 1 97.19 334 PRO A O 1
ATOM 2569 N N . TYR A 1 335 ? 6.344 -33.188 -12.062 1 96.25 335 TYR A N 1
ATOM 2570 C CA . TYR A 1 335 ? 6.387 -34.25 -11.062 1 96.25 335 TYR A CA 1
ATOM 2571 C C . TYR A 1 335 ? 6.246 -35.625 -11.719 1 96.25 335 TYR A C 1
ATOM 2573 O O . TYR A 1 335 ? 6.898 -36.562 -11.305 1 96.25 335 TYR A O 1
ATOM 2581 N N . ILE A 1 336 ? 5.379 -35.688 -12.742 1 97.25 336 ILE A N 1
ATOM 2582 C CA . ILE A 1 336 ? 5.234 -36.906 -13.484 1 97.25 336 ILE A CA 1
ATOM 2583 C C . ILE A 1 336 ? 6.535 -37.219 -14.219 1 97.25 336 ILE A C 1
ATOM 2585 O O . ILE A 1 336 ? 6.969 -38.375 -14.266 1 97.25 336 ILE A O 1
ATOM 2589 N N . ARG A 1 337 ? 7.125 -36.25 -14.742 1 96.12 337 ARG A N 1
ATOM 2590 C CA . ARG A 1 337 ? 8.383 -36.406 -15.461 1 96.12 337 ARG A CA 1
ATOM 2591 C C . ARG A 1 337 ? 9.469 -37 -14.555 1 96.12 337 ARG A C 1
ATOM 2593 O O . ARG A 1 337 ? 10.359 -37.688 -15.023 1 96.12 337 ARG A O 1
ATOM 2600 N N . GLN A 1 338 ? 9.398 -36.75 -13.328 1 94.62 338 GLN A N 1
ATOM 2601 C CA . GLN A 1 338 ? 10.375 -37.219 -12.359 1 94.62 338 GLN A CA 1
ATOM 2602 C C . GLN A 1 338 ? 10.391 -38.75 -12.32 1 94.62 338 GLN A C 1
ATOM 2604 O O . GLN A 1 338 ? 11.344 -39.344 -11.812 1 94.62 338 GLN A O 1
ATOM 2609 N N . LEU A 1 339 ? 9.352 -39.344 -12.836 1 95.5 339 LEU A N 1
ATOM 2610 C CA . LEU A 1 339 ? 9.297 -40.781 -12.891 1 95.5 339 LEU A CA 1
ATOM 2611 C C . LEU A 1 339 ? 10.234 -41.344 -13.961 1 95.5 339 LEU A C 1
ATOM 2613 O O . LEU A 1 339 ? 10.453 -42.531 -14.039 1 95.5 339 LEU A O 1
ATOM 2617 N N . GLY A 1 340 ? 10.766 -40.469 -14.789 1 94.06 340 GLY A N 1
ATOM 2618 C CA . GLY A 1 340 ? 11.711 -40.875 -15.82 1 94.06 340 GLY A CA 1
ATOM 2619 C C . GLY A 1 340 ? 11.055 -41.156 -17.156 1 94.06 340 GLY A C 1
ATOM 2620 O O . GLY A 1 340 ? 11.68 -41.75 -18.047 1 94.06 340 GLY A O 1
ATOM 2621 N N . CYS A 1 341 ? 9.852 -40.844 -17.328 1 96.12 341 CYS A N 1
ATOM 2622 C CA . CYS A 1 341 ? 9.117 -41.188 -18.547 1 96.12 341 CYS A CA 1
ATOM 2623 C C . CYS A 1 341 ? 9.086 -39.969 -19.484 1 96.12 341 CYS A C 1
ATOM 2625 O O . CYS A 1 341 ? 9.289 -38.844 -19.062 1 96.12 341 CYS A O 1
ATOM 2627 N N . HIS A 1 342 ? 8.914 -40.219 -20.781 1 97.88 342 HIS A N 1
ATOM 2628 C CA . HIS A 1 342 ? 8.586 -39.188 -21.75 1 97.88 342 HIS A CA 1
ATOM 2629 C C . HIS A 1 342 ? 7.168 -38.656 -21.516 1 97.88 342 HIS A C 1
ATOM 2631 O O . HIS A 1 342 ? 6.191 -39.375 -21.703 1 97.88 342 HIS A O 1
ATOM 2637 N N . THR A 1 343 ? 7.117 -37.375 -21.172 1 98.25 343 THR A N 1
ATOM 2638 C CA . THR A 1 343 ? 5.863 -36.812 -20.656 1 98.25 343 THR A CA 1
ATOM 2639 C C . THR A 1 343 ? 5.352 -35.719 -21.578 1 98.25 343 THR A C 1
ATOM 2641 O O . THR A 1 343 ? 6.113 -34.844 -22 1 98.25 343 THR A O 1
ATOM 2644 N N . LEU A 1 344 ? 4.102 -35.781 -21.953 1 98.62 344 LEU A N 1
ATOM 2645 C CA . LEU A 1 344 ? 3.4 -34.719 -22.688 1 98.62 344 LEU A CA 1
ATOM 2646 C C . LEU A 1 344 ? 2.094 -34.344 -21.984 1 98.62 344 LEU A C 1
ATOM 2648 O O . LEU A 1 344 ? 1.486 -35.188 -21.312 1 98.62 344 LEU A O 1
ATOM 2652 N N . VAL A 1 345 ? 1.762 -33.094 -22.062 1 98.56 345 VAL A N 1
ATOM 2653 C CA . VAL A 1 345 ? 0.445 -32.625 -21.641 1 98.56 345 VAL A CA 1
ATOM 2654 C C . VAL A 1 345 ? -0.489 -32.562 -22.844 1 98.56 345 VAL A C 1
ATOM 2656 O O . VAL A 1 345 ? -0.17 -31.906 -23.844 1 98.56 345 VAL A O 1
ATOM 2659 N N . LEU A 1 346 ? -1.578 -33.25 -22.719 1 98.31 346 LEU A N 1
ATOM 2660 C CA . LEU A 1 346 ? -2.494 -33.344 -23.844 1 98.31 346 LEU A CA 1
ATOM 2661 C C . LEU A 1 346 ? -3.861 -33.844 -23.406 1 98.31 346 LEU A C 1
ATOM 2663 O O . LEU A 1 346 ? -3.973 -34.938 -22.844 1 98.31 346 LEU A O 1
ATOM 2667 N N . GLY A 1 347 ? -4.832 -33.094 -23.672 1 97.44 347 GLY A N 1
ATOM 2668 C CA . GLY A 1 347 ? -6.188 -33.5 -23.344 1 97.44 347 GLY A CA 1
ATOM 2669 C C . GLY A 1 347 ? -7.25 -32.688 -24.062 1 97.44 347 GLY A C 1
ATOM 2670 O O . GLY A 1 347 ? -6.93 -31.75 -24.781 1 97.44 347 GLY A O 1
ATOM 2671 N N . PRO A 1 348 ? -8.477 -33.125 -23.906 1 97.25 348 PRO A N 1
ATOM 2672 C CA . PRO A 1 348 ? -9.586 -32.406 -24.531 1 97.25 348 PRO A CA 1
ATOM 2673 C C . PRO A 1 348 ? -9.883 -31.062 -23.844 1 97.25 348 PRO A C 1
ATOM 2675 O O . PRO A 1 348 ? -9.492 -30.859 -22.688 1 97.25 348 PRO A O 1
ATOM 2678 N N . GLY A 1 349 ? -10.578 -30.266 -24.609 1 96.06 349 GLY A N 1
ATOM 2679 C CA . GLY A 1 349 ? -10.93 -28.953 -24.078 1 96.06 349 GLY A CA 1
ATOM 2680 C C . GLY A 1 349 ? -9.875 -27.906 -24.328 1 96.06 349 GLY A C 1
ATOM 2681 O O . GLY A 1 349 ? -8.797 -28.203 -24.844 1 96.06 349 GLY A O 1
ATOM 2682 N N . SER A 1 350 ? -10.266 -26.688 -24.031 1 94.25 350 SER A N 1
ATOM 2683 C CA . SER A 1 350 ? -9.375 -25.547 -24.234 1 94.25 350 SER A CA 1
ATOM 2684 C C . SER A 1 350 ? -9.016 -24.875 -22.906 1 94.25 350 SER A C 1
ATOM 2686 O O . SER A 1 350 ? -9.867 -24.75 -22.016 1 94.25 350 SER A O 1
ATOM 2688 N N . ILE A 1 351 ? -7.766 -24.438 -22.828 1 89.94 351 ILE A N 1
ATOM 2689 C CA . ILE A 1 351 ? -7.309 -23.75 -21.625 1 89.94 351 ILE A CA 1
ATOM 2690 C C . ILE A 1 351 ? -8.102 -22.453 -21.438 1 89.94 351 ILE A C 1
ATOM 2692 O O . ILE A 1 351 ? -8.242 -21.969 -20.312 1 89.94 351 ILE A O 1
ATOM 2696 N N . GLU A 1 352 ? -8.664 -21.938 -22.484 1 87.75 352 GLU A N 1
ATOM 2697 C CA . GLU A 1 352 ? -9.445 -20.703 -22.422 1 87.75 352 GLU A CA 1
ATOM 2698 C C . GLU A 1 352 ? -10.742 -20.906 -21.641 1 87.75 352 GLU A C 1
ATOM 2700 O O . GLU A 1 352 ? -11.344 -19.938 -21.172 1 87.75 352 GLU A O 1
ATOM 2705 N N . GLN A 1 353 ? -11.109 -22.156 -21.469 1 88.19 353 GLN A N 1
ATOM 2706 C CA . GLN A 1 353 ? -12.352 -22.469 -20.766 1 88.19 353 GLN A CA 1
ATOM 2707 C C . GLN A 1 353 ? -12.078 -22.844 -19.312 1 88.19 353 GLN A C 1
ATOM 2709 O O . GLN A 1 353 ? -13 -22.891 -18.5 1 88.19 353 GLN A O 1
ATOM 2714 N N . ALA A 1 354 ? -10.82 -23.141 -19.062 1 84.31 354 ALA A N 1
ATOM 2715 C CA . ALA A 1 354 ? -10.453 -23.484 -17.688 1 84.31 354 ALA A CA 1
ATOM 2716 C C . ALA A 1 354 ? -10.617 -22.297 -16.75 1 84.31 354 ALA A C 1
ATOM 2718 O O . ALA A 1 354 ? -10.32 -21.156 -17.125 1 84.31 354 ALA A O 1
ATOM 2719 N N . HIS A 1 355 ? -11.141 -22.547 -15.555 1 84.25 355 HIS A N 1
ATOM 2720 C CA . HIS A 1 355 ? -11.273 -21.562 -14.492 1 84.25 355 HIS A CA 1
ATOM 2721 C C . HIS A 1 355 ? -12.273 -20.469 -14.875 1 84.25 355 HIS A C 1
ATOM 2723 O O . HIS A 1 355 ? -12.18 -19.344 -14.383 1 84.25 355 HIS A O 1
ATOM 2729 N N . GLN A 1 356 ? -13.133 -20.719 -15.836 1 86.69 356 GLN A N 1
ATOM 2730 C CA . GLN A 1 356 ? -14.164 -19.781 -16.266 1 86.69 356 GLN A CA 1
ATOM 2731 C C . GLN A 1 356 ? -15.547 -20.25 -15.828 1 86.69 356 GLN A C 1
ATOM 2733 O O . GLN A 1 356 ? -15.797 -21.453 -15.727 1 86.69 356 GLN A O 1
ATOM 2738 N N . PRO A 1 357 ? -16.344 -19.188 -15.547 1 90.31 357 PRO A N 1
ATOM 2739 C CA . PRO A 1 357 ? -17.734 -19.609 -15.391 1 90.31 357 PRO A CA 1
ATOM 2740 C C . PRO A 1 357 ? -18.281 -20.312 -16.641 1 90.31 357 PRO A C 1
ATOM 2742 O O . PRO A 1 357 ? -17.891 -19.969 -17.766 1 90.31 357 PRO A O 1
ATOM 2745 N N . ASP A 1 358 ? -19.094 -21.219 -16.375 1 94.31 358 ASP A N 1
ATOM 2746 C CA . ASP A 1 358 ? -19.703 -21.984 -17.453 1 94.31 358 ASP A CA 1
ATOM 2747 C C . ASP A 1 358 ? -18.641 -22.766 -18.234 1 94.31 358 ASP A C 1
ATOM 2749 O O . ASP A 1 358 ? -18.609 -22.688 -19.469 1 94.31 358 ASP A O 1
ATOM 2753 N N . GLU A 1 359 ? -17.766 -23.328 -17.453 1 95.19 359 GLU A N 1
ATOM 2754 C CA . GLU A 1 359 ? -16.812 -24.25 -18.062 1 95.19 359 GLU A CA 1
ATOM 2755 C C . GLU A 1 359 ? -17.531 -25.297 -18.906 1 95.19 359 GLU A C 1
ATOM 2757 O O . GLU A 1 359 ? -18.578 -25.812 -18.516 1 95.19 359 GLU A O 1
ATOM 2762 N N . TYR A 1 360 ? -16.953 -25.594 -20.109 1 97.38 360 TYR A N 1
ATOM 2763 C CA . TYR A 1 360 ? -17.594 -26.594 -20.969 1 97.38 360 TYR A CA 1
ATOM 2764 C C . TYR A 1 360 ? -16.562 -27.375 -21.766 1 97.38 360 TYR A C 1
ATOM 2766 O O . TYR A 1 360 ? -15.414 -26.953 -21.891 1 97.38 360 TYR A O 1
ATOM 2774 N N . LEU A 1 361 ? -16.969 -28.531 -22.172 1 97.88 361 LEU A N 1
ATOM 2775 C CA . LEU A 1 361 ? -16.25 -29.328 -23.172 1 97.88 361 LEU A CA 1
ATOM 2776 C C . LEU A 1 361 ? -17.016 -29.375 -24.484 1 97.88 361 LEU A C 1
ATOM 2778 O O . LEU A 1 361 ? -18.188 -29.734 -24.5 1 97.88 361 LEU A O 1
ATOM 2782 N N . ASP A 1 362 ? -16.344 -28.969 -25.547 1 97.69 362 ASP A N 1
ATOM 2783 C CA . ASP A 1 362 ? -16.938 -29.109 -26.859 1 97.69 362 ASP A CA 1
ATOM 2784 C C . ASP A 1 362 ? -17.078 -30.594 -27.234 1 97.69 362 ASP A C 1
ATOM 2786 O O . ASP A 1 362 ? -16.078 -31.312 -27.312 1 97.69 362 ASP A O 1
ATOM 2790 N N . THR A 1 363 ? -18.297 -31.031 -27.516 1 97.5 363 THR A N 1
ATOM 2791 C CA . THR A 1 363 ? -18.531 -32.438 -27.797 1 97.5 363 THR A CA 1
ATOM 2792 C C . THR A 1 363 ? -17.797 -32.875 -29.047 1 97.5 363 THR A C 1
ATOM 2794 O O . THR A 1 363 ? -17.562 -34.094 -29.266 1 97.5 363 THR A O 1
ATOM 2797 N N . ALA A 1 364 ? -17.406 -31.969 -29.844 1 97.5 364 ALA A N 1
ATOM 2798 C CA . ALA A 1 364 ? -16.656 -32.281 -31.062 1 97.5 364 ALA A CA 1
ATOM 2799 C C . ALA A 1 364 ? -15.289 -32.844 -30.734 1 97.5 364 ALA A C 1
ATOM 2801 O O . ALA A 1 364 ? -14.656 -33.5 -31.578 1 97.5 364 ALA A O 1
ATOM 2802 N N . GLN A 1 365 ? -14.812 -32.719 -29.562 1 97.25 365 GLN A N 1
ATOM 2803 C CA . GLN A 1 365 ? -13.484 -33.188 -29.172 1 97.25 365 GLN A CA 1
ATOM 2804 C C . GLN A 1 365 ? -13.562 -34.562 -28.547 1 97.25 365 GLN A C 1
ATOM 2806 O O . GLN A 1 365 ? -12.539 -35.219 -28.297 1 97.25 365 GLN A O 1
ATOM 2811 N N . ILE A 1 366 ? -14.781 -35.094 -28.312 1 97.88 366 ILE A N 1
ATOM 2812 C CA . ILE A 1 366 ? -14.961 -36.344 -27.562 1 97.88 366 ILE A CA 1
ATOM 2813 C C . ILE A 1 366 ? -14.461 -37.5 -28.406 1 97.88 366 ILE A C 1
ATOM 2815 O O . ILE A 1 366 ? -13.531 -38.219 -28 1 97.88 366 ILE A O 1
ATOM 2819 N N . LYS A 1 367 ? -14.992 -37.625 -29.531 1 98 367 LYS A N 1
ATOM 2820 C CA . LYS A 1 367 ? -14.625 -38.781 -30.359 1 98 367 LYS A CA 1
ATOM 2821 C C . LYS A 1 367 ? -13.141 -38.75 -30.719 1 98 367 LYS A C 1
ATOM 2823 O O . LYS A 1 367 ? -12.445 -39.75 -30.594 1 98 367 LYS A O 1
ATOM 2828 N N . PRO A 1 368 ? -12.68 -37.562 -31.172 1 98.25 368 PRO A N 1
ATOM 2829 C CA . PRO A 1 368 ? -11.242 -37.5 -31.469 1 98.25 368 PRO A CA 1
ATOM 2830 C C . PRO A 1 368 ? -10.383 -37.875 -30.266 1 98.25 368 PRO A C 1
ATOM 2832 O O . PRO A 1 368 ? -9.336 -38.5 -30.422 1 98.25 368 PRO A O 1
ATOM 2835 N N . THR A 1 369 ? -10.766 -37.469 -29.109 1 98.56 369 THR A N 1
ATOM 2836 C CA . THR A 1 369 ? -9.992 -37.781 -27.922 1 98.56 369 THR A CA 1
ATOM 2837 C C . THR A 1 369 ? -9.984 -39.281 -27.656 1 98.56 369 THR A C 1
ATOM 2839 O O . THR A 1 369 ? -8.93 -39.844 -27.391 1 98.56 369 THR A O 1
ATOM 2842 N N . ILE A 1 370 ? -11.148 -39.906 -27.719 1 98.62 370 ILE A N 1
ATOM 2843 C CA . ILE A 1 370 ? -11.258 -41.344 -27.5 1 98.62 370 ILE A CA 1
ATOM 2844 C C . ILE A 1 370 ? -10.375 -42.094 -28.5 1 98.62 370 ILE A C 1
ATOM 2846 O O . ILE A 1 370 ? -9.617 -42.969 -28.109 1 98.62 370 ILE A O 1
ATOM 2850 N N . ASN A 1 371 ? -10.469 -41.688 -29.703 1 98.56 371 ASN A N 1
ATOM 2851 C CA . ASN A 1 371 ? -9.664 -42.312 -30.75 1 98.56 371 ASN A CA 1
ATOM 2852 C C . ASN A 1 371 ? -8.172 -42.156 -30.484 1 98.56 371 ASN A C 1
ATOM 2854 O O . ASN A 1 371 ? -7.398 -43.094 -30.641 1 98.56 371 ASN A O 1
ATOM 2858 N N . LEU A 1 372 ? -7.801 -41 -30.156 1 98.69 372 LEU A N 1
ATOM 2859 C CA . LEU A 1 372 ? -6.398 -40.719 -29.844 1 98.69 372 LEU A CA 1
ATOM 2860 C C . LEU A 1 372 ? -5.914 -41.594 -28.688 1 98.69 372 LEU A C 1
ATOM 2862 O O . LEU A 1 372 ? -4.84 -42.188 -28.766 1 98.69 372 LEU A O 1
ATOM 2866 N N . LEU A 1 373 ? -6.691 -41.625 -27.656 1 98.75 373 LEU A N 1
ATOM 2867 C CA . LEU A 1 373 ? -6.332 -42.438 -26.484 1 98.75 373 LEU A CA 1
ATOM 2868 C C . LEU A 1 373 ? -6.16 -43.906 -26.875 1 98.75 373 LEU A C 1
ATOM 2870 O O . LEU A 1 373 ? -5.203 -44.562 -26.438 1 98.75 373 LEU A O 1
ATOM 2874 N N . LYS A 1 374 ? -7.07 -44.375 -27.672 1 98.62 374 LYS A N 1
ATOM 2875 C CA . LYS A 1 374 ? -6.969 -45.781 -28.125 1 98.62 374 LYS A CA 1
ATOM 2876 C C . LYS A 1 374 ? -5.656 -46 -28.875 1 98.62 374 LYS A C 1
ATOM 2878 O O . LYS A 1 374 ? -4.977 -47 -28.641 1 98.62 374 LYS A O 1
ATOM 2883 N N . GLN A 1 375 ? -5.383 -45.094 -29.703 1 98.56 375 GLN A N 1
ATOM 2884 C CA . GLN A 1 375 ? -4.172 -45.25 -30.5 1 98.56 375 GLN A CA 1
ATOM 2885 C C . GLN A 1 375 ? -2.924 -45.156 -29.625 1 98.56 375 GLN A C 1
ATOM 2887 O O . GLN A 1 375 ? -1.975 -45.938 -29.828 1 98.56 375 GLN A O 1
ATOM 2892 N N . LEU A 1 376 ? -2.904 -44.25 -28.734 1 98.62 376 LEU A N 1
ATOM 2893 C CA . LEU A 1 376 ? -1.764 -44.125 -27.828 1 98.62 376 LEU A CA 1
ATOM 2894 C C . LEU A 1 376 ? -1.567 -45.406 -27.016 1 98.62 376 LEU A C 1
ATOM 2896 O O . LEU A 1 376 ? -0.444 -45.875 -26.875 1 98.62 376 LEU A O 1
ATOM 2900 N N . ILE A 1 377 ? -2.664 -45.906 -26.469 1 98.5 377 ILE A N 1
ATOM 2901 C CA . ILE A 1 377 ? -2.602 -47.125 -25.688 1 98.5 377 ILE A CA 1
ATOM 2902 C C . ILE A 1 377 ? -2.137 -48.281 -26.562 1 98.5 377 ILE A C 1
ATOM 2904 O O . ILE A 1 377 ? -1.299 -49.094 -26.141 1 98.5 377 ILE A O 1
ATOM 2908 N N . TYR A 1 378 ? -2.67 -48.312 -27.734 1 97.94 378 TYR A N 1
ATOM 2909 C CA . TYR A 1 378 ? -2.275 -49.375 -28.656 1 97.94 378 TYR A CA 1
ATOM 2910 C C . TYR A 1 378 ? -0.774 -49.344 -28.922 1 97.94 378 TYR A C 1
ATOM 2912 O O . TYR A 1 378 ? -0.092 -50.375 -28.797 1 97.94 378 TYR A O 1
ATOM 2920 N N . HIS A 1 379 ? -0.26 -48.25 -29.203 1 97.62 379 HIS A N 1
ATOM 2921 C CA . HIS A 1 379 ? 1.148 -48.094 -29.547 1 97.62 379 HIS A CA 1
ATOM 2922 C C . HIS A 1 379 ? 2.047 -48.312 -28.344 1 97.62 379 HIS A C 1
ATOM 2924 O O . HIS A 1 379 ? 3.129 -48.906 -28.469 1 97.62 379 HIS A O 1
ATOM 2930 N N . ALA A 1 380 ? 1.624 -47.969 -27.203 1 97.88 380 ALA A N 1
ATOM 2931 C CA . ALA A 1 380 ? 2.492 -47.969 -26.016 1 97.88 380 ALA A CA 1
ATOM 2932 C C . ALA A 1 380 ? 2.373 -49.312 -25.266 1 97.88 380 ALA A C 1
ATOM 2934 O O . ALA A 1 380 ? 3.305 -49.719 -24.562 1 97.88 380 ALA A O 1
ATOM 2935 N N . CYS A 1 381 ? 1.2 -49.938 -25.438 1 97.94 381 CYS A N 1
ATOM 2936 C CA . CYS A 1 381 ? 0.961 -51.031 -24.5 1 97.94 381 CYS A CA 1
ATOM 2937 C C . CYS A 1 381 ? 0.642 -52.344 -25.266 1 97.94 381 CYS A C 1
ATOM 2939 O O . CYS A 1 381 ? 0.805 -53.438 -24.719 1 97.94 381 CYS A O 1
ATOM 2941 N N . ILE A 1 382 ? 0.149 -52.219 -26.453 1 96.31 382 ILE A N 1
ATOM 2942 C CA . ILE A 1 382 ? -0.372 -53.406 -27.125 1 96.31 382 ILE A CA 1
ATOM 2943 C C . ILE A 1 382 ? 0.534 -53.781 -28.281 1 96.31 382 ILE A C 1
ATOM 2945 O O . ILE A 1 382 ? 0.789 -54.969 -28.531 1 96.31 382 ILE A O 1
ATOM 2949 N N . LYS A 1 383 ? 1.035 -52.844 -29 1 91.44 383 LYS A N 1
ATOM 2950 C CA . LYS A 1 383 ? 1.88 -53.094 -30.172 1 91.44 383 LYS A CA 1
ATOM 2951 C C . LYS A 1 383 ? 3.213 -53.719 -29.75 1 91.44 383 LYS A C 1
ATOM 2953 O O . LYS A 1 383 ? 3.789 -53.344 -28.734 1 91.44 383 LYS A O 1
ATOM 2958 N N . MET B 1 1 ? -27.594 48.719 30.047 1 41.09 1 MET B N 1
ATOM 2959 C CA . MET B 1 1 ? -26.281 48.312 29.531 1 41.09 1 MET B CA 1
ATOM 2960 C C . MET B 1 1 ? -26.094 46.812 29.656 1 41.09 1 MET B C 1
ATOM 2962 O O . MET B 1 1 ? -26.281 46.25 30.734 1 41.09 1 MET B O 1
ATOM 2966 N N . LYS B 1 2 ? -26.25 46.062 28.625 1 57.5 2 LYS B N 1
ATOM 2967 C CA . LYS B 1 2 ? -26.266 44.594 28.766 1 57.5 2 LYS B CA 1
ATOM 2968 C C . LYS B 1 2 ? -25.062 44.094 29.547 1 57.5 2 LYS B C 1
ATOM 2970 O O . LYS B 1 2 ? -23.938 44.531 29.312 1 57.5 2 LYS B O 1
ATOM 2975 N N . LYS B 1 3 ? -25.203 43.438 30.641 1 80.19 3 LYS B N 1
ATOM 2976 C CA . LYS B 1 3 ? -24.172 43.031 31.594 1 80.19 3 LYS B CA 1
ATOM 2977 C C . LYS B 1 3 ? -23.203 42.031 30.953 1 80.19 3 LYS B C 1
ATOM 2979 O O . LYS B 1 3 ? -23.625 41.062 30.344 1 80.19 3 LYS B O 1
ATOM 2984 N N . LEU B 1 4 ? -21.922 42.438 30.844 1 92.25 4 LEU B N 1
ATOM 2985 C CA . LEU B 1 4 ? -20.875 41.531 30.375 1 92.25 4 LEU B CA 1
ATOM 2986 C C . LEU B 1 4 ? -20.844 40.25 31.219 1 92.25 4 LEU B C 1
ATOM 2988 O O . LEU B 1 4 ? -21.031 40.312 32.438 1 92.25 4 LEU B O 1
ATOM 2992 N N . PRO B 1 5 ? -20.734 39.156 30.594 1 96 5 PRO B N 1
ATOM 2993 C CA . PRO B 1 5 ? -20.703 37.906 31.344 1 96 5 PRO B CA 1
ATOM 2994 C C . PRO B 1 5 ? -19.516 37.812 32.312 1 96 5 PRO B C 1
ATOM 2996 O O . PRO B 1 5 ? -18.469 38.406 32.062 1 96 5 PRO B O 1
ATOM 2999 N N . GLU B 1 6 ? -19.734 37.031 33.344 1 97.12 6 GLU B N 1
ATOM 3000 C CA . GLU B 1 6 ? -18.609 36.625 34.156 1 97.12 6 GLU B CA 1
ATOM 3001 C C . GLU B 1 6 ? -17.719 35.625 33.438 1 97.12 6 GLU B C 1
ATOM 3003 O O . GLU B 1 6 ? -18.109 35.031 32.438 1 97.12 6 GLU B O 1
ATOM 3008 N N . LEU B 1 7 ? -16.594 35.5 34.031 1 97.56 7 LEU B N 1
ATOM 3009 C CA . LEU B 1 7 ? -15.578 34.656 33.344 1 97.56 7 LEU B CA 1
ATOM 3010 C C . LEU B 1 7 ? -16.109 33.281 33.062 1 97.56 7 LEU B C 1
ATOM 3012 O O . LEU B 1 7 ? -16.016 32.781 31.953 1 97.56 7 LEU B O 1
ATOM 3016 N N . THR B 1 8 ? -16.734 32.625 34 1 97.62 8 THR B N 1
ATOM 3017 C CA . THR B 1 8 ? -17.234 31.25 33.844 1 97.62 8 THR B CA 1
ATOM 3018 C C . THR B 1 8 ? -18.375 31.219 32.844 1 97.62 8 THR B C 1
ATOM 3020 O O . THR B 1 8 ? -18.516 30.234 32.094 1 97.62 8 THR B O 1
ATOM 3023 N N . GLU B 1 9 ? -19.125 32.281 32.781 1 97.88 9 GLU B N 1
ATOM 3024 C CA . GLU B 1 9 ? -20.234 32.375 31.828 1 97.88 9 GLU B CA 1
ATOM 3025 C C . GLU B 1 9 ? -19.719 32.5 30.391 1 97.88 9 GLU B C 1
ATOM 3027 O O . GLU B 1 9 ? -20.297 31.938 29.469 1 97.88 9 GLU B O 1
ATOM 3032 N N . SER B 1 10 ? -18.703 33.344 30.281 1 98.19 10 SER B N 1
ATOM 3033 C CA . SER B 1 10 ? -18.141 33.5 28.938 1 98.19 10 SER B CA 1
ATOM 3034 C C . SER B 1 10 ? -17.547 32.188 28.422 1 98.19 10 SER B C 1
ATOM 3036 O O . SER B 1 10 ? -17.766 31.797 27.281 1 98.19 10 SER B O 1
ATOM 3038 N N . PHE B 1 11 ? -16.797 31.469 29.328 1 98.44 11 PHE B N 1
ATOM 3039 C CA . PHE B 1 11 ? -16.281 30.156 28.969 1 98.44 11 PHE B CA 1
ATOM 3040 C C . PHE B 1 11 ? -17.406 29.219 28.594 1 98.44 11 PHE B C 1
ATOM 3042 O O . PHE B 1 11 ? -17.344 28.531 27.562 1 98.44 11 PHE B O 1
ATOM 3049 N N . SER B 1 12 ? -18.391 29.172 29.375 1 98.44 12 SER B N 1
ATOM 3050 C CA . SER B 1 12 ? -19.516 28.281 29.172 1 98.44 12 SER B CA 1
ATOM 3051 C C . SER B 1 12 ? -20.203 28.562 27.828 1 98.44 12 SER B C 1
ATOM 3053 O O . SER B 1 12 ? -20.531 27.625 27.094 1 98.44 12 SER B O 1
ATOM 3055 N N . ALA B 1 13 ? -20.422 29.797 27.531 1 98.5 13 ALA B N 1
ATOM 3056 C CA . ALA B 1 13 ? -21.094 30.172 26.297 1 98.5 13 ALA B CA 1
ATOM 3057 C C . ALA B 1 13 ? -20.266 29.797 25.078 1 98.5 13 ALA B C 1
ATOM 3059 O O . ALA B 1 13 ? -20.797 29.297 24.078 1 98.5 13 ALA B O 1
ATOM 3060 N N . LEU B 1 14 ? -19 30.062 25.141 1 98.62 14 LEU B N 1
ATOM 3061 C CA . LEU B 1 14 ? -18.109 29.75 24.016 1 98.62 14 LEU B CA 1
ATOM 3062 C C . LEU B 1 14 ? -18.062 28.25 23.781 1 98.62 14 LEU B C 1
ATOM 3064 O O . LEU B 1 14 ? -18.094 27.797 22.625 1 98.62 14 LEU B O 1
ATOM 3068 N N . ILE B 1 15 ? -17.984 27.453 24.891 1 98.31 15 ILE B N 1
ATOM 3069 C CA . ILE B 1 15 ? -17.875 26 24.797 1 98.31 15 ILE B CA 1
ATOM 3070 C C . ILE B 1 15 ? -19.188 25.406 24.297 1 98.31 15 ILE B C 1
ATOM 3072 O O . ILE B 1 15 ? -19.203 24.438 23.531 1 98.31 15 ILE B O 1
ATOM 3076 N N . ALA B 1 16 ? -20.234 26.047 24.656 1 98.31 16 ALA B N 1
ATOM 3077 C CA . ALA B 1 16 ? -21.562 25.578 24.266 1 98.31 16 ALA B CA 1
ATOM 3078 C C . ALA B 1 16 ? -21.875 25.938 22.812 1 98.31 16 ALA B C 1
ATOM 3080 O O . ALA B 1 16 ? -22.891 25.5 22.266 1 98.31 16 ALA B O 1
ATOM 3081 N N . SER B 1 17 ? -21.031 26.672 22.156 1 98.25 17 SER B N 1
ATOM 3082 C CA . SER B 1 17 ? -21.188 27.047 20.75 1 98.25 17 SER B CA 1
ATOM 3083 C C . SER B 1 17 ? -20.219 26.266 19.859 1 98.25 17 SER B C 1
ATOM 3085 O O . SER B 1 17 ? -19.141 26.75 19.547 1 98.25 17 SER B O 1
ATOM 3087 N N . PRO B 1 18 ? -20.672 25.078 19.406 1 96.88 18 PRO B N 1
ATOM 3088 C CA . PRO B 1 18 ? -19.766 24.266 18.578 1 96.88 18 PRO B CA 1
ATOM 3089 C C . PRO B 1 18 ? -19.328 24.984 17.312 1 96.88 18 PRO B C 1
ATOM 3091 O O . PRO B 1 18 ? -20.125 25.672 16.672 1 96.88 18 PRO B O 1
ATOM 3094 N N . SER B 1 19 ? -18.078 24.906 16.953 1 98.25 19 SER B N 1
ATOM 3095 C CA . SER B 1 19 ? -17.469 25.531 15.781 1 98.25 19 SER B CA 1
ATOM 3096 C C . SER B 1 19 ? -16.375 24.641 15.195 1 98.25 19 SER B C 1
ATOM 3098 O O . SER B 1 19 ? -15.266 25.109 14.93 1 98.25 19 SER B O 1
ATOM 3100 N N . ILE B 1 20 ? -16.703 23.406 14.922 1 96.75 20 ILE B N 1
ATOM 3101 C CA . ILE B 1 20 ? -15.766 22.406 14.453 1 96.75 20 ILE B CA 1
ATOM 3102 C C . ILE B 1 20 ? -15.375 22.703 13 1 96.75 20 ILE B C 1
ATOM 3104 O O . ILE B 1 20 ? -16.25 22.969 12.164 1 96.75 20 ILE B O 1
ATOM 3108 N N . SER B 1 21 ? -14.141 22.734 12.734 1 95.69 21 SER B N 1
ATOM 3109 C CA . SER B 1 21 ? -13.656 22.75 11.359 1 95.69 21 SER B CA 1
ATOM 3110 C C . SER B 1 21 ? -13.211 21.359 10.914 1 95.69 21 SER B C 1
ATOM 3112 O O . SER B 1 21 ? -12.516 20.656 11.656 1 95.69 21 SER B O 1
ATOM 3114 N N . ALA B 1 22 ? -13.617 20.953 9.781 1 92.38 22 ALA B N 1
ATOM 3115 C CA . ALA B 1 22 ? -13.297 19.656 9.195 1 92.38 22 ALA B CA 1
ATOM 3116 C C . ALA B 1 22 ? -13.242 19.734 7.676 1 92.38 22 ALA B C 1
ATOM 3118 O O . ALA B 1 22 ? -13.891 20.594 7.07 1 92.38 22 ALA B O 1
ATOM 3119 N N . LEU B 1 23 ? -12.43 18.906 7.129 1 86.88 23 LEU B N 1
ATOM 3120 C CA . LEU B 1 23 ? -12.383 18.844 5.672 1 86.88 23 LEU B CA 1
ATOM 3121 C C . LEU B 1 23 ? -13.672 18.25 5.113 1 86.88 23 LEU B C 1
ATOM 3123 O O . LEU B 1 23 ? -14.164 18.688 4.07 1 86.88 23 LEU B O 1
ATOM 3127 N N . GLU B 1 24 ? -14.172 17.25 5.844 1 89.25 24 GLU B N 1
ATOM 3128 C CA . GLU B 1 24 ? -15.438 16.656 5.445 1 89.25 24 GLU B CA 1
ATOM 3129 C C . GLU B 1 24 ? -16.609 17.594 5.723 1 89.25 24 GLU B C 1
ATOM 3131 O O . GLU B 1 24 ? -16.844 17.984 6.871 1 89.25 24 GLU B O 1
ATOM 3136 N N . PRO B 1 25 ? -17.344 17.812 4.719 1 92.88 25 PRO B N 1
ATOM 3137 C CA . PRO B 1 25 ? -18.422 18.797 4.863 1 92.88 25 PRO B CA 1
ATOM 3138 C C . PRO B 1 25 ? -19.406 18.438 5.98 1 92.88 25 PRO B C 1
ATOM 3140 O O . PRO B 1 25 ? -19.922 19.328 6.66 1 92.88 25 PRO B O 1
ATOM 3143 N N . GLU B 1 26 ? -19.609 17.125 6.215 1 93.19 26 GLU B N 1
ATOM 3144 C CA . GLU B 1 26 ? -20.594 16.672 7.18 1 93.19 26 GLU B CA 1
ATOM 3145 C C . GLU B 1 26 ? -20.172 17 8.609 1 93.19 26 GLU B C 1
ATOM 3147 O O . GLU B 1 26 ? -21 17.125 9.5 1 93.19 26 GLU B O 1
ATOM 3152 N N . GLN B 1 27 ? -18.938 17.234 8.82 1 93.31 27 GLN B N 1
ATOM 3153 C CA . GLN B 1 27 ? -18.422 17.484 10.164 1 93.31 27 GLN B CA 1
ATOM 3154 C C . GLN B 1 27 ? -18.062 18.953 10.352 1 93.31 27 GLN B C 1
ATOM 3156 O O . GLN B 1 27 ? -17.859 19.406 11.477 1 93.31 27 GLN B O 1
ATOM 3161 N N . ASP B 1 28 ? -18.016 19.656 9.227 1 95.69 28 ASP B N 1
ATOM 3162 C CA . ASP B 1 28 ? -17.594 21.047 9.25 1 95.69 28 ASP B CA 1
ATOM 3163 C C . ASP B 1 28 ? -18.734 21.953 9.711 1 95.69 28 ASP B C 1
ATOM 3165 O O . ASP B 1 28 ? -19.859 21.812 9.258 1 95.69 28 ASP B O 1
ATOM 3169 N N . GLN B 1 29 ? -18.438 22.844 10.68 1 96.94 29 GLN B N 1
ATOM 3170 C CA . GLN B 1 29 ? -19.438 23.75 11.227 1 96.94 29 GLN B CA 1
ATOM 3171 C C . GLN B 1 29 ? -19.016 25.219 11.039 1 96.94 29 GLN B C 1
ATOM 3173 O O . GLN B 1 29 ? -17.828 25.516 11.039 1 96.94 29 GLN B O 1
ATOM 3178 N N . SER B 1 30 ? -20.016 26.062 10.906 1 97.75 30 SER B N 1
ATOM 3179 C CA . SER B 1 30 ? -19.75 27.5 10.914 1 97.75 30 SER B CA 1
ATOM 3180 C C . SER B 1 30 ? -19.328 27.969 12.297 1 97.75 30 SER B C 1
ATOM 3182 O O . SER B 1 30 ? -19.734 27.406 13.312 1 97.75 30 SER B O 1
ATOM 3184 N N . ASN B 1 31 ? -18.516 29.016 12.281 1 98.44 31 ASN B N 1
ATOM 3185 C CA . ASN B 1 31 ? -18.125 29.625 13.547 1 98.44 31 ASN B CA 1
ATOM 3186 C C . ASN B 1 31 ? -18.922 30.891 13.844 1 98.44 31 ASN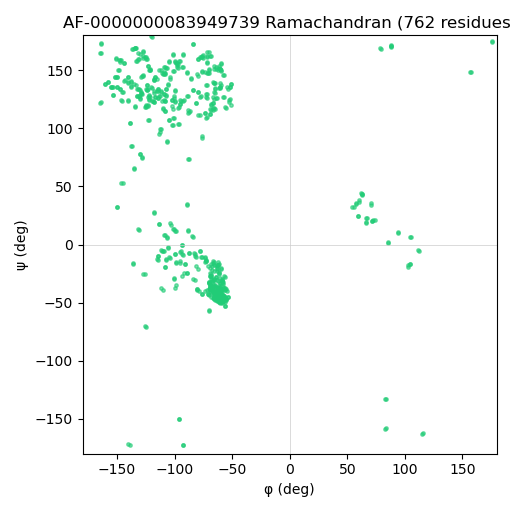 B C 1
ATOM 3188 O O . ASN B 1 31 ? -18.562 31.656 14.734 1 98.44 31 ASN B O 1
ATOM 3192 N N . ALA B 1 32 ? -19.953 31.156 13.172 1 98.19 32 ALA B N 1
ATOM 3193 C CA . ALA B 1 32 ? -20.719 32.406 13.242 1 98.19 32 ALA B CA 1
ATOM 3194 C C . ALA B 1 32 ? -21.25 32.656 14.648 1 98.19 32 ALA B C 1
ATOM 3196 O O . ALA B 1 32 ? -21.281 33.781 15.117 1 98.19 32 ALA B O 1
ATOM 3197 N N . ALA B 1 33 ? -21.703 31.609 15.273 1 98.38 33 ALA B N 1
ATOM 3198 C CA . ALA B 1 33 ? -22.25 31.766 16.609 1 98.38 33 ALA B CA 1
ATOM 3199 C C . ALA B 1 33 ? -21.203 32.25 17.594 1 98.38 33 ALA B C 1
ATOM 3201 O O . ALA B 1 33 ? -21.484 33.094 18.453 1 98.38 33 ALA B O 1
ATOM 3202 N N . VAL B 1 34 ? -20.016 31.703 17.484 1 98.69 34 VAL B N 1
ATOM 3203 C CA . VAL B 1 34 ? -18.906 32.125 18.328 1 98.69 34 VAL B CA 1
ATOM 3204 C C . VAL B 1 34 ? -18.562 33.594 18.016 1 98.69 34 VAL B C 1
ATOM 3206 O O . VAL B 1 34 ? -18.359 34.406 18.922 1 98.69 34 VAL B O 1
ATOM 3209 N N . ILE B 1 35 ? -18.516 33.938 16.781 1 98.69 35 ILE B N 1
ATOM 3210 C CA . ILE B 1 35 ? -18.203 35.281 16.328 1 98.69 35 ILE B CA 1
ATOM 3211 C C . ILE B 1 35 ? -19.234 36.25 16.875 1 98.69 35 ILE B C 1
ATOM 3213 O O . ILE B 1 35 ? -18.891 37.344 17.328 1 98.69 35 ILE B O 1
ATOM 3217 N N . ASP B 1 36 ? -20.469 35.875 16.859 1 98.5 36 ASP B N 1
ATOM 3218 C CA . ASP B 1 36 ? -21.547 36.719 17.375 1 98.5 36 ASP B CA 1
ATOM 3219 C C . ASP B 1 36 ? -21.359 37 18.875 1 98.5 36 ASP B C 1
ATOM 3221 O O . ASP B 1 36 ? -21.5 38.125 19.312 1 98.5 36 ASP B O 1
ATOM 3225 N N . LEU B 1 37 ? -21.062 35.938 19.578 1 98.56 37 LEU B N 1
ATOM 3226 C CA . LEU B 1 37 ? -20.828 36.125 21.016 1 98.56 37 LEU B CA 1
ATOM 3227 C C . LEU B 1 37 ? -19.719 37.125 21.266 1 98.56 37 LEU B C 1
ATOM 3229 O O . LEU B 1 37 ? -19.891 38.062 22.047 1 98.56 37 LEU B O 1
ATOM 3233 N N . LEU B 1 38 ? -18.656 36.938 20.594 1 98.75 38 LEU B N 1
ATOM 3234 C CA . LEU B 1 38 ? -17.484 37.781 20.797 1 98.75 38 LEU B CA 1
ATOM 3235 C C . LEU B 1 38 ? -17.75 39.219 20.359 1 98.75 38 LEU B C 1
ATOM 3237 O O . LEU B 1 38 ? -17.391 40.156 21.062 1 98.75 38 LEU B O 1
ATOM 3241 N N . ALA B 1 39 ? -18.344 39.344 19.203 1 98.62 39 ALA B N 1
ATOM 3242 C CA . ALA B 1 39 ? -18.672 40.656 18.703 1 98.62 39 ALA B CA 1
ATOM 3243 C C . ALA B 1 39 ? -19.547 41.438 19.703 1 98.62 39 ALA B C 1
ATOM 3245 O O . ALA B 1 39 ? -19.297 42.625 19.953 1 98.62 39 ALA B O 1
ATOM 3246 N N . ASN B 1 40 ? -20.531 40.75 20.203 1 98.31 40 ASN B N 1
ATOM 3247 C CA . ASN B 1 40 ? -21.422 41.375 21.172 1 98.31 40 ASN B CA 1
ATOM 3248 C C . ASN B 1 40 ? -20.672 41.812 22.438 1 98.31 40 ASN B C 1
ATOM 3250 O O . ASN B 1 40 ? -20.828 42.938 22.906 1 98.31 40 ASN B O 1
ATOM 3254 N N . TRP B 1 41 ? -19.891 40.906 22.969 1 98.5 41 TRP B N 1
ATOM 3255 C CA . TRP B 1 41 ? -19.172 41.188 24.203 1 98.5 41 TRP B CA 1
ATOM 3256 C C . TRP B 1 41 ? -18.172 42.344 24.016 1 98.5 41 TRP B C 1
ATOM 3258 O O . TRP B 1 41 ? -18.094 43.25 24.844 1 98.5 41 TRP B O 1
ATOM 3268 N N . PHE B 1 42 ? -17.375 42.312 22.953 1 98.38 42 PHE B N 1
ATOM 3269 C CA . PHE B 1 42 ? -16.359 43.344 22.719 1 98.38 42 PHE B CA 1
ATOM 3270 C C . PHE B 1 42 ? -17 44.656 22.375 1 98.38 42 PHE B C 1
ATOM 3272 O O . PHE B 1 42 ? -16.516 45.719 22.781 1 98.38 42 PHE B O 1
ATOM 3279 N N . ALA B 1 43 ? -18.094 44.594 21.641 1 97.94 43 ALA B N 1
ATOM 3280 C CA . ALA B 1 43 ? -18.844 45.812 21.359 1 97.94 43 ALA B CA 1
ATOM 3281 C C . ALA B 1 43 ? -19.359 46.469 22.641 1 97.94 43 ALA B C 1
ATOM 3283 O O . ALA B 1 43 ? -19.328 47.688 22.781 1 97.94 43 ALA B O 1
ATOM 3284 N N . ASP B 1 44 ? -19.844 45.656 23.516 1 97.19 44 ASP B N 1
ATOM 3285 C CA . ASP B 1 44 ? -20.359 46.125 24.797 1 97.19 44 ASP B CA 1
ATOM 3286 C C . ASP B 1 44 ? -19.266 46.812 25.609 1 97.19 44 ASP B C 1
ATOM 3288 O O . ASP B 1 44 ? -19.547 47.656 26.453 1 97.19 44 ASP B O 1
ATOM 3292 N N . LEU B 1 45 ? -18.031 46.469 25.359 1 96.62 45 LEU B N 1
ATOM 3293 C CA . LEU B 1 45 ? -16.891 47.094 26.031 1 96.62 45 LEU B CA 1
ATOM 3294 C C . LEU B 1 45 ? -16.438 48.344 25.297 1 96.62 45 LEU B C 1
ATOM 3296 O O . LEU B 1 45 ? -15.531 49.031 25.75 1 96.62 45 LEU B O 1
ATOM 3300 N N . GLY B 1 46 ? -17 48.562 24.172 1 95.62 46 GLY B N 1
ATOM 3301 C CA . GLY B 1 46 ? -16.703 49.781 23.438 1 95.62 46 GLY B CA 1
ATOM 3302 C C . GLY B 1 46 ? -15.797 49.562 22.25 1 95.62 46 GLY B C 1
ATOM 3303 O O . GLY B 1 46 ? -15.344 50.531 21.625 1 95.62 46 GLY B O 1
ATOM 3304 N N . LEU B 1 47 ? -15.484 48.375 21.922 1 97.81 47 LEU B N 1
ATOM 3305 C CA . LEU B 1 47 ? -14.648 48.094 20.75 1 97.81 47 LEU B CA 1
ATOM 3306 C C . LEU B 1 47 ? -15.477 48.156 19.469 1 97.81 47 LEU B C 1
ATOM 3308 O O . LEU B 1 47 ? -16.656 47.781 19.469 1 97.81 47 LEU B O 1
ATOM 3312 N N . GLU B 1 48 ? -14.836 48.625 18.422 1 97.56 48 GLU B N 1
ATOM 3313 C CA . GLU B 1 48 ? -15.438 48.531 17.109 1 97.56 48 GLU B CA 1
ATOM 3314 C C . GLU B 1 48 ? -15.227 47.156 16.5 1 97.56 48 GLU B C 1
ATOM 3316 O O . GLU B 1 48 ? -14.094 46.719 16.328 1 97.56 48 GLU B O 1
ATOM 3321 N N . CYS B 1 49 ? -16.312 46.5 16.188 1 98 49 CYS B N 1
ATOM 3322 C CA . CYS B 1 49 ? -16.219 45.125 15.711 1 98 49 CYS B CA 1
ATOM 3323 C C . CYS B 1 49 ? -16.609 45.031 14.242 1 98 49 CYS B C 1
ATOM 3325 O O . CYS B 1 49 ? -17.609 45.594 13.812 1 98 49 CYS B O 1
ATOM 3327 N N . ARG B 1 50 ? -15.773 44.344 13.492 1 97.38 50 ARG B N 1
ATOM 3328 C CA . ARG B 1 50 ? -16.016 44.094 12.078 1 97.38 50 ARG B CA 1
ATOM 3329 C C . ARG B 1 50 ? -15.961 42.594 11.773 1 97.38 50 ARG B C 1
ATOM 3331 O O . ARG B 1 50 ? -14.922 41.969 11.961 1 97.38 50 ARG B O 1
ATOM 3338 N N . ARG B 1 51 ? -17.062 42.125 11.328 1 97 51 ARG B N 1
ATOM 3339 C CA . ARG B 1 51 ? -17.125 40.75 10.859 1 97 51 ARG B CA 1
ATOM 3340 C C . ARG B 1 51 ? -16.656 40.625 9.406 1 97 51 ARG B C 1
ATOM 3342 O O . ARG B 1 51 ? -17.016 41.469 8.578 1 97 51 ARG B O 1
ATOM 3349 N N . GLN B 1 52 ? -15.82 39.688 9.133 1 96.31 52 GLN B N 1
ATOM 3350 C CA . GLN B 1 52 ? -15.289 39.5 7.789 1 96.31 52 GLN B CA 1
ATOM 3351 C C . GLN B 1 52 ? -15.539 38.062 7.293 1 96.31 52 GLN B C 1
ATOM 3353 O O . GLN B 1 52 ? -15.016 37.125 7.852 1 96.31 52 GLN B O 1
ATOM 3358 N N . PRO B 1 53 ? -16.25 37.938 6.207 1 96.69 53 PRO B N 1
ATOM 3359 C CA . PRO B 1 53 ? -16.406 36.594 5.645 1 96.69 53 PRO B CA 1
ATOM 3360 C C . PRO B 1 53 ? -15.086 36.031 5.152 1 96.69 53 PRO B C 1
ATOM 3362 O O . PRO B 1 53 ? -14.266 36.75 4.582 1 96.69 53 PRO B O 1
ATOM 3365 N N . VAL B 1 54 ? -14.867 34.812 5.402 1 97 54 VAL B N 1
ATOM 3366 C CA . VAL B 1 54 ? -13.672 34.125 4.934 1 97 54 VAL B CA 1
ATOM 3367 C C . VAL B 1 54 ? -13.945 33.469 3.582 1 97 54 VAL B C 1
ATOM 3369 O O . VAL B 1 54 ? -14.859 32.625 3.457 1 97 54 VAL B O 1
ATOM 3372 N N . PRO B 1 55 ? -13.172 33.781 2.6 1 94.06 55 PRO B N 1
ATOM 3373 C CA . PRO B 1 55 ? -13.398 33.219 1.276 1 94.06 55 PRO B CA 1
ATOM 3374 C C . PRO B 1 55 ? -13.18 31.688 1.25 1 94.06 55 PRO B C 1
ATOM 3376 O O . PRO B 1 55 ? -12.391 31.172 2.037 1 94.06 55 PRO B O 1
ATOM 3379 N N . SER B 1 56 ? -13.914 31.016 0.335 1 90.81 56 SER B N 1
ATOM 3380 C CA . SER B 1 56 ? -13.742 29.594 0.105 1 90.81 56 SER B CA 1
ATOM 3381 C C . SER B 1 56 ? -13.953 28.797 1.389 1 90.81 56 SER B C 1
ATOM 3383 O O . SER B 1 56 ? -13.148 27.922 1.724 1 90.81 56 SER B O 1
ATOM 3385 N N . SER B 1 57 ? -14.828 29.234 2.195 1 93.69 57 SER B N 1
ATOM 3386 C CA . SER B 1 57 ? -15.18 28.562 3.441 1 93.69 57 SER B CA 1
ATOM 3387 C C . SER B 1 57 ? -16.688 28.281 3.516 1 93.69 57 SER B C 1
ATOM 3389 O O . SER B 1 57 ? -17.438 28.75 2.662 1 93.69 57 SER B O 1
ATOM 3391 N N . ARG B 1 58 ? -17.141 27.406 4.34 1 93.75 58 ARG B N 1
ATOM 3392 C CA . ARG B 1 58 ? -18.562 27.109 4.57 1 93.75 58 ARG B CA 1
ATOM 3393 C C . ARG B 1 58 ? -19.141 28.016 5.652 1 93.75 58 ARG B C 1
ATOM 3395 O O . ARG B 1 58 ? -19.391 27.562 6.773 1 93.75 58 ARG B O 1
ATOM 3402 N N . ASN B 1 59 ? -19.375 29.359 5.309 1 96.75 59 ASN B N 1
ATOM 3403 C CA . ASN B 1 59 ? -19.953 30.375 6.176 1 96.75 59 ASN B CA 1
ATOM 3404 C C . ASN B 1 59 ? -19.094 30.641 7.402 1 96.75 59 ASN B C 1
ATOM 3406 O O . ASN B 1 59 ? -19.578 30.641 8.531 1 96.75 59 ASN B O 1
ATOM 3410 N N . LYS B 1 60 ? -17.875 30.734 7.223 1 97.81 60 LYS B N 1
ATOM 3411 C CA . LYS B 1 60 ? -16.938 31.094 8.289 1 97.81 60 LYS B CA 1
ATOM 3412 C C . LYS B 1 60 ? -16.609 32.562 8.258 1 97.81 60 LYS B C 1
ATOM 3414 O O . LYS B 1 60 ? -16.672 33.219 7.203 1 97.81 60 LYS B O 1
ATOM 3419 N N . HIS B 1 61 ? -16.281 33.062 9.43 1 98.12 61 HIS B N 1
ATOM 3420 C CA . HIS B 1 61 ? -16.031 34.5 9.562 1 98.12 61 HIS B CA 1
ATOM 3421 C C . HIS B 1 61 ? -14.859 34.781 10.492 1 98.12 61 HIS B C 1
ATOM 3423 O O . HIS B 1 61 ? -14.641 34.031 11.453 1 98.12 61 HIS B O 1
ATOM 3429 N N . ASN B 1 62 ? -14.164 35.812 10.094 1 98.19 62 ASN B N 1
ATOM 3430 C CA . ASN B 1 62 ? -13.266 36.438 11.055 1 98.19 62 ASN B CA 1
ATOM 3431 C C . ASN B 1 62 ? -13.953 37.594 11.781 1 98.19 62 ASN B C 1
ATOM 3433 O O . ASN B 1 62 ? -14.93 38.156 11.281 1 98.19 62 ASN B O 1
ATOM 3437 N N . LEU B 1 63 ? -13.5 37.844 12.961 1 98.56 63 LEU B N 1
ATOM 3438 C CA . LEU B 1 63 ? -13.867 39.062 13.688 1 98.56 63 LEU B CA 1
ATOM 3439 C C . LEU B 1 63 ? -12.633 39.906 13.992 1 98.56 63 LEU B C 1
ATOM 3441 O O . LEU B 1 63 ? -11.648 39.406 14.531 1 98.56 63 LEU B O 1
ATOM 3445 N N . LEU B 1 64 ? -12.641 41.094 13.57 1 98.25 64 LEU B N 1
ATOM 3446 C CA . LEU B 1 64 ? -11.656 42.062 14.023 1 98.25 64 LEU B CA 1
ATOM 3447 C C . LEU B 1 64 ? -12.289 43.094 14.938 1 98.25 64 LEU B C 1
ATOM 3449 O O . LEU B 1 64 ? -13.188 43.844 14.523 1 98.25 64 LEU B O 1
ATOM 3453 N N . ALA B 1 65 ? -11.891 43.125 16.188 1 98.12 65 ALA B N 1
ATOM 3454 C CA . ALA B 1 65 ? -12.297 44.156 17.141 1 98.12 65 ALA B CA 1
ATOM 3455 C C . ALA B 1 65 ? -11.156 45.156 17.422 1 98.12 65 ALA B C 1
ATOM 3457 O O . ALA B 1 65 ? -9.992 44.75 17.5 1 98.12 65 ALA B O 1
ATOM 3458 N N . ASN B 1 66 ? -11.445 46.375 17.484 1 96.81 66 ASN B N 1
ATOM 3459 C CA . ASN B 1 66 ? -10.422 47.375 17.641 1 96.81 66 ASN B CA 1
ATOM 3460 C C . ASN B 1 66 ? -10.805 48.438 18.688 1 96.81 66 ASN B C 1
ATOM 3462 O O . ASN B 1 66 ? -11.969 48.812 18.781 1 96.81 66 ASN B O 1
ATOM 3466 N N . LEU B 1 67 ? -9.898 48.812 19.484 1 97.5 67 LEU B N 1
ATOM 3467 C CA . LEU B 1 67 ? -10.016 49.875 20.453 1 97.5 67 LEU B CA 1
ATOM 3468 C C . LEU B 1 67 ? -8.852 50.844 20.328 1 97.5 67 LEU B C 1
ATOM 3470 O O . LEU B 1 67 ? -7.691 50.438 20.297 1 97.5 67 LEU B O 1
ATOM 3474 N N . GLY B 1 68 ? -9.227 52.094 20.281 1 94.44 68 GLY B N 1
ATOM 3475 C CA . GLY B 1 68 ? -8.195 53.094 20.141 1 94.44 68 GLY B CA 1
ATOM 3476 C C . GLY B 1 68 ? -7.816 53.406 18.703 1 94.44 68 GLY B C 1
ATOM 3477 O O . GLY B 1 68 ? -8.32 52.75 17.781 1 94.44 68 GLY B O 1
ATOM 3478 N N . THR B 1 69 ? -7.055 54.438 18.578 1 92.06 69 THR B N 1
ATOM 3479 C CA . THR B 1 69 ? -6.629 54.906 17.25 1 92.06 69 THR B CA 1
ATOM 3480 C C . THR B 1 69 ? -5.121 55.125 17.219 1 92.06 69 THR B C 1
ATOM 3482 O O . THR B 1 69 ? -4.469 55.156 18.266 1 92.06 69 THR B O 1
ATOM 3485 N N . GLY B 1 70 ? -4.613 55.219 16 1 92.06 70 GLY B N 1
ATOM 3486 C CA . GLY B 1 70 ? -3.191 55.469 15.844 1 92.06 70 GLY B CA 1
ATOM 3487 C C . GLY B 1 70 ? -2.449 54.312 15.195 1 92.06 70 GLY B C 1
ATOM 3488 O O . GLY B 1 70 ? -3.053 53.5 14.508 1 92.06 70 GLY B O 1
ATOM 3489 N N . GLN B 1 71 ? -1.082 54.438 15.422 1 92.88 71 GLN B N 1
ATOM 3490 C CA . GLN B 1 71 ? -0.224 53.438 14.789 1 92.88 71 GLN B CA 1
ATOM 3491 C C . GLN B 1 71 ? 0.32 52.438 15.82 1 92.88 71 GLN B C 1
ATOM 3493 O O . GLN B 1 71 ? 0.424 52.781 17 1 92.88 71 GLN B O 1
ATOM 3498 N N . GLY B 1 72 ? 0.576 51.219 15.273 1 96.25 72 GLY B N 1
ATOM 3499 C CA . GLY B 1 72 ? 1.188 50.219 16.141 1 96.25 72 GLY B CA 1
ATOM 3500 C C . GLY B 1 72 ? 0.185 49.5 17.016 1 96.25 72 GLY B C 1
ATOM 3501 O O . GLY B 1 72 ? -0.847 49.031 16.531 1 96.25 72 GLY B O 1
ATOM 3502 N N . GLY B 1 73 ? 0.545 49.406 18.312 1 97.62 73 GLY B N 1
ATOM 3503 C CA . GLY B 1 73 ? -0.317 48.719 19.266 1 97.62 73 GLY B CA 1
ATOM 3504 C C . GLY B 1 73 ? -0.127 47.219 19.266 1 97.62 73 GLY B C 1
ATOM 3505 O O . GLY B 1 73 ? 0.95 46.719 18.938 1 97.62 73 GLY B O 1
ATOM 3506 N N . LEU B 1 74 ? -1.147 46.594 19.75 1 98.56 74 LEU B N 1
ATOM 3507 C CA . LEU B 1 74 ? -1.075 45.156 20.016 1 98.56 74 LEU B CA 1
ATOM 3508 C C . LEU B 1 74 ? -2.242 44.438 19.375 1 98.56 74 LEU B C 1
ATOM 3510 O O . LEU B 1 74 ? -3.389 44.875 19.453 1 98.56 74 LEU B O 1
ATOM 3514 N N . LEU B 1 75 ? -1.873 43.406 18.641 1 98.56 75 LEU B N 1
ATOM 3515 C CA . LEU B 1 75 ? -2.871 42.469 18.141 1 98.56 75 LEU B CA 1
ATOM 3516 C C . LEU B 1 75 ? -2.91 41.188 18.984 1 98.56 75 LEU B C 1
ATOM 3518 O O . LEU B 1 75 ? -1.891 40.531 19.141 1 98.56 75 LEU B O 1
ATOM 3522 N N . LEU B 1 76 ? -4.016 40.969 19.594 1 98.81 76 LEU B N 1
ATOM 3523 C CA . LEU B 1 76 ? -4.293 39.656 20.203 1 98.81 76 LEU B CA 1
ATOM 3524 C C . LEU B 1 76 ? -5.105 38.781 19.266 1 98.81 76 LEU B C 1
ATOM 3526 O O . LEU B 1 76 ? -6.238 39.125 18.922 1 98.81 76 LEU B O 1
ATOM 3530 N N . ALA B 1 77 ? -4.484 37.625 18.875 1 98.56 77 ALA B N 1
ATOM 3531 C CA . ALA B 1 77 ? -5.113 36.812 17.859 1 98.56 77 ALA B CA 1
ATOM 3532 C C . ALA B 1 77 ? -5.371 35.406 18.406 1 98.56 77 ALA B C 1
ATOM 3534 O O . ALA B 1 77 ? -4.605 34.875 19.219 1 98.56 77 ALA B O 1
ATOM 3535 N N . GLY B 1 78 ? -6.371 34.75 17.922 1 98.19 78 GLY B N 1
ATOM 3536 C CA . GLY B 1 78 ? -6.75 33.375 18.203 1 98.19 78 GLY B CA 1
ATOM 3537 C C . GLY B 1 78 ? -7.754 32.812 17.203 1 98.19 78 GLY B C 1
ATOM 3538 O O . GLY B 1 78 ? -8.359 33.562 16.438 1 98.19 78 GLY B O 1
ATOM 3539 N N . HIS B 1 79 ? -7.891 31.531 17.219 1 98.38 79 HIS B N 1
ATOM 3540 C CA . HIS B 1 79 ? -8.875 30.953 16.297 1 98.38 79 HIS B CA 1
ATOM 3541 C C . HIS B 1 79 ? -10.125 30.516 17.047 1 98.38 79 HIS B C 1
ATOM 3543 O O . HIS B 1 79 ? -10.078 30.266 18.266 1 98.38 79 HIS B O 1
ATOM 3549 N N . THR B 1 80 ? -11.219 30.438 16.312 1 98.62 80 THR B N 1
ATOM 3550 C CA . THR B 1 80 ? -12.531 30.219 16.922 1 98.62 80 THR B CA 1
ATOM 3551 C C . THR B 1 80 ? -12.992 28.781 16.719 1 98.62 80 THR B C 1
ATOM 3553 O O . THR B 1 80 ? -14 28.359 17.281 1 98.62 80 THR B O 1
ATOM 3556 N N . ASP B 1 81 ? -12.281 28.094 15.859 1 97.88 81 ASP B N 1
ATOM 3557 C CA . ASP B 1 81 ? -12.719 26.75 15.531 1 97.88 81 ASP B CA 1
ATOM 3558 C C . ASP B 1 81 ? -12.047 25.719 16.438 1 97.88 81 ASP B C 1
ATOM 3560 O O . ASP B 1 81 ? -11.117 26.047 17.172 1 97.88 81 ASP B O 1
ATOM 3564 N N . THR B 1 82 ? -12.656 24.5 16.438 1 96.31 82 THR B N 1
ATOM 3565 C CA . THR B 1 82 ? -12.086 23.344 17.109 1 96.31 82 THR B CA 1
ATOM 3566 C C . THR B 1 82 ? -11.992 22.156 16.156 1 96.31 82 THR B C 1
ATOM 3568 O O . THR B 1 82 ? -12.562 22.172 15.07 1 96.31 82 THR B O 1
ATOM 3571 N N . VAL B 1 83 ? -11.227 21.141 16.578 1 94.19 83 VAL B N 1
ATOM 3572 C CA . VAL B 1 83 ? -11.188 19.891 15.836 1 94.19 83 VAL B CA 1
ATOM 3573 C C . VAL B 1 83 ? -12.445 19.078 16.141 1 94.19 83 VAL B C 1
ATOM 3575 O O . VAL B 1 83 ? -13.156 19.359 17.109 1 94.19 83 VAL B O 1
ATOM 3578 N N . PRO B 1 84 ? -12.727 18.109 15.242 1 92.12 84 PRO B N 1
ATOM 3579 C CA . PRO B 1 84 ? -13.766 17.156 15.641 1 92.12 84 PRO B CA 1
ATOM 3580 C C . PRO B 1 84 ? -13.422 16.391 16.922 1 92.12 84 PRO B C 1
ATOM 3582 O O . PRO B 1 84 ? -12.242 16.312 17.281 1 92.12 84 PRO B O 1
ATOM 3585 N N . PHE B 1 85 ? -14.438 16.016 17.656 1 89 85 PHE B N 1
ATOM 3586 C CA . PHE B 1 85 ? -14.203 15.242 18.875 1 89 85 PHE B CA 1
ATOM 3587 C C . PHE B 1 85 ? -14.547 13.773 18.656 1 89 85 PHE B C 1
ATOM 3589 O O . PHE B 1 85 ? -15.359 13.438 17.797 1 89 85 PHE B O 1
ATOM 3596 N N . ASP B 1 86 ? -13.781 12.953 19.281 1 81.56 86 ASP B N 1
ATOM 3597 C CA . ASP B 1 86 ? -14.047 11.516 19.203 1 81.56 86 ASP B CA 1
ATOM 3598 C C . ASP B 1 86 ? -15.164 11.109 20.156 1 81.56 86 ASP B C 1
ATOM 3600 O O . ASP B 1 86 ? -14.945 10.984 21.359 1 81.56 86 ASP B O 1
ATOM 3604 N N . GLU B 1 87 ? -16.203 10.758 19.391 1 80.12 87 GLU B N 1
ATOM 3605 C CA . GLU B 1 87 ? -17.328 10.32 20.203 1 80.12 87 GLU B CA 1
ATOM 3606 C C . GLU B 1 87 ? -17 9.039 20.969 1 80.12 87 GLU B C 1
ATOM 3608 O O . GLU B 1 87 ? -16.391 8.125 20.422 1 80.12 87 GLU B O 1
ATOM 3613 N N . GLY B 1 88 ? -17.234 8.984 22.188 1 80.44 88 GLY B N 1
ATOM 3614 C CA . GLY B 1 88 ? -17.016 7.781 22.984 1 80.44 88 GLY B CA 1
ATOM 3615 C C . GLY B 1 88 ? -15.75 7.852 23.828 1 80.44 88 GLY B C 1
ATOM 3616 O O . GLY B 1 88 ? -15.586 7.074 24.766 1 80.44 88 GLY B O 1
ATOM 3617 N N . HIS B 1 89 ? -14.914 8.758 23.438 1 86.56 89 HIS B N 1
ATOM 3618 C CA . HIS B 1 89 ? -13.664 8.836 24.188 1 86.56 89 HIS B CA 1
ATOM 3619 C C . HIS B 1 89 ? -13.711 9.969 25.203 1 86.56 89 HIS B C 1
ATOM 3621 O O . HIS B 1 89 ? -12.773 10.141 25.984 1 86.56 89 HIS B O 1
ATOM 3627 N N . TRP B 1 90 ? -14.727 10.75 25.141 1 90.81 90 TRP B N 1
ATOM 3628 C CA . TRP B 1 90 ? -14.891 11.859 26.078 1 90.81 90 TRP B CA 1
ATOM 3629 C C . TRP B 1 90 ? -15.656 11.406 27.328 1 90.81 90 TRP B C 1
ATOM 3631 O O . TRP B 1 90 ? -16.688 10.727 27.219 1 90.81 90 TRP B O 1
ATOM 3641 N N . GLN B 1 91 ? -15.102 11.68 28.406 1 91.88 91 GLN B N 1
ATOM 3642 C CA . GLN B 1 91 ? -15.789 11.414 29.672 1 91.88 91 GLN B CA 1
ATOM 3643 C C . GLN B 1 91 ? -16.734 12.555 30.031 1 91.88 91 GLN B C 1
ATOM 3645 O O . GLN B 1 91 ? -17.703 12.352 30.781 1 91.88 91 GLN B O 1
ATOM 3650 N N . HIS B 1 92 ? -16.438 13.781 29.625 1 93.69 92 HIS B N 1
ATOM 3651 C CA . HIS B 1 92 ? -17.281 14.953 29.812 1 93.69 92 HIS B CA 1
ATOM 3652 C C . HIS B 1 92 ? -17.859 15.438 28.484 1 93.69 92 HIS B C 1
ATOM 3654 O O . HIS B 1 92 ? -17.266 15.227 27.422 1 93.69 92 HIS B O 1
ATOM 3660 N N . ASP B 1 93 ? -19.062 15.969 28.547 1 95.06 93 ASP B N 1
ATOM 3661 C CA . ASP B 1 93 ? -19.641 16.547 27.344 1 95.06 93 ASP B CA 1
ATOM 3662 C C . ASP B 1 93 ? -18.734 17.625 26.75 1 95.06 93 ASP B C 1
ATOM 3664 O O . ASP B 1 93 ? -18.453 18.625 27.391 1 95.06 93 ASP B O 1
ATOM 3668 N N . PRO B 1 94 ? -18.281 17.375 25.531 1 96.69 94 PRO B N 1
ATOM 3669 C CA . PRO B 1 94 ? -17.344 18.328 24.922 1 96.69 94 PRO B CA 1
ATOM 3670 C C . PRO B 1 94 ? -17.938 19.719 24.734 1 96.69 94 PRO B C 1
ATOM 3672 O O . PRO B 1 94 ? -17.219 20.703 24.594 1 96.69 94 PRO B O 1
ATOM 3675 N N . PHE B 1 95 ? -19.266 19.891 24.797 1 97.31 95 PHE B N 1
ATOM 3676 C CA . PHE B 1 95 ? -19.922 21.156 24.5 1 97.31 95 PHE B CA 1
ATOM 3677 C C . PHE B 1 95 ? -20.562 21.75 25.75 1 97.31 95 PHE B C 1
ATOM 3679 O O . PHE B 1 95 ? -21.422 22.625 25.672 1 97.31 95 PHE B O 1
ATOM 3686 N N . ARG B 1 96 ? -20.109 21.25 26.844 1 97.44 96 ARG B N 1
ATOM 3687 C CA . ARG B 1 96 ? -20.5 21.781 28.141 1 97.44 96 ARG B CA 1
ATOM 3688 C C . ARG B 1 96 ? -19.266 21.984 29.031 1 97.44 96 ARG B C 1
ATOM 3690 O O . ARG B 1 96 ? -18.484 21.062 29.234 1 97.44 96 ARG B O 1
ATOM 3697 N N . LEU B 1 97 ? -19.203 23.219 29.547 1 97.94 97 LEU B N 1
ATOM 3698 C CA . LEU B 1 97 ? -18.109 23.469 30.484 1 97.94 97 LEU B CA 1
ATOM 3699 C C . LEU B 1 97 ? -18.328 22.688 31.781 1 97.94 97 LEU B C 1
ATOM 3701 O O . LEU B 1 97 ? -19.344 22.844 32.438 1 97.94 97 LEU B O 1
ATOM 3705 N N . THR B 1 98 ? -17.391 21.875 32.062 1 97.88 98 THR B N 1
ATOM 3706 C CA . THR B 1 98 ? -17.438 21.109 33.312 1 97.88 98 THR B CA 1
ATOM 3707 C C . THR B 1 98 ? -16.203 21.359 34.156 1 97.88 98 THR B C 1
ATOM 3709 O O . THR B 1 98 ? -15.078 21.297 33.656 1 97.88 98 THR B O 1
ATOM 3712 N N . GLU B 1 99 ? -16.438 21.719 35.375 1 97.44 99 GLU B N 1
ATOM 3713 C CA . GLU B 1 99 ? -15.32 21.891 36.312 1 97.44 99 GLU B CA 1
ATOM 3714 C C . GLU B 1 99 ? -15.156 20.672 37.219 1 97.44 99 GLU B C 1
ATOM 3716 O O . GLU B 1 99 ? -16.109 20.25 37.844 1 97.44 99 GLU B O 1
ATOM 3721 N N . LYS B 1 100 ? -14 20.141 37.156 1 97.06 100 LYS B N 1
ATOM 3722 C CA . LYS B 1 100 ? -13.641 19.031 38.031 1 97.06 100 LYS B CA 1
ATOM 3723 C C . LYS B 1 100 ? -12.164 19.109 38.406 1 97.06 100 LYS B C 1
ATOM 3725 O O . LYS B 1 100 ? -11.297 19.203 37.531 1 97.06 100 LYS B O 1
ATOM 3730 N N . ASP B 1 101 ? -11.805 19.141 39.75 1 97.06 101 ASP B N 1
ATOM 3731 C CA . ASP B 1 101 ? -10.445 19.125 40.25 1 97.06 101 ASP B CA 1
ATOM 3732 C C . ASP B 1 101 ? -9.641 20.312 39.75 1 97.06 101 ASP B C 1
ATOM 3734 O O . ASP B 1 101 ? -8.508 20.156 39.312 1 97.06 101 ASP B O 1
ATOM 3738 N N . ASN B 1 102 ? -10.25 21.453 39.625 1 97.31 102 ASN B N 1
ATOM 3739 C CA . ASN B 1 102 ? -9.641 22.719 39.219 1 97.31 102 ASN B CA 1
ATOM 3740 C C . ASN B 1 102 ? -9.281 22.719 37.75 1 97.31 102 ASN B C 1
ATOM 3742 O O . ASN B 1 102 ? -8.344 23.391 37.312 1 97.31 102 ASN B O 1
ATOM 3746 N N . LEU B 1 103 ? -9.953 21.797 37.062 1 97.69 103 LEU B N 1
ATOM 3747 C CA . LEU B 1 103 ? -9.82 21.75 35.625 1 97.69 103 LEU B CA 1
ATOM 3748 C C . LEU B 1 103 ? -11.141 22.094 34.938 1 97.69 103 LEU B C 1
ATOM 3750 O O . LEU B 1 103 ? -12.211 21.672 35.375 1 97.69 103 LEU B O 1
ATOM 3754 N N . TRP B 1 104 ? -11.117 22.953 33.938 1 98.19 104 TRP B N 1
ATOM 3755 C CA . TRP B 1 104 ? -12.281 23.266 33.125 1 98.19 104 TRP B CA 1
ATOM 3756 C C . TRP B 1 104 ? -12.289 22.453 31.844 1 98.19 104 TRP B C 1
ATOM 3758 O O . TRP B 1 104 ? -11.586 22.766 30.891 1 98.19 104 TRP B O 1
ATOM 3768 N N . TYR B 1 105 ? -13.148 21.438 31.844 1 97.56 105 TYR B N 1
ATOM 3769 C CA . TYR B 1 105 ? -13.242 20.547 30.703 1 97.56 105 TYR B CA 1
ATOM 3770 C C . TYR B 1 105 ? -14.195 21.109 29.656 1 97.56 105 TYR B C 1
ATOM 3772 O O . TYR B 1 105 ? -15.234 21.672 29.984 1 97.56 105 TYR B O 1
ATOM 3780 N N . GLY B 1 106 ? -13.844 20.906 28.438 1 97.31 106 GLY B N 1
ATOM 3781 C CA . GLY B 1 106 ? -14.648 21.297 27.297 1 97.31 106 GLY B CA 1
ATOM 3782 C C . GLY B 1 106 ? -13.828 21.484 26.031 1 97.31 106 GLY B C 1
ATOM 3783 O O . GLY B 1 106 ? -12.664 21.891 26.078 1 97.31 106 GLY B O 1
ATOM 3784 N N . LEU B 1 107 ? -14.461 21.203 24.891 1 97.12 107 LEU B N 1
ATOM 3785 C CA . LEU B 1 107 ? -13.773 21.359 23.609 1 97.12 107 LEU B CA 1
ATOM 3786 C C . LEU B 1 107 ? -13.602 22.828 23.266 1 97.12 107 LEU B C 1
ATOM 3788 O O . LEU B 1 107 ? -14.586 23.547 23.031 1 97.12 107 LEU B O 1
ATOM 3792 N N . GLY B 1 108 ? -12.367 23.344 23.328 1 97.06 108 GLY B N 1
ATOM 3793 C CA . GLY B 1 108 ? -12.078 24.734 23.062 1 97.06 108 GLY B CA 1
ATOM 3794 C C . GLY B 1 108 ? -11.625 25.5 24.297 1 97.06 108 GLY B C 1
ATOM 3795 O O . GLY B 1 108 ? -11.219 26.672 24.203 1 97.06 108 GLY B O 1
ATOM 3796 N N . THR B 1 109 ? -11.656 24.859 25.438 1 97.5 109 THR B N 1
ATOM 3797 C CA . THR B 1 109 ? -11.195 25.531 26.641 1 97.5 109 THR B CA 1
ATOM 3798 C C . THR B 1 109 ? -9.719 25.906 26.531 1 97.5 109 THR B C 1
ATOM 3800 O O . THR B 1 109 ? -9.336 27.031 26.828 1 97.5 109 THR B O 1
ATOM 3803 N N . CYS B 1 110 ? -9 24.984 26.047 1 95.25 110 CYS B N 1
ATOM 3804 C CA . CYS B 1 110 ? -7.555 25.125 25.938 1 95.25 110 CYS B CA 1
ATOM 3805 C C . CYS B 1 110 ? -7.16 25.531 24.516 1 95.25 110 CYS B C 1
ATOM 3807 O O . CYS B 1 110 ? -6.316 26.422 24.344 1 95.25 110 CYS B O 1
ATOM 3809 N N . ASP B 1 111 ? -7.773 25.125 23.406 1 95 111 ASP B N 1
ATOM 3810 C CA . ASP B 1 111 ? -7.391 25.266 22 1 95 111 ASP B CA 1
ATOM 3811 C C . ASP B 1 111 ? -8.594 25.641 21.141 1 95 111 ASP B C 1
ATOM 3813 O O . ASP B 1 111 ? -9.242 24.766 20.547 1 95 111 ASP B O 1
ATOM 3817 N N . MET B 1 112 ? -9.023 26.844 20.969 1 94.19 112 MET B N 1
ATOM 3818 C CA . MET B 1 112 ? -8.469 27.828 21.891 1 94.19 112 MET B CA 1
ATOM 3819 C C . MET B 1 112 ? -9.453 28.969 22.156 1 94.19 112 MET B C 1
ATOM 3821 O O . MET B 1 112 ? -9.055 30.109 22.344 1 94.19 112 MET B O 1
ATOM 3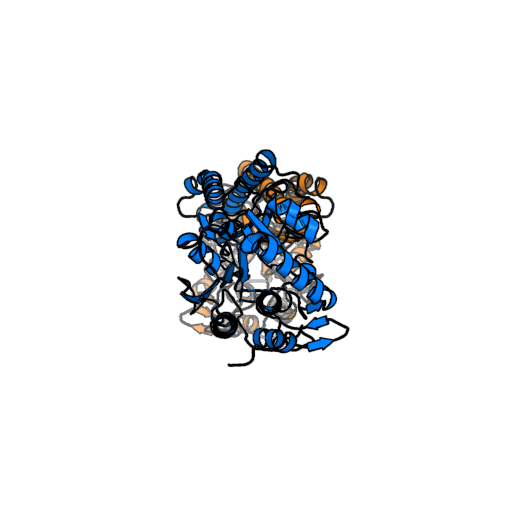825 N N . LYS B 1 113 ? -10.766 28.641 22.125 1 97.62 113 LYS B N 1
ATOM 3826 C CA . LYS B 1 113 ? -11.828 29.625 22.312 1 97.62 113 LYS B CA 1
ATOM 3827 C C . LYS B 1 113 ? -11.727 30.281 23.672 1 97.62 113 LYS B C 1
ATOM 3829 O O . LYS B 1 113 ? -12.07 31.453 23.828 1 97.62 113 LYS B O 1
ATOM 3834 N N . GLY B 1 114 ? -11.266 29.516 24.641 1 97.62 114 GLY B N 1
ATOM 3835 C CA . GLY B 1 114 ? -11.125 30.031 25.984 1 97.62 114 GLY B CA 1
ATOM 3836 C C . GLY B 1 114 ? -10.258 31.281 26.062 1 97.62 114 GLY B C 1
ATOM 3837 O O . GLY B 1 114 ? -10.453 32.125 26.938 1 97.62 114 GLY B O 1
ATOM 3838 N N . PHE B 1 115 ? -9.32 31.438 25.156 1 98.44 115 PHE B N 1
ATOM 3839 C CA . PHE B 1 115 ? -8.422 32.594 25.125 1 98.44 115 PHE B CA 1
ATOM 3840 C C . PHE B 1 115 ? -9.203 33.906 25.016 1 98.44 115 PHE B C 1
ATOM 3842 O O . PHE B 1 115 ? -8.859 34.875 25.656 1 98.44 115 PHE B O 1
ATOM 3849 N N . PHE B 1 116 ? -10.289 33.938 24.281 1 98.75 116 PHE B N 1
ATOM 3850 C CA . PHE B 1 116 ? -11.07 35.125 24.062 1 98.75 116 PHE B CA 1
ATOM 3851 C C . PHE B 1 116 ? -11.789 35.562 25.344 1 98.75 116 PHE B C 1
ATOM 3853 O O . PHE B 1 116 ? -11.953 36.75 25.609 1 98.75 116 PHE B O 1
ATOM 3860 N N . ALA B 1 117 ? -12.234 34.531 26.094 1 98.62 117 ALA B N 1
ATOM 3861 C CA . ALA B 1 117 ? -12.852 34.844 27.391 1 98.62 117 ALA B CA 1
ATOM 3862 C C . ALA B 1 117 ? -11.852 35.531 28.312 1 98.62 117 ALA B C 1
ATOM 3864 O O . ALA B 1 117 ? -12.219 36.406 29.094 1 98.62 117 ALA B O 1
ATOM 3865 N N . LEU B 1 118 ? -10.672 35.094 28.219 1 98.75 118 LEU B N 1
ATOM 3866 C CA . LEU B 1 118 ? -9.633 35.688 29.078 1 98.75 118 LEU B CA 1
ATOM 3867 C C . LEU B 1 118 ? -9.266 37.094 28.625 1 98.75 118 LEU B C 1
ATOM 3869 O O . LEU B 1 118 ? -8.977 37.938 29.453 1 98.75 118 LEU B O 1
ATOM 3873 N N . ILE B 1 119 ? -9.195 37.312 27.328 1 98.75 119 ILE B N 1
ATOM 3874 C CA . ILE B 1 119 ? -9.008 38.688 26.812 1 98.75 119 ILE B CA 1
ATOM 3875 C C . ILE B 1 119 ? -10.109 39.594 27.359 1 98.75 119 ILE B C 1
ATOM 3877 O O . ILE B 1 119 ? -9.836 40.688 27.844 1 98.75 119 ILE B O 1
ATOM 3881 N N . LEU B 1 120 ? -11.375 39.094 27.266 1 98.56 120 LEU B N 1
ATOM 3882 C CA . LEU B 1 120 ? -12.523 39.875 27.734 1 98.56 120 LEU B CA 1
ATOM 3883 C C . LEU B 1 120 ? -12.367 40.25 29.203 1 98.56 120 LEU B C 1
ATOM 3885 O O . LEU B 1 120 ? -12.594 41.406 29.578 1 98.56 120 LEU B O 1
ATOM 3889 N N . GLU B 1 121 ? -12 39.281 29.969 1 98.44 121 GLU B N 1
ATOM 3890 C CA . GLU B 1 121 ? -11.836 39.531 31.391 1 98.44 121 GLU B CA 1
ATOM 3891 C C . GLU B 1 121 ? -10.734 40.531 31.672 1 98.44 121 GLU B C 1
ATOM 3893 O O . GLU B 1 121 ? -10.875 41.406 32.562 1 98.44 121 GLU B O 1
ATOM 3898 N N . ALA B 1 122 ? -9.656 40.438 30.984 1 98.5 122 ALA B N 1
ATOM 3899 C CA . ALA B 1 122 ? -8.562 41.406 31.141 1 98.5 122 ALA B CA 1
ATOM 3900 C C . ALA B 1 122 ? -9.016 42.812 30.812 1 98.5 122 ALA B C 1
ATOM 3902 O O . ALA B 1 122 ? -8.695 43.781 31.531 1 98.5 122 ALA B O 1
ATOM 3903 N N . LEU B 1 123 ? -9.758 42.969 29.781 1 98.12 123 LEU B N 1
ATOM 3904 C CA . LEU B 1 123 ? -10.195 44.281 29.328 1 98.12 123 LEU B CA 1
ATOM 3905 C C . LEU B 1 123 ? -11.125 44.938 30.344 1 98.12 123 LEU B C 1
ATOM 3907 O O . LEU B 1 123 ? -11.109 46.156 30.516 1 98.12 123 LEU B O 1
ATOM 3911 N N . LYS B 1 124 ? -11.93 44.094 30.984 1 97.06 124 LYS B N 1
ATOM 3912 C CA . LYS B 1 124 ? -12.844 44.594 32 1 97.06 124 LYS B CA 1
ATOM 3913 C C . LYS B 1 124 ? -12.078 45.281 33.125 1 97.06 124 LYS B C 1
ATOM 3915 O O . LYS B 1 124 ? -12.633 46.125 33.844 1 97.06 124 LYS B O 1
ATOM 3920 N N . GLN B 1 125 ? -10.844 44.969 33.219 1 96.81 125 GLN B N 1
ATOM 3921 C CA . GLN B 1 125 ? -10.078 45.406 34.375 1 96.81 125 GLN B CA 1
ATOM 3922 C C . GLN B 1 125 ? -9.078 46.5 33.969 1 96.81 125 GLN B C 1
ATOM 3924 O O . GLN B 1 125 ? -8.234 46.906 34.781 1 96.81 125 GLN B O 1
ATOM 3929 N N . LEU B 1 126 ? -9.125 47 32.781 1 96.56 126 LEU B N 1
ATOM 3930 C CA . LEU B 1 126 ? -8.18 48 32.281 1 96.56 126 LEU B CA 1
ATOM 3931 C C . LEU B 1 126 ? -8.883 49.344 32.031 1 96.56 126 LEU B C 1
ATOM 3933 O O . LEU B 1 126 ? -10.078 49.375 31.734 1 96.56 126 LEU B O 1
ATOM 3937 N N . PRO B 1 127 ? -8.125 50.438 32.188 1 94.75 127 PRO B N 1
ATOM 3938 C CA . PRO B 1 127 ? -8.688 51.75 31.828 1 94.75 127 PRO B CA 1
ATOM 3939 C C . PRO B 1 127 ? -8.719 51.969 30.312 1 94.75 127 PRO B C 1
ATOM 3941 O O . PRO B 1 127 ? -7.82 52.625 29.766 1 94.75 127 PRO B O 1
ATOM 3944 N N . LEU B 1 128 ? -9.773 51.625 29.672 1 93.94 128 LEU B N 1
ATOM 3945 C CA . LEU B 1 128 ? -9.867 51.562 28.219 1 93.94 128 LEU B CA 1
ATOM 3946 C C . LEU B 1 128 ? -9.898 52.969 27.609 1 93.94 128 LEU B C 1
ATOM 3948 O O . LEU B 1 128 ? -9.664 53.125 26.406 1 93.94 128 LEU B O 1
ATOM 3952 N N . THR B 1 129 ? -10.117 53.938 28.375 1 93 129 THR B N 1
ATOM 3953 C CA . THR B 1 129 ? -10.164 55.312 27.891 1 93 129 THR B CA 1
ATOM 3954 C C . THR B 1 129 ? -8.758 55.875 27.781 1 93 129 THR B C 1
ATOM 3956 O O . THR B 1 129 ? -8.57 56.969 27.219 1 93 129 THR B O 1
ATOM 3959 N N . GLN B 1 130 ? -7.832 55.156 28.266 1 94.5 130 GLN B N 1
ATOM 3960 C CA . GLN B 1 130 ? -6.473 55.688 28.312 1 94.5 130 GLN B CA 1
ATOM 3961 C C . GLN B 1 130 ? -5.609 55.094 27.203 1 94.5 130 GLN B C 1
ATOM 3963 O O . GLN B 1 130 ? -4.379 55.188 27.25 1 94.5 130 GLN B O 1
ATOM 3968 N N . MET B 1 131 ? -6.203 54.531 26.25 1 96.31 131 MET B N 1
ATOM 3969 C CA . MET B 1 131 ? -5.449 53.906 25.172 1 96.31 131 MET B CA 1
ATOM 3970 C C . MET B 1 131 ? -4.688 54.969 24.359 1 96.31 131 MET B C 1
ATOM 3972 O O . MET B 1 131 ? -5.285 55.906 23.844 1 96.31 131 MET B O 1
ATOM 3976 N N . LYS B 1 132 ? -3.379 54.781 24.203 1 97.25 132 LYS B N 1
ATOM 3977 C CA . LYS B 1 132 ? -2.539 55.656 23.406 1 97.25 132 LYS B CA 1
ATOM 3978 C C . LYS B 1 132 ? -2.258 55.062 22.031 1 97.25 132 LYS B C 1
ATOM 3980 O O . LYS B 1 132 ? -1.962 55.781 21.094 1 97.25 132 LYS B O 1
ATOM 3985 N N . ARG B 1 133 ? -2.246 53.844 21.969 1 97.75 133 ARG B N 1
ATOM 3986 C CA . ARG B 1 133 ? -2.107 53.062 20.75 1 97.75 133 ARG B CA 1
ATOM 3987 C C . ARG B 1 133 ? -3.234 52.031 20.625 1 97.75 133 ARG B C 1
ATOM 3989 O O . ARG B 1 133 ? -3.863 51.688 21.625 1 97.75 133 ARG B O 1
ATOM 3996 N N . PRO B 1 134 ? -3.471 51.562 19.5 1 97.75 134 PRO B N 1
ATOM 3997 C CA . PRO B 1 134 ? -4.637 50.719 19.312 1 97.75 134 PRO B CA 1
ATOM 3998 C C . PRO B 1 134 ? -4.418 49.312 19.859 1 97.75 134 PRO B C 1
ATOM 4000 O O . PRO B 1 134 ? -3.283 48.812 19.875 1 97.75 134 PRO B O 1
ATOM 4003 N N . LEU B 1 135 ? -5.488 48.75 20.297 1 98.5 135 LEU B N 1
ATOM 4004 C CA . LEU B 1 135 ? -5.609 47.312 20.578 1 98.5 135 LEU B CA 1
ATOM 4005 C C . LEU B 1 135 ? -6.5 46.625 19.562 1 98.5 135 LEU B C 1
ATOM 4007 O O . LEU B 1 135 ? -7.594 47.094 19.25 1 98.5 135 LEU B O 1
ATOM 4011 N N . TYR B 1 136 ? -5.992 45.531 19 1 98.38 136 TYR B N 1
ATOM 4012 C CA . TYR B 1 136 ? -6.754 44.75 18.047 1 98.38 136 TYR B CA 1
ATOM 4013 C C . TYR B 1 136 ? -6.977 43.344 18.594 1 98.38 136 TYR B C 1
ATOM 4015 O O . TYR B 1 136 ? -6.094 42.75 19.234 1 98.38 136 TYR B O 1
ATOM 4023 N N . ILE B 1 137 ? -8.133 42.844 18.344 1 98.62 137 ILE B N 1
ATOM 4024 C CA . ILE B 1 137 ? -8.445 41.438 18.625 1 98.62 137 ILE B CA 1
ATOM 4025 C C . ILE B 1 137 ? -8.914 40.75 17.344 1 98.62 137 ILE B C 1
ATOM 4027 O O . ILE B 1 137 ? -9.906 41.156 16.734 1 98.62 137 ILE B O 1
ATOM 4031 N N . LEU B 1 138 ? -8.18 39.75 16.969 1 98.5 138 LEU B N 1
ATOM 4032 C CA . LEU B 1 138 ? -8.57 38.969 15.797 1 98.5 138 LEU B CA 1
ATOM 4033 C C . LEU B 1 138 ? -9.039 37.562 16.203 1 98.5 138 LEU B C 1
ATOM 4035 O O . LEU B 1 138 ? -8.297 36.812 16.828 1 98.5 138 LEU B O 1
ATOM 4039 N N . ALA B 1 139 ? -10.25 37.25 15.961 1 98.69 139 ALA B N 1
ATOM 4040 C CA . ALA B 1 139 ? -10.797 35.906 16.047 1 98.69 139 ALA B CA 1
ATOM 4041 C C . ALA B 1 139 ? -10.93 35.25 14.664 1 98.69 139 ALA B C 1
ATOM 4043 O O . ALA B 1 139 ? -11.789 35.656 13.875 1 98.69 139 ALA B O 1
ATOM 4044 N N . SER B 1 140 ? -10.086 34.281 14.406 1 98.38 140 SER B N 1
ATOM 4045 C CA . SER B 1 140 ? -9.984 33.75 13.047 1 98.38 140 SER B CA 1
ATOM 4046 C C . SER B 1 140 ? -10.727 32.438 12.914 1 98.38 140 SER B C 1
ATOM 4048 O O . SER B 1 140 ? -11.094 31.812 13.914 1 98.38 140 SER B O 1
ATOM 4050 N N . ALA B 1 141 ? -10.945 32.094 11.633 1 97.69 141 ALA B N 1
ATOM 4051 C CA . ALA B 1 141 ? -11.641 30.859 11.305 1 97.69 141 ALA B CA 1
ATOM 4052 C C . ALA B 1 141 ? -10.688 29.844 10.695 1 97.69 141 ALA B C 1
ATOM 4054 O O . ALA B 1 141 ? -9.68 30.203 10.078 1 97.69 141 ALA B O 1
ATOM 4055 N N . ASP B 1 142 ? -10.906 28.578 10.906 1 95.94 142 ASP B N 1
ATOM 4056 C CA . ASP B 1 142 ? -10.398 27.422 10.172 1 95.94 142 ASP B CA 1
ATOM 4057 C C . ASP B 1 142 ? -8.906 27.234 10.422 1 95.94 142 ASP B C 1
ATOM 4059 O O . ASP B 1 142 ? -8.156 26.859 9.508 1 95.94 142 ASP B O 1
ATOM 4063 N N . GLU B 1 143 ? -8.414 27.5 11.578 1 94.25 143 GLU B N 1
ATOM 4064 C CA . GLU B 1 143 ? -7.031 27.203 11.922 1 94.25 143 GLU B CA 1
ATOM 4065 C C . GLU B 1 143 ? -6.762 25.703 11.883 1 94.25 143 GLU B C 1
ATOM 4067 O O . GLU B 1 143 ? -5.703 25.266 11.422 1 94.25 143 GLU B O 1
ATOM 4072 N N . GLU B 1 144 ? -7.707 24.906 12.164 1 90.88 144 GLU B N 1
ATOM 4073 C CA . GLU B 1 144 ? -7.527 23.469 12.359 1 90.88 144 GLU B CA 1
ATOM 4074 C C . GLU B 1 144 ? -7.488 22.734 11.031 1 90.88 144 GLU B C 1
ATOM 4076 O O . GLU B 1 144 ? -7.195 21.531 10.984 1 90.88 144 GLU B O 1
ATOM 4081 N N . THR B 1 145 ? -7.816 23.406 9.984 1 91.38 145 THR B N 1
ATOM 4082 C CA . THR B 1 145 ? -7.84 22.781 8.672 1 91.38 145 THR B CA 1
ATOM 4083 C C . THR B 1 145 ? -6.98 23.562 7.68 1 91.38 145 THR B C 1
ATOM 4085 O O . THR B 1 145 ? -5.809 23.234 7.48 1 91.38 145 THR B O 1
ATOM 4088 N N . THR B 1 146 ? -7.414 24.766 7.273 1 90.19 146 THR B N 1
ATOM 4089 C CA . THR B 1 146 ? -6.828 25.422 6.109 1 90.19 146 THR B CA 1
ATOM 4090 C C . THR B 1 146 ? -6.098 26.688 6.516 1 90.19 146 THR B C 1
ATOM 4092 O O . THR B 1 146 ? -5.352 27.266 5.719 1 90.19 146 THR B O 1
ATOM 4095 N N . MET B 1 147 ? -6.238 27.109 7.676 1 94.5 147 MET B N 1
ATOM 4096 C CA . MET B 1 147 ? -5.723 28.391 8.125 1 94.5 147 MET B CA 1
ATOM 4097 C C . MET B 1 147 ? -6.316 29.531 7.305 1 94.5 147 MET B C 1
ATOM 4099 O O . MET B 1 147 ? -5.75 30.625 7.25 1 94.5 147 MET B O 1
ATOM 4103 N N . ASN B 1 148 ? -7.441 29.359 6.73 1 94.69 148 ASN B N 1
ATOM 4104 C CA . ASN B 1 148 ? -7.984 30.297 5.75 1 94.69 148 ASN B CA 1
ATOM 4105 C C . ASN B 1 148 ? -8.344 31.641 6.395 1 94.69 148 ASN B C 1
ATOM 4107 O O . ASN B 1 148 ? -8.234 32.688 5.758 1 94.69 148 ASN B O 1
ATOM 4111 N N . GLY B 1 149 ? -8.82 31.578 7.574 1 96.88 149 GLY B N 1
ATOM 4112 C CA . GLY B 1 149 ? -9.117 32.812 8.258 1 96.88 149 GLY B CA 1
ATOM 4113 C C . GLY B 1 149 ? -7.918 33.75 8.352 1 96.88 149 GLY B C 1
ATOM 4114 O O . GLY B 1 149 ? -7.992 34.906 7.941 1 96.88 149 GLY B O 1
ATOM 4115 N N . ALA B 1 150 ? -6.871 33.188 8.859 1 96.69 150 ALA B N 1
ATOM 4116 C CA . ALA B 1 150 ? -5.652 34 9.023 1 96.69 150 ALA B CA 1
ATOM 4117 C C . ALA B 1 150 ? -5.074 34.375 7.668 1 96.69 150 ALA B C 1
ATOM 4119 O O . ALA B 1 150 ? -4.57 35.5 7.504 1 96.69 150 ALA B O 1
ATOM 4120 N N . LYS B 1 151 ? -5.09 33.5 6.699 1 95.44 151 LYS B N 1
ATOM 4121 C CA . LYS B 1 151 ? -4.609 33.812 5.352 1 95.44 151 LYS B CA 1
ATOM 4122 C C . LYS B 1 151 ? -5.375 34.969 4.742 1 95.44 151 LYS B C 1
ATOM 4124 O O . LYS B 1 151 ? -4.77 35.906 4.211 1 95.44 151 LYS B O 1
ATOM 4129 N N . ALA B 1 152 ? -6.66 34.875 4.824 1 96.12 152 ALA B N 1
ATOM 4130 C CA . ALA B 1 152 ? -7.508 35.906 4.277 1 96.12 152 ALA B CA 1
ATOM 4131 C C . ALA B 1 152 ? -7.258 37.25 4.98 1 96.12 152 ALA B C 1
ATOM 4133 O O . ALA B 1 152 ? -7.234 38.312 4.336 1 96.12 152 ALA B O 1
ATOM 4134 N N . PHE B 1 153 ? -7.105 37.188 6.266 1 96.81 153 PHE B N 1
ATOM 4135 C CA . PHE B 1 153 ? -6.852 38.375 7.039 1 96.81 153 PHE B CA 1
ATOM 4136 C C . PHE B 1 153 ? -5.543 39.031 6.609 1 96.81 153 PHE B C 1
ATOM 4138 O O . PHE B 1 153 ? -5.492 40.25 6.363 1 96.81 153 PHE B O 1
ATOM 4145 N N . ALA B 1 154 ? -4.523 38.219 6.535 1 95.75 154 ALA B N 1
ATOM 4146 C CA . ALA B 1 154 ? -3.203 38.719 6.16 1 95.75 154 ALA B CA 1
ATOM 4147 C C . ALA B 1 154 ? -3.221 39.312 4.754 1 95.75 154 ALA B C 1
ATOM 4149 O O . ALA B 1 154 ? -2.561 40.344 4.492 1 95.75 154 ALA B O 1
ATOM 4150 N N . ALA B 1 155 ? -3.922 38.75 3.893 1 93.31 155 ALA B N 1
ATOM 4151 C CA . ALA B 1 155 ? -3.979 39.188 2.498 1 93.31 155 ALA B CA 1
ATOM 4152 C C . ALA B 1 155 ? -4.676 40.531 2.369 1 93.31 155 ALA B C 1
ATOM 4154 O O . ALA B 1 155 ? -4.402 41.281 1.434 1 93.31 155 ALA B O 1
ATOM 4155 N N . ASN B 1 156 ? -5.512 40.844 3.318 1 88.75 156 ASN B N 1
ATOM 4156 C CA . ASN B 1 156 ? -6.309 42.062 3.223 1 88.75 156 ASN B CA 1
ATOM 4157 C C . ASN B 1 156 ? -6 43.031 4.367 1 88.75 156 ASN B C 1
ATOM 4159 O O . ASN B 1 156 ? -6.855 43.812 4.762 1 88.75 156 ASN B O 1
ATOM 4163 N N . ALA B 1 157 ? -4.879 42.906 4.812 1 78.81 157 ALA B N 1
ATOM 4164 C CA . ALA B 1 157 ? -4.539 43.594 6.07 1 78.81 157 ALA B CA 1
ATOM 4165 C C . ALA B 1 157 ? -4.891 45.062 6.023 1 78.81 157 ALA B C 1
ATOM 4167 O O . ALA B 1 157 ? -4.488 45.781 5.102 1 78.81 157 ALA B O 1
ATOM 4168 N N . ALA B 1 158 ? -5.68 45.5 6.996 1 84.81 158 ALA B N 1
ATOM 4169 C CA . ALA B 1 158 ? -6.082 46.906 7.133 1 84.81 158 ALA B CA 1
ATOM 4170 C C . ALA B 1 158 ? -5.457 47.531 8.375 1 84.81 158 ALA B C 1
ATOM 4172 O O . ALA B 1 158 ? -5.637 48.719 8.625 1 84.81 158 ALA B O 1
ATOM 4173 N N . ILE B 1 159 ? -4.777 46.656 9.125 1 93.88 159 ILE B N 1
ATOM 4174 C CA . ILE B 1 159 ? -4.145 47.156 10.344 1 93.88 159 ILE B CA 1
ATOM 4175 C C . ILE B 1 159 ? -2.652 46.844 10.32 1 93.88 159 ILE B C 1
ATOM 4177 O O . ILE B 1 159 ? -2.217 45.938 9.578 1 93.88 159 ILE B O 1
ATOM 4181 N N . LYS B 1 160 ? -1.872 47.562 11.102 1 94.56 160 LYS B N 1
ATOM 4182 C CA . LYS B 1 160 ? -0.432 47.375 11.203 1 94.56 160 LYS B CA 1
ATOM 4183 C C . LYS B 1 160 ? 0.024 47.406 12.664 1 94.56 160 LYS B C 1
ATOM 4185 O O . LYS B 1 160 ? 0.791 48.312 13.047 1 94.56 160 LYS B O 1
ATOM 4190 N N . PRO B 1 161 ? -0.41 46.438 13.383 1 97.5 161 PRO B N 1
ATOM 4191 C CA . PRO B 1 161 ? 0.069 46.406 14.766 1 97.5 161 PRO B CA 1
ATOM 4192 C C . PRO B 1 161 ? 1.588 46.281 14.859 1 97.5 161 PRO B C 1
ATOM 4194 O O . PRO B 1 161 ? 2.229 45.75 13.945 1 97.5 161 PRO B O 1
ATOM 4197 N N . GLU B 1 162 ? 2.08 46.812 15.922 1 97.88 162 GLU B N 1
ATOM 4198 C CA . GLU B 1 162 ? 3.51 46.688 16.172 1 97.88 162 GLU B CA 1
ATOM 4199 C C . GLU B 1 162 ? 3.824 45.312 16.781 1 97.88 162 GLU B C 1
ATOM 4201 O O . GLU B 1 162 ? 4.859 44.719 16.469 1 97.88 162 GLU B O 1
ATOM 4206 N N . PHE B 1 163 ? 2.98 44.875 17.641 1 98.38 163 PHE B N 1
ATOM 4207 C CA . PHE B 1 163 ? 3.146 43.594 18.344 1 98.38 163 PHE B CA 1
ATOM 4208 C C . PHE B 1 163 ? 1.949 42.688 18.125 1 98.38 163 PHE B C 1
ATOM 4210 O O . PHE B 1 163 ? 0.844 43.156 17.844 1 98.38 163 PHE B O 1
ATOM 4217 N N . ALA B 1 164 ? 2.184 41.406 18.219 1 98.44 164 ALA B N 1
ATOM 4218 C CA . ALA B 1 164 ? 1.089 40.438 18.156 1 98.44 164 ALA B CA 1
ATOM 4219 C C . ALA B 1 164 ? 1.335 39.281 19.094 1 98.44 164 ALA B C 1
ATOM 4221 O O . ALA B 1 164 ? 2.477 38.844 19.281 1 98.44 164 ALA B O 1
ATOM 4222 N N . ILE B 1 165 ? 0.296 38.844 19.703 1 98.75 165 ILE B N 1
ATOM 4223 C CA . ILE B 1 165 ? 0.261 37.625 20.484 1 98.75 165 ILE B CA 1
ATOM 4224 C C . ILE B 1 165 ? -0.814 36.688 19.938 1 98.75 165 ILE B C 1
ATOM 4226 O O . ILE B 1 165 ? -1.965 37.094 19.75 1 98.75 165 ILE B O 1
ATOM 4230 N N . ILE B 1 166 ? -0.402 35.5 19.609 1 98.62 166 ILE B N 1
ATOM 4231 C CA . ILE B 1 166 ? -1.36 34.469 19.234 1 98.62 166 ILE B CA 1
ATOM 4232 C C . ILE B 1 166 ? -1.598 33.531 20.422 1 98.62 166 ILE B C 1
ATOM 4234 O O . ILE B 1 166 ? -0.661 32.906 20.922 1 98.62 166 ILE B O 1
ATOM 4238 N N . GLY B 1 167 ? -2.75 33.312 20.797 1 98.25 167 GLY B N 1
ATOM 4239 C CA . GLY B 1 167 ? -3.119 32.75 22.094 1 98.25 167 GLY B CA 1
ATOM 4240 C C . GLY B 1 167 ? -3.176 31.25 22.094 1 98.25 167 GLY B C 1
ATOM 4241 O O . GLY B 1 167 ? -4.016 30.656 22.781 1 98.25 167 GLY B O 1
ATOM 4242 N N . GLU B 1 168 ? -2.344 30.531 21.344 1 97.06 168 GLU B N 1
ATOM 4243 C CA . GLU B 1 168 ? -2.283 29.078 21.359 1 97.06 168 GLU B CA 1
ATOM 4244 C C . GLU B 1 168 ? -1.829 28.547 22.719 1 97.06 168 GLU B C 1
ATOM 4246 O O . GLU B 1 168 ? -1.124 29.25 23.453 1 97.06 168 GLU B O 1
ATOM 4251 N N . PRO B 1 169 ? -2.26 27.328 23.031 1 97.12 169 PRO B N 1
ATOM 4252 C CA . PRO B 1 169 ? -1.825 26.797 24.328 1 97.12 169 PRO B CA 1
ATOM 4253 C C . PRO B 1 169 ? -0.33 26.484 24.359 1 97.12 169 PRO B C 1
ATOM 4255 O O . PRO B 1 169 ? 0.132 25.562 23.688 1 97.12 169 PRO B O 1
ATOM 4258 N N . THR B 1 170 ? 0.401 27.25 25.156 1 97.5 170 THR B N 1
ATOM 4259 C CA . THR B 1 170 ? 1.843 27.094 25.328 1 97.5 170 THR B CA 1
ATOM 4260 C C . THR B 1 170 ? 2.225 27.078 26.797 1 97.5 170 THR B C 1
ATOM 4262 O O . THR B 1 170 ? 3.385 27.297 27.141 1 97.5 170 THR B O 1
ATOM 4265 N N . SER B 1 171 ? 1.25 26.922 27.672 1 96.69 171 SER B N 1
ATOM 4266 C CA . SER B 1 171 ? 1.479 27.047 29.109 1 96.69 171 SER B CA 1
ATOM 4267 C C . SER B 1 171 ? 2.133 28.375 29.469 1 96.69 171 SER B C 1
ATOM 4269 O O . SER B 1 171 ? 3.02 28.438 30.312 1 96.69 171 SER B O 1
ATOM 4271 N N . LEU B 1 172 ? 1.808 29.406 28.703 1 97.19 172 LEU B N 1
ATOM 4272 C CA . LEU B 1 172 ? 2.238 30.781 28.875 1 97.19 172 LEU B CA 1
ATOM 4273 C C . LEU B 1 172 ? 3.736 30.922 28.625 1 97.19 172 LEU B C 1
ATOM 4275 O O . LEU B 1 172 ? 4.379 31.828 29.156 1 97.19 172 LEU B O 1
ATOM 4279 N N . ARG B 1 173 ? 4.305 30.016 27.891 1 97.44 173 ARG B N 1
ATOM 4280 C CA . ARG B 1 173 ? 5.672 30.141 27.406 1 97.44 173 ARG B CA 1
ATOM 4281 C C . ARG B 1 173 ? 5.691 30.719 25.984 1 97.44 173 ARG B C 1
ATOM 4283 O O . ARG B 1 173 ? 5.086 30.156 25.078 1 97.44 173 ARG B O 1
ATOM 4290 N N . PRO B 1 174 ? 6.371 31.859 25.875 1 98.31 174 PRO B N 1
ATOM 4291 C CA . PRO B 1 174 ? 6.352 32.438 24.531 1 98.31 174 PRO B CA 1
ATOM 4292 C C . PRO B 1 174 ? 7.055 31.594 23.484 1 98.31 174 PRO B C 1
ATOM 4294 O O . PRO B 1 174 ? 8.133 31.047 23.75 1 98.31 174 PRO B O 1
ATOM 4297 N N . VAL B 1 175 ? 6.469 31.406 22.375 1 98.31 175 VAL B N 1
ATOM 4298 C CA . VAL B 1 175 ? 7.023 30.688 21.219 1 98.31 175 VAL B CA 1
ATOM 4299 C C . VAL B 1 175 ? 7.352 31.688 20.109 1 98.31 175 VAL B C 1
ATOM 4301 O O . VAL B 1 175 ? 6.484 32.438 19.656 1 98.31 175 VAL B O 1
ATOM 4304 N N . TYR B 1 176 ? 8.602 31.672 19.688 1 98.31 176 TYR B N 1
ATOM 4305 C CA . TYR B 1 176 ? 9.023 32.656 18.688 1 98.31 176 TYR B CA 1
ATOM 4306 C C . TYR B 1 176 ? 9.281 31.984 17.344 1 98.31 176 TYR B C 1
ATOM 4308 O O . TYR B 1 176 ? 9.555 32.656 16.344 1 98.31 176 TYR B O 1
ATOM 4316 N N . MET B 1 177 ? 9.195 30.625 17.359 1 98.25 177 MET B N 1
ATOM 4317 C CA . MET B 1 177 ? 9.562 29.906 16.141 1 98.25 177 MET B CA 1
ATOM 4318 C C . MET B 1 177 ? 8.922 28.516 16.125 1 98.25 177 MET B C 1
ATOM 4320 O O . MET B 1 177 ? 8.82 27.859 17.156 1 98.25 177 MET B O 1
ATOM 4324 N N . HIS B 1 178 ? 8.453 28.109 14.945 1 97.19 178 HIS B N 1
ATOM 4325 C CA . HIS B 1 178 ? 7.996 26.75 14.773 1 97.19 178 HIS B CA 1
ATOM 4326 C C . HIS B 1 178 ? 8.188 26.281 13.328 1 97.19 178 HIS B C 1
ATOM 4328 O O . HIS B 1 178 ? 8.344 27.094 12.43 1 97.19 178 HIS B O 1
ATOM 4334 N N . LYS B 1 179 ? 8.203 24.969 13.094 1 96.06 179 LYS B N 1
ATOM 4335 C CA . LYS B 1 179 ? 8.312 24.375 11.766 1 96.06 179 LYS B CA 1
ATOM 4336 C C . LYS B 1 179 ? 6.988 24.469 11.016 1 96.06 179 LYS B C 1
ATOM 4338 O O . LYS B 1 179 ? 5.957 24.797 11.602 1 96.06 179 LYS B O 1
ATOM 4343 N N . GLY B 1 180 ? 7.133 24.312 9.656 1 95.69 180 GLY B N 1
ATOM 4344 C CA . GLY B 1 180 ? 5.945 24.156 8.828 1 95.69 180 GLY B CA 1
ATOM 4345 C C . GLY B 1 180 ? 5.566 22.703 8.594 1 95.69 180 GLY B C 1
ATOM 4346 O O . GLY B 1 180 ? 6.094 21.812 9.258 1 95.69 180 GLY B O 1
ATOM 4347 N N . HIS B 1 181 ? 4.586 22.594 7.711 1 93.88 181 HIS B N 1
ATOM 4348 C CA . HIS B 1 181 ? 4.105 21.266 7.363 1 93.88 181 HIS B CA 1
ATOM 4349 C C . HIS B 1 181 ? 3.586 21.219 5.93 1 93.88 181 HIS B C 1
ATOM 4351 O O . HIS B 1 181 ? 2.902 22.141 5.484 1 93.88 181 HIS B O 1
ATOM 4357 N N . MET B 1 182 ? 3.982 20.172 5.258 1 95.88 182 MET B N 1
ATOM 4358 C CA . MET B 1 182 ? 3.475 19.906 3.912 1 95.88 182 MET B CA 1
ATOM 4359 C C . MET B 1 182 ? 3.221 18.422 3.713 1 95.88 182 MET B C 1
ATOM 4361 O O . MET B 1 182 ? 4.121 17.609 3.904 1 95.88 182 MET B O 1
ATOM 4365 N N . ALA B 1 183 ? 2.023 18.078 3.348 1 95.88 183 ALA B N 1
ATOM 4366 C CA . ALA B 1 183 ? 1.657 16.703 3.039 1 95.88 183 ALA B CA 1
ATOM 4367 C C . ALA B 1 183 ? 1.285 16.547 1.568 1 95.88 183 ALA B C 1
ATOM 4369 O O . ALA B 1 183 ? 0.401 17.25 1.068 1 95.88 183 ALA B O 1
ATOM 4370 N N . GLN B 1 184 ? 1.935 15.625 0.914 1 97.5 184 GLN B N 1
ATOM 4371 C CA . GLN B 1 184 ? 1.721 15.43 -0.517 1 97.5 184 GLN B CA 1
ATOM 4372 C C . GLN B 1 184 ? 1.398 13.969 -0.832 1 97.5 184 GLN B C 1
ATOM 4374 O O . GLN B 1 184 ? 1.861 13.062 -0.138 1 97.5 184 GLN B O 1
ATOM 4379 N N . GLY B 1 185 ? 0.553 13.844 -1.792 1 97.88 185 GLY B N 1
ATOM 4380 C CA . GLY B 1 185 ? 0.323 12.562 -2.426 1 97.88 185 GLY B CA 1
ATOM 4381 C C . GLY B 1 185 ? 0.9 12.469 -3.826 1 97.88 185 GLY B C 1
ATOM 4382 O O . GLY B 1 185 ? 0.793 13.422 -4.609 1 97.88 185 GLY B O 1
ATOM 4383 N N . ILE B 1 186 ? 1.566 11.398 -4.094 1 98.69 186 ILE B N 1
ATOM 4384 C CA . ILE B 1 186 ? 2.078 11.117 -5.434 1 98.69 186 ILE B CA 1
ATOM 4385 C C . ILE B 1 186 ? 1.443 9.836 -5.973 1 98.69 186 ILE B C 1
ATOM 4387 O O . ILE B 1 186 ? 1.521 8.781 -5.336 1 98.69 186 ILE B O 1
ATOM 4391 N N . ARG B 1 187 ? 0.774 9.945 -7.133 1 98.62 187 ARG B N 1
ATOM 4392 C CA . ARG B 1 187 ? 0.117 8.805 -7.762 1 98.62 187 ARG B CA 1
ATOM 4393 C C . ARG B 1 187 ? 0.798 8.438 -9.078 1 98.62 187 ARG B C 1
ATOM 4395 O O . ARG B 1 187 ? 1.068 9.312 -9.906 1 98.62 187 ARG B O 1
ATOM 4402 N N . VAL B 1 188 ? 1.138 7.195 -9.211 1 98.69 188 VAL B N 1
ATOM 4403 C CA . VAL B 1 188 ? 1.635 6.66 -10.477 1 98.69 188 VAL B CA 1
ATOM 4404 C C . VAL B 1 188 ? 0.529 5.871 -11.172 1 98.69 188 VAL B C 1
ATOM 4406 O O . VAL B 1 188 ? -0.074 4.973 -10.578 1 98.69 188 VAL B O 1
ATOM 4409 N N . THR B 1 189 ? 0.25 6.246 -12.367 1 97.81 189 THR B N 1
ATOM 4410 C CA . THR B 1 189 ? -0.655 5.492 -13.227 1 97.81 189 THR B CA 1
ATOM 4411 C C . THR B 1 189 ? 0.123 4.727 -14.297 1 97.81 189 THR B C 1
ATOM 4413 O O . THR B 1 189 ? 0.689 5.332 -15.211 1 97.81 189 THR B O 1
ATOM 4416 N N . GLY B 1 190 ? 0.184 3.467 -14.117 1 96.56 190 GLY B N 1
ATOM 4417 C CA . GLY B 1 190 ? 0.81 2.6 -15.102 1 96.56 190 GLY B CA 1
ATOM 4418 C C . GLY B 1 190 ? -0.184 1.977 -16.062 1 96.56 190 GLY B C 1
ATOM 4419 O O . GLY B 1 190 ? -1.129 2.637 -16.5 1 96.56 190 GLY B O 1
ATOM 4420 N N . ARG B 1 191 ? 0.148 0.844 -16.516 1 93.25 191 ARG B N 1
ATOM 4421 C CA . ARG B 1 191 ? -0.686 0.032 -17.391 1 93.25 191 ARG B CA 1
ATOM 4422 C C . ARG B 1 191 ? -0.71 -1.423 -16.938 1 93.25 191 ARG B C 1
ATOM 4424 O O . ARG B 1 191 ? 0.33 -2.082 -16.891 1 93.25 191 ARG B O 1
ATOM 4431 N N . SER B 1 192 ? -1.924 -1.894 -16.594 1 89.69 192 SER B N 1
ATOM 4432 C CA . SER B 1 192 ? -2.08 -3.244 -16.062 1 89.69 192 SER B CA 1
ATOM 4433 C C . SER B 1 192 ? -1.959 -4.289 -17.172 1 89.69 192 SER B C 1
ATOM 4435 O O . SER B 1 192 ? -2.025 -3.953 -18.359 1 89.69 192 SER B O 1
ATOM 4437 N N . GLY B 1 193 ? -1.743 -5.484 -16.828 1 84.62 193 GLY B N 1
ATOM 4438 C CA . GLY B 1 193 ? -1.603 -6.645 -17.688 1 84.62 193 GLY B CA 1
ATOM 4439 C C . GLY B 1 193 ? -1.24 -7.91 -16.938 1 84.62 193 GLY B C 1
ATOM 4440 O O . GLY B 1 193 ? -1.103 -7.895 -15.719 1 84.62 193 GLY B O 1
ATOM 4441 N N . HIS B 1 194 ? -1.231 -8.977 -17.719 1 83.75 194 HIS B N 1
ATOM 4442 C CA . HIS B 1 194 ? -0.794 -10.234 -17.125 1 83.75 194 HIS B CA 1
ATOM 4443 C C . HIS B 1 194 ? 0.71 -10.242 -16.875 1 83.75 194 HIS B C 1
ATOM 4445 O O . HIS B 1 194 ? 1.482 -9.766 -17.719 1 83.75 194 HIS B O 1
ATOM 4451 N N . SER B 1 195 ? 1.123 -10.742 -15.734 1 87.31 195 SER B N 1
ATOM 4452 C CA . SER B 1 195 ? 2.533 -10.734 -15.359 1 87.31 195 SER B CA 1
ATOM 4453 C C . SER B 1 195 ? 3.363 -11.57 -16.328 1 87.31 195 SER B C 1
ATOM 4455 O O . SER B 1 195 ? 4.586 -11.422 -16.406 1 87.31 195 SER B O 1
ATOM 4457 N N . SER B 1 196 ? 2.748 -12.492 -17.094 1 82.38 196 SER B N 1
ATOM 4458 C CA . SER B 1 196 ? 3.453 -13.352 -18.031 1 82.38 196 SER B CA 1
ATOM 4459 C C . SER B 1 196 ? 3.82 -12.602 -19.312 1 82.38 196 SER B C 1
ATOM 4461 O O . SER B 1 196 ? 4.613 -13.086 -20.125 1 82.38 196 SER B O 1
ATOM 4463 N N . ASP B 1 197 ? 3.258 -11.406 -19.469 1 85.69 197 ASP B N 1
ATOM 4464 C CA . ASP B 1 197 ? 3.586 -10.562 -20.625 1 85.69 197 ASP B CA 1
ATOM 4465 C C . ASP B 1 197 ? 3.939 -9.148 -20.172 1 85.69 197 ASP B C 1
ATOM 4467 O O . ASP B 1 197 ? 3.178 -8.203 -20.406 1 85.69 197 ASP B O 1
ATOM 4471 N N . PRO B 1 198 ? 5.094 -8.961 -19.688 1 85.81 198 PRO B N 1
ATOM 4472 C CA . PRO B 1 198 ? 5.457 -7.684 -19.062 1 85.81 198 PRO B CA 1
ATOM 4473 C C . PRO B 1 198 ? 5.547 -6.547 -20.078 1 85.81 198 PRO B C 1
ATOM 4475 O O . PRO B 1 198 ? 5.371 -5.379 -19.719 1 85.81 198 PRO B O 1
ATOM 4478 N N . ALA B 1 199 ? 5.84 -6.859 -21.312 1 83.5 199 ALA B N 1
ATOM 4479 C CA . ALA B 1 199 ? 6.039 -5.836 -22.328 1 83.5 199 ALA B CA 1
ATOM 4480 C C . ALA B 1 199 ? 4.742 -5.078 -22.609 1 83.5 199 ALA B C 1
ATOM 4482 O O . ALA B 1 199 ? 4.77 -3.961 -23.141 1 83.5 199 ALA B O 1
ATOM 4483 N N . LYS B 1 200 ? 3.654 -5.59 -22.188 1 84 200 LYS B N 1
ATOM 4484 C CA . LYS B 1 200 ? 2.355 -4.984 -22.469 1 84 200 LYS B CA 1
ATOM 4485 C C . LYS B 1 200 ? 1.931 -4.051 -21.344 1 84 200 LYS B C 1
ATOM 4487 O O . LYS B 1 200 ? 0.912 -3.363 -21.453 1 84 200 LYS B O 1
ATOM 4492 N N . GLY B 1 201 ? 2.785 -3.959 -20.328 1 91.06 201 GLY B N 1
ATOM 4493 C CA . GLY B 1 201 ? 2.352 -3.158 -19.203 1 91.06 201 GLY B CA 1
ATOM 4494 C C . GLY B 1 201 ? 3.416 -2.193 -18.703 1 91.06 201 GLY B C 1
ATOM 4495 O O . GLY B 1 201 ? 4.512 -2.129 -19.266 1 91.06 201 GLY B O 1
ATOM 4496 N N . LEU B 1 202 ? 3.033 -1.312 -17.859 1 95.88 202 LEU B N 1
ATOM 4497 C CA . LEU B 1 202 ? 3.904 -0.433 -17.094 1 95.88 202 LEU B CA 1
ATOM 4498 C C . LEU B 1 202 ? 3.662 -0.607 -15.594 1 95.88 202 LEU B C 1
ATOM 4500 O O . LEU B 1 202 ? 2.621 -0.196 -15.078 1 95.88 202 LEU B O 1
ATOM 4504 N N . ASN B 1 203 ? 4.586 -1.223 -14.953 1 97.25 203 ASN B N 1
ATOM 4505 C CA . ASN B 1 203 ? 4.422 -1.541 -13.539 1 97.25 203 ASN B CA 1
ATOM 4506 C C . ASN B 1 203 ? 4.559 -0.298 -12.664 1 97.25 203 ASN B C 1
ATOM 4508 O O . ASN B 1 203 ? 5.652 0.256 -12.531 1 97.25 203 ASN B O 1
ATOM 4512 N N . ALA B 1 204 ? 3.52 0.097 -12.047 1 98.44 204 ALA B N 1
ATOM 4513 C CA . ALA B 1 204 ? 3.461 1.332 -11.273 1 98.44 204 ALA B CA 1
ATOM 4514 C C . ALA B 1 204 ? 4.383 1.261 -10.055 1 98.44 204 ALA B C 1
ATOM 4516 O O . ALA B 1 204 ? 4.91 2.281 -9.609 1 98.44 204 ALA B O 1
ATOM 4517 N N . ILE B 1 205 ? 4.609 0.052 -9.477 1 98.62 205 ILE B N 1
ATOM 4518 C CA . ILE B 1 205 ? 5.492 -0.107 -8.328 1 98.62 205 ILE B CA 1
ATOM 4519 C C . ILE B 1 205 ? 6.934 0.185 -8.742 1 98.62 205 ILE B C 1
ATOM 4521 O O . ILE B 1 205 ? 7.684 0.822 -7.996 1 98.62 205 ILE B O 1
ATOM 4525 N N . GLU B 1 206 ? 7.32 -0.24 -9.914 1 98.44 206 GLU B N 1
ATOM 4526 C CA . GLU B 1 206 ? 8.672 0.028 -10.398 1 98.44 206 GLU B CA 1
ATOM 4527 C C . GLU B 1 206 ? 8.883 1.52 -10.641 1 98.44 206 GLU B C 1
ATOM 4529 O O . GLU B 1 206 ? 9.945 2.059 -10.312 1 98.44 206 GLU B O 1
ATOM 4534 N N . VAL B 1 207 ? 7.891 2.191 -11.203 1 98.69 207 VAL B N 1
ATOM 4535 C CA . VAL B 1 207 ? 7.977 3.635 -11.398 1 98.69 207 VAL B CA 1
ATOM 4536 C C . VAL B 1 207 ? 8.039 4.336 -10.047 1 98.69 207 VAL B C 1
ATOM 4538 O O . VAL B 1 207 ? 8.828 5.266 -9.859 1 98.69 207 VAL B O 1
ATOM 4541 N N . MET B 1 208 ? 7.219 3.879 -9.078 1 98.88 208 MET B N 1
ATOM 4542 C CA . MET B 1 208 ? 7.219 4.453 -7.734 1 98.88 208 MET B CA 1
ATOM 4543 C C . MET B 1 208 ? 8.586 4.289 -7.074 1 98.88 208 MET B C 1
ATOM 4545 O O . MET B 1 208 ? 9.023 5.164 -6.328 1 98.88 208 MET B O 1
ATOM 4549 N N . HIS B 1 209 ? 9.227 3.133 -7.352 1 98.81 209 HIS B N 1
ATOM 4550 C CA . HIS B 1 209 ? 10.578 2.926 -6.855 1 98.81 209 HIS B CA 1
ATOM 4551 C C . HIS B 1 209 ? 11.516 4.031 -7.332 1 98.81 209 HIS B C 1
ATOM 4553 O O . HIS B 1 209 ? 12.328 4.539 -6.559 1 98.81 209 HIS B O 1
ATOM 4559 N N . LEU B 1 210 ? 11.445 4.395 -8.578 1 98.88 210 LEU B N 1
ATOM 4560 C CA . LEU B 1 210 ? 12.258 5.484 -9.117 1 98.88 210 LEU B CA 1
ATOM 4561 C C . LEU B 1 210 ? 11.922 6.797 -8.414 1 98.88 210 LEU B C 1
ATOM 4563 O O . LEU B 1 210 ? 12.82 7.57 -8.078 1 98.88 210 LEU B O 1
ATOM 4567 N N . ILE B 1 211 ? 10.648 7.035 -8.188 1 98.88 211 ILE B N 1
ATOM 4568 C CA . ILE B 1 211 ? 10.172 8.25 -7.527 1 98.88 211 ILE B CA 1
ATOM 4569 C C . ILE B 1 211 ? 10.758 8.328 -6.121 1 98.88 211 ILE B C 1
ATOM 4571 O O . ILE B 1 211 ? 11.32 9.352 -5.734 1 98.88 211 ILE B O 1
ATOM 4575 N N . ILE B 1 212 ? 10.641 7.258 -5.359 1 98.88 212 ILE B N 1
ATOM 4576 C CA . ILE B 1 212 ? 11.148 7.227 -3.992 1 98.88 212 ILE B CA 1
ATOM 4577 C C . ILE B 1 212 ? 12.656 7.484 -3.994 1 98.88 212 ILE B C 1
ATOM 4579 O O . ILE B 1 212 ? 13.172 8.195 -3.133 1 98.88 212 ILE B O 1
ATOM 4583 N N . GLY B 1 213 ? 13.328 6.93 -5.004 1 98.88 213 GLY B N 1
ATOM 4584 C CA . GLY B 1 213 ? 14.75 7.219 -5.129 1 98.88 213 GLY B CA 1
ATOM 4585 C C . GLY B 1 213 ? 15.055 8.695 -5.258 1 98.88 213 GLY B C 1
ATOM 4586 O O . GLY B 1 213 ? 15.969 9.211 -4.609 1 98.88 213 GLY B O 1
ATOM 4587 N N . ARG B 1 214 ? 14.312 9.406 -6.082 1 98.88 214 ARG B N 1
ATOM 4588 C CA . ARG B 1 214 ? 14.469 10.852 -6.266 1 98.88 214 ARG B CA 1
ATOM 4589 C C . ARG B 1 214 ? 14.133 11.602 -4.984 1 98.88 214 ARG B C 1
ATOM 4591 O O . ARG B 1 214 ? 14.82 12.562 -4.621 1 98.88 214 ARG B O 1
ATOM 4598 N N . LEU B 1 215 ? 13.094 11.164 -4.301 1 98.81 215 LEU B N 1
ATOM 4599 C CA . LEU B 1 215 ? 12.656 11.82 -3.074 1 98.81 215 LEU B CA 1
ATOM 4600 C C . LEU B 1 215 ? 13.688 11.648 -1.964 1 98.81 215 LEU B C 1
ATOM 4602 O O . LEU B 1 215 ? 13.867 12.547 -1.136 1 98.81 215 LEU B O 1
ATOM 4606 N N . LEU B 1 216 ? 14.336 10.484 -1.946 1 98.75 216 LEU B N 1
ATOM 4607 C CA . LEU B 1 216 ? 15.383 10.266 -0.957 1 98.75 216 LEU B CA 1
ATOM 4608 C C . LEU B 1 216 ? 16.562 11.211 -1.189 1 98.75 216 LEU B C 1
ATOM 4610 O O . LEU B 1 216 ? 17.188 11.664 -0.235 1 98.75 216 LEU B O 1
ATOM 4614 N N . LYS B 1 217 ? 16.859 11.508 -2.447 1 98.75 217 LYS B N 1
ATOM 4615 C CA . LYS B 1 217 ? 17.859 12.516 -2.756 1 98.75 217 LYS B CA 1
ATOM 4616 C C . LYS B 1 217 ? 17.438 13.891 -2.264 1 98.75 217 LYS B C 1
ATOM 4618 O O . LYS B 1 217 ? 18.25 14.656 -1.735 1 98.75 217 LYS B O 1
ATOM 4623 N N . LEU B 1 218 ? 16.188 14.211 -2.457 1 98.75 218 LEU B N 1
ATOM 4624 C CA . LEU B 1 218 ? 15.664 15.477 -1.945 1 98.75 218 LEU B CA 1
ATOM 4625 C C . LEU B 1 218 ? 15.766 15.531 -0.425 1 98.75 218 LEU B C 1
ATOM 4627 O O . LEU B 1 218 ? 16.172 16.547 0.139 1 98.75 218 LEU B O 1
ATOM 4631 N N . LYS B 1 219 ? 15.375 14.43 0.176 1 98.19 219 LYS B N 1
ATOM 4632 C CA . LYS B 1 219 ? 15.477 14.312 1.628 1 98.19 219 LYS B CA 1
ATOM 4633 C C . LYS B 1 219 ? 16.906 14.609 2.102 1 98.19 219 LYS B C 1
ATOM 4635 O O . LYS B 1 219 ? 17.094 15.375 3.051 1 98.19 219 LYS B O 1
ATOM 4640 N N . GLN B 1 220 ? 17.828 14.047 1.427 1 98.25 220 GLN B N 1
ATOM 4641 C CA . GLN B 1 220 ? 19.234 14.266 1.742 1 98.25 220 GLN B CA 1
ATOM 4642 C C . GLN B 1 220 ? 19.609 15.727 1.522 1 98.25 220 GLN B C 1
ATOM 4644 O O . GLN B 1 220 ? 20.297 16.328 2.355 1 98.25 220 GLN B O 1
ATOM 4649 N N . HIS B 1 221 ? 19.203 16.312 0.456 1 98.5 221 HIS B N 1
ATOM 4650 C CA . HIS B 1 221 ? 19.484 17.703 0.141 1 98.5 221 HIS B CA 1
ATOM 4651 C C . HIS B 1 221 ? 18.969 18.625 1.236 1 98.5 221 HIS B C 1
ATOM 4653 O O . HIS B 1 221 ? 19.688 19.531 1.688 1 98.5 221 HIS B O 1
ATOM 4659 N N . LEU B 1 222 ? 17.75 18.422 1.675 1 98 222 LEU B N 1
ATOM 4660 C CA . LEU B 1 222 ? 17.125 19.25 2.703 1 98 222 LEU B CA 1
ATOM 4661 C C . LEU B 1 222 ? 17.922 19.172 4.008 1 98 222 LEU B C 1
ATOM 4663 O O . LEU B 1 222 ? 18.188 20.188 4.641 1 98 222 LEU B O 1
ATOM 4667 N N . SER B 1 223 ? 18.312 17.984 4.352 1 96.06 223 SER B N 1
ATOM 4668 C CA . SER B 1 223 ? 19.047 17.781 5.605 1 96.06 223 SER B CA 1
ATOM 4669 C C . SER B 1 223 ? 20.422 18.422 5.555 1 96.06 223 SER B C 1
ATOM 4671 O O . SER B 1 223 ? 20.938 18.875 6.578 1 96.06 223 SER B O 1
ATOM 4673 N N . GLU B 1 224 ? 21 18.516 4.406 1 97.31 224 GLU B N 1
ATOM 4674 C CA . GLU B 1 224 ? 22.375 19 4.258 1 97.31 224 GLU B CA 1
ATOM 4675 C C . GLU B 1 224 ? 22.422 20.516 4.09 1 97.31 224 GLU B C 1
ATOM 4677 O O . GLU B 1 224 ? 23.406 21.156 4.441 1 97.31 224 GLU B O 1
ATOM 4682 N N . HIS B 1 225 ? 21.359 21.172 3.615 1 97.44 225 HIS B N 1
ATOM 4683 C CA . HIS B 1 225 ? 21.469 22.547 3.186 1 97.44 225 HIS B CA 1
ATOM 4684 C C . HIS B 1 225 ? 20.625 23.469 4.074 1 97.44 225 HIS B C 1
ATOM 4686 O O . HIS B 1 225 ? 20.719 24.688 3.98 1 97.44 225 HIS B O 1
ATOM 4692 N N . TYR B 1 226 ? 19.781 22.984 4.883 1 97.31 226 TYR B N 1
ATOM 4693 C CA . TYR B 1 226 ? 18.969 23.781 5.801 1 97.31 226 TYR B CA 1
ATOM 4694 C C . TYR B 1 226 ? 19.172 23.328 7.242 1 97.31 226 TYR B C 1
ATOM 4696 O O . TYR B 1 226 ? 19.141 22.125 7.535 1 97.31 226 TYR B O 1
ATOM 4704 N N . ARG B 1 227 ? 19.375 24.312 8.086 1 96.81 227 ARG B N 1
ATOM 4705 C CA . ARG B 1 227 ? 19.641 23.969 9.477 1 96.81 227 ARG B CA 1
ATOM 4706 C C . ARG B 1 227 ? 19.219 25.094 10.414 1 96.81 227 ARG B C 1
ATOM 4708 O O . ARG B 1 227 ? 19.406 26.281 10.102 1 96.81 227 ARG B O 1
ATOM 4715 N N . GLU B 1 228 ? 18.578 24.781 11.477 1 96.81 228 GLU B N 1
ATOM 4716 C CA . GLU B 1 228 ? 18.234 25.641 12.594 1 96.81 228 GLU B CA 1
ATOM 4717 C C . GLU B 1 228 ? 18.422 24.938 13.93 1 96.81 228 GLU B C 1
ATOM 4719 O O . GLU B 1 228 ? 17.547 24.172 14.359 1 96.81 228 GLU B O 1
ATOM 4724 N N . ASP B 1 229 ? 19.422 25.234 14.648 1 96.38 229 ASP B N 1
ATOM 4725 C CA . ASP B 1 229 ? 19.891 24.484 15.812 1 96.38 229 ASP B CA 1
ATOM 4726 C C . ASP B 1 229 ? 18.953 24.672 17 1 96.38 229 ASP B C 1
ATOM 4728 O O . ASP B 1 229 ? 19.047 23.938 17.984 1 96.38 229 ASP B O 1
ATOM 4732 N N . ALA B 1 230 ? 18.078 25.656 16.906 1 95.62 230 ALA B N 1
ATOM 4733 C CA . ALA B 1 230 ? 17.125 25.875 18 1 95.62 230 ALA B CA 1
ATOM 4734 C C . ALA B 1 230 ? 16.156 24.719 18.141 1 95.62 230 ALA B C 1
ATOM 4736 O O . ALA B 1 230 ? 15.602 24.484 19.203 1 95.62 230 ALA B O 1
ATOM 4737 N N . PHE B 1 231 ? 16 23.984 17.047 1 95.62 231 PHE B N 1
ATOM 4738 C CA . PHE B 1 231 ? 15.117 22.828 17.094 1 95.62 231 PHE B CA 1
ATOM 4739 C C . PHE B 1 231 ? 15.875 21.578 17.516 1 95.62 231 PHE B C 1
ATOM 4741 O O . PHE B 1 231 ? 17.062 21.438 17.234 1 95.62 231 PHE B O 1
ATOM 4748 N N . SER B 1 232 ? 15.156 20.672 18.203 1 92.12 232 SER B N 1
ATOM 4749 C CA . SER B 1 232 ? 15.773 19.406 18.578 1 92.12 232 SER B CA 1
ATOM 4750 C C . SER B 1 232 ? 16.203 18.609 17.359 1 92.12 232 SER B C 1
ATOM 4752 O O . SER B 1 232 ? 17.266 17.984 17.344 1 92.12 232 SER B O 1
ATOM 4754 N N . VAL B 1 233 ? 15.367 18.625 16.328 1 94.31 233 VAL B N 1
ATOM 4755 C CA . VAL B 1 233 ? 15.719 18.156 15 1 94.31 233 VAL B CA 1
ATOM 4756 C C . VAL B 1 233 ? 16.031 19.344 14.086 1 94.31 233 VAL B C 1
ATOM 4758 O O . VAL B 1 233 ? 15.117 19.984 13.555 1 94.31 233 VAL B O 1
ATOM 4761 N N . PRO B 1 234 ? 17.234 19.594 13.844 1 96.06 234 PRO B N 1
ATOM 4762 C CA . PRO B 1 234 ? 17.625 20.922 13.328 1 96.06 234 PRO B CA 1
ATOM 4763 C C . PRO B 1 234 ? 17.562 20.984 11.805 1 96.06 234 PRO B C 1
ATOM 4765 O O . PRO B 1 234 ? 18.156 21.891 11.211 1 96.06 234 PRO B O 1
ATOM 4768 N N . TYR B 1 235 ? 16.953 20.016 11.117 1 96.19 235 TYR B N 1
ATOM 4769 C CA . TYR B 1 235 ? 16.812 20 9.664 1 96.19 235 TYR B CA 1
ATOM 4770 C C . TYR B 1 235 ? 15.383 19.641 9.266 1 96.19 235 TYR B C 1
ATOM 4772 O O . TYR B 1 235 ? 14.617 19.125 10.078 1 96.19 235 TYR B O 1
ATOM 4780 N N . PRO B 1 236 ? 14.961 20.016 8.023 1 96.81 236 PRO B N 1
ATOM 4781 C CA . PRO B 1 236 ? 13.648 19.562 7.559 1 96.81 236 PRO B CA 1
ATOM 4782 C C . PRO B 1 236 ? 13.547 18.047 7.477 1 96.81 236 PRO B C 1
ATOM 4784 O O . PRO B 1 236 ? 14.477 17.391 6.996 1 96.81 236 PRO B O 1
ATOM 4787 N N . THR B 1 237 ? 12.539 17.531 7.941 1 95.81 237 THR B N 1
ATOM 4788 C CA . THR B 1 237 ? 12.328 16.078 7.867 1 95.81 237 THR B CA 1
ATOM 4789 C C . THR B 1 237 ? 11.375 15.734 6.727 1 95.81 237 THR B C 1
ATOM 4791 O O . THR B 1 237 ? 10.562 16.562 6.316 1 95.81 237 THR B O 1
ATOM 4794 N N . MET B 1 238 ? 11.539 14.633 6.156 1 96.81 238 MET B N 1
ATOM 4795 C CA . MET B 1 238 ? 10.648 14.047 5.152 1 96.81 238 MET B CA 1
ATOM 4796 C C . MET B 1 238 ? 10.305 12.609 5.508 1 96.81 238 MET B C 1
ATOM 4798 O O . MET B 1 238 ? 11.195 11.789 5.746 1 96.81 238 MET B O 1
ATOM 4802 N N . ASN B 1 239 ? 9.062 12.328 5.578 1 96.75 239 ASN B N 1
ATOM 4803 C CA . ASN B 1 239 ? 8.586 11.016 5.988 1 96.75 239 ASN B CA 1
ATOM 4804 C C . ASN B 1 239 ? 7.699 10.383 4.918 1 96.75 239 ASN B C 1
ATOM 4806 O O . ASN B 1 239 ? 6.836 11.047 4.348 1 96.75 239 ASN B O 1
ATOM 4810 N N . PHE B 1 240 ? 8.023 9.156 4.57 1 98.25 240 PHE B N 1
ATOM 4811 C CA . PHE B 1 240 ? 7.098 8.352 3.781 1 98.25 240 PHE B CA 1
ATOM 4812 C C . PHE B 1 240 ? 6.133 7.594 4.688 1 98.25 240 PHE B C 1
ATOM 4814 O O . PHE B 1 240 ? 6.52 6.617 5.332 1 98.25 240 PHE B O 1
ATOM 4821 N N . GLY B 1 241 ? 4.859 7.953 4.621 1 97.38 241 GLY B N 1
ATOM 4822 C CA . GLY B 1 241 ? 3.951 7.469 5.648 1 97.38 241 GLY B CA 1
ATOM 4823 C C . GLY B 1 241 ? 2.982 6.418 5.137 1 97.38 241 GLY B C 1
ATOM 4824 O O . GLY B 1 241 ? 2.391 5.676 5.926 1 97.38 241 GLY B O 1
ATOM 4825 N N . HIS B 1 242 ? 2.791 6.367 3.805 1 97.94 242 HIS B N 1
ATOM 4826 C CA . HIS B 1 242 ? 1.825 5.434 3.236 1 97.94 242 HIS B CA 1
ATOM 4827 C C . HIS B 1 242 ? 2.174 5.094 1.79 1 97.94 242 HIS B C 1
ATOM 4829 O O . HIS B 1 242 ? 2.525 5.98 1.008 1 97.94 242 HIS B O 1
ATOM 4835 N N . VAL B 1 243 ? 2.098 3.844 1.451 1 98.69 243 VAL B N 1
ATOM 4836 C CA . VAL B 1 243 ? 2.248 3.396 0.071 1 98.69 243 VAL B CA 1
ATOM 4837 C C . VAL B 1 243 ? 1.251 2.277 -0.223 1 98.69 243 VAL B C 1
ATOM 4839 O O . VAL B 1 243 ? 0.984 1.436 0.637 1 98.69 243 VAL B O 1
ATOM 4842 N N . HIS B 1 244 ? 0.693 2.324 -1.356 1 98.38 244 HIS B N 1
ATOM 4843 C CA . HIS B 1 244 ? -0.245 1.281 -1.756 1 98.38 244 HIS B CA 1
ATOM 4844 C C . HIS B 1 244 ? -0.291 1.132 -3.273 1 98.38 244 HIS B C 1
ATOM 4846 O O . HIS B 1 244 ? -0.474 2.117 -3.992 1 98.38 244 HIS B O 1
ATOM 4852 N N . GLY B 1 245 ? -0.136 -0.086 -3.73 1 97.94 245 GLY B N 1
ATOM 4853 C CA . GLY B 1 245 ? -0.249 -0.376 -5.152 1 97.94 245 GLY B CA 1
ATOM 4854 C C . GLY B 1 245 ? -0.513 -1.841 -5.441 1 97.94 245 GLY B C 1
ATOM 4855 O O . GLY B 1 245 ? 0.034 -2.721 -4.773 1 97.94 245 GLY B O 1
ATOM 4856 N N . GLY B 1 246 ? -1.455 -2.07 -6.438 1 94.38 246 GLY B N 1
ATOM 4857 C CA . GLY B 1 246 ? -1.703 -3.418 -6.922 1 94.38 246 GLY B CA 1
ATOM 4858 C C . GLY B 1 246 ? -2.586 -4.234 -5.996 1 94.38 246 GLY B C 1
ATOM 4859 O O . GLY B 1 246 ? -2.879 -3.809 -4.879 1 94.38 246 GLY B O 1
ATOM 4860 N N . ASP B 1 247 ? -3.027 -5.391 -6.512 1 89.75 247 ASP B N 1
ATOM 4861 C CA . ASP B 1 247 ? -3.973 -6.207 -5.758 1 8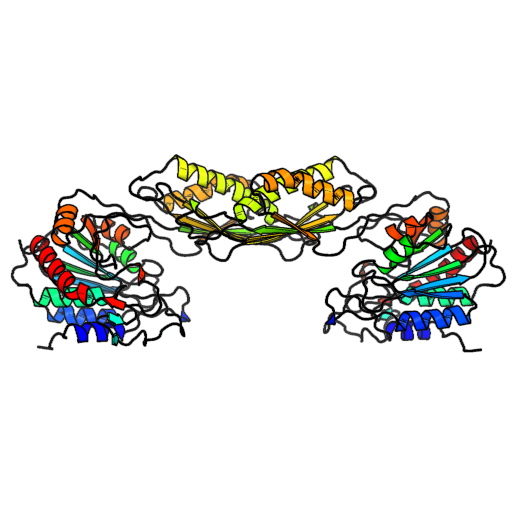9.75 247 ASP B CA 1
ATOM 4862 C C . ASP B 1 247 ? -3.596 -7.684 -5.812 1 89.75 247 ASP B C 1
ATOM 4864 O O . ASP B 1 247 ? -4.098 -8.492 -5.027 1 89.75 247 ASP B O 1
ATOM 4868 N N . ALA B 1 248 ? -2.73 -8.062 -6.758 1 90.56 248 ALA B N 1
ATOM 4869 C CA . ALA B 1 248 ? -2.393 -9.477 -6.922 1 90.56 248 ALA B CA 1
ATOM 4870 C C . ALA B 1 248 ? -0.969 -9.641 -7.441 1 90.56 248 ALA B C 1
ATOM 4872 O O . ALA B 1 248 ? -0.526 -8.883 -8.312 1 90.56 248 ALA B O 1
ATOM 4873 N N . ALA B 1 249 ? -0.294 -10.656 -6.988 1 92.62 249 ALA B N 1
ATOM 4874 C CA . ALA B 1 249 ? 1.104 -10.883 -7.336 1 92.62 249 ALA B CA 1
ATOM 4875 C C . ALA B 1 249 ? 1.26 -11.156 -8.828 1 92.62 249 ALA B C 1
ATOM 4877 O O . ALA B 1 249 ? 2.281 -10.812 -9.43 1 92.62 249 ALA B O 1
ATOM 4878 N N . ASN B 1 250 ? 0.194 -11.719 -9.477 1 88.62 250 ASN B N 1
ATOM 4879 C CA . ASN B 1 250 ? 0.315 -12.172 -10.859 1 88.62 250 ASN B CA 1
ATOM 4880 C C . ASN B 1 250 ? -0.259 -11.141 -11.836 1 88.62 250 ASN B C 1
ATOM 4882 O O . ASN B 1 250 ? -0.461 -11.445 -13.008 1 88.62 250 ASN B O 1
ATOM 4886 N N . ARG B 1 251 ? -0.546 -9.992 -11.398 1 90.25 251 ARG B N 1
ATOM 4887 C CA . ARG B 1 251 ? -1.036 -8.898 -12.227 1 90.25 251 ARG B CA 1
ATOM 4888 C C . ARG B 1 251 ? -0.097 -7.699 -12.156 1 90.25 251 ARG B C 1
ATOM 4890 O O . ARG B 1 251 ? 0.375 -7.332 -11.078 1 90.25 251 ARG B O 1
ATOM 4897 N N . ILE B 1 252 ? 0.186 -7.117 -13.305 1 94.5 252 ILE B N 1
ATOM 4898 C CA . ILE B 1 252 ? 1.018 -5.918 -13.352 1 94.5 252 ILE B CA 1
ATOM 4899 C C . ILE B 1 252 ? 0.316 -4.773 -12.625 1 94.5 252 ILE B C 1
ATOM 4901 O O . ILE B 1 252 ? -0.842 -4.465 -12.906 1 94.5 252 ILE B O 1
ATOM 4905 N N . CYS B 1 253 ? 0.984 -4.191 -11.711 1 95.88 253 CYS B N 1
ATOM 4906 C CA . CYS B 1 253 ? 0.401 -3.127 -10.906 1 95.88 253 CYS B CA 1
ATOM 4907 C C . CYS B 1 253 ? 0.106 -1.897 -11.758 1 95.88 253 CYS B C 1
ATOM 4909 O O . CYS B 1 253 ? 1.026 -1.256 -12.266 1 95.88 253 CYS B O 1
ATOM 4911 N N . GLY B 1 254 ? -1.162 -1.525 -11.852 1 95.69 254 GLY B N 1
ATOM 4912 C CA . GLY B 1 254 ? -1.557 -0.44 -12.734 1 95.69 254 GLY B CA 1
ATOM 4913 C C . GLY B 1 254 ? -1.551 0.916 -12.055 1 95.69 254 GLY B C 1
ATOM 4914 O O . GLY B 1 254 ? -1.573 1.951 -12.727 1 95.69 254 GLY B O 1
ATOM 4915 N N . CYS B 1 255 ? -1.532 0.892 -10.758 1 97.62 255 CYS B N 1
ATOM 4916 C CA . CYS B 1 255 ? -1.542 2.154 -10.023 1 97.62 255 CYS B CA 1
ATOM 4917 C C . CYS B 1 255 ? -0.854 2.006 -8.672 1 97.62 255 CYS B C 1
ATOM 4919 O O . CYS B 1 255 ? -0.978 0.97 -8.023 1 97.62 255 CYS B O 1
ATOM 4921 N N . CYS B 1 256 ? -0.15 3.014 -8.219 1 98.44 256 CYS B N 1
ATOM 4922 C CA . CYS B 1 256 ? 0.552 3.016 -6.938 1 98.44 256 CYS B CA 1
ATOM 4923 C C . CYS B 1 256 ? 0.57 4.414 -6.328 1 98.44 256 CYS B C 1
ATOM 4925 O O . CYS B 1 256 ? 0.868 5.391 -7.016 1 98.44 256 CYS B O 1
ATOM 4927 N N . ASP B 1 257 ? 0.271 4.531 -5.047 1 98.62 257 ASP B N 1
ATOM 4928 C CA . ASP B 1 257 ? 0.189 5.809 -4.344 1 98.62 257 ASP B CA 1
ATOM 4929 C C . ASP B 1 257 ? 1.236 5.895 -3.232 1 98.62 257 ASP B C 1
ATOM 4931 O O . ASP B 1 257 ? 1.509 4.902 -2.553 1 98.62 257 ASP B O 1
ATOM 4935 N N . LEU B 1 258 ? 1.747 7.059 -3.059 1 98.81 258 LEU B N 1
ATOM 4936 C CA . LEU B 1 258 ? 2.65 7.391 -1.961 1 98.81 258 LEU B CA 1
ATOM 4937 C C . LEU B 1 258 ? 2.207 8.672 -1.258 1 98.81 258 LEU B C 1
ATOM 4939 O O . LEU B 1 258 ? 1.9 9.664 -1.912 1 98.81 258 LEU B O 1
ATOM 4943 N N . HIS B 1 259 ? 2.078 8.609 0.033 1 98.44 259 HIS B N 1
ATOM 4944 C CA . HIS B 1 259 ? 1.846 9.797 0.844 1 98.44 259 HIS B CA 1
ATOM 4945 C C . HIS B 1 259 ? 3.088 10.164 1.647 1 98.44 259 HIS B C 1
ATOM 4947 O O . HIS B 1 259 ? 3.658 9.32 2.34 1 98.44 259 HIS B O 1
ATOM 4953 N N . LEU B 1 260 ? 3.502 11.383 1.56 1 97.94 260 LEU B N 1
ATOM 4954 C CA . LEU B 1 260 ? 4.672 11.836 2.301 1 97.94 260 LEU B CA 1
ATOM 4955 C C . LEU B 1 260 ? 4.383 13.141 3.031 1 97.94 260 LEU B C 1
ATOM 4957 O O . LEU B 1 260 ? 3.412 13.828 2.713 1 97.94 260 LEU B O 1
ATOM 4961 N N . ASP B 1 261 ? 5.191 13.367 3.988 1 95.5 261 ASP B N 1
ATOM 4962 C CA . ASP B 1 261 ? 5.102 14.57 4.812 1 95.5 261 ASP B CA 1
ATOM 4963 C C . ASP B 1 261 ? 6.469 15.227 4.977 1 95.5 261 ASP B C 1
ATOM 4965 O O . ASP B 1 261 ? 7.477 14.539 5.16 1 95.5 261 ASP B O 1
ATOM 4969 N N . ILE B 1 262 ? 6.523 16.562 4.805 1 96.94 262 ILE B N 1
ATOM 4970 C CA . ILE B 1 262 ? 7.75 17.328 5 1 96.94 262 ILE B CA 1
ATOM 4971 C C . ILE B 1 262 ? 7.508 18.422 6.027 1 96.94 262 ILE B C 1
ATOM 4973 O O . ILE B 1 262 ? 6.477 19.094 6 1 96.94 262 ILE B O 1
ATOM 4977 N N . ARG B 1 263 ? 8.445 18.594 6.914 1 96.31 263 ARG B N 1
ATOM 4978 C CA . ARG B 1 263 ? 8.414 19.672 7.898 1 96.31 263 ARG B CA 1
ATOM 4979 C C . ARG B 1 263 ? 9.516 20.688 7.633 1 96.31 263 ARG B C 1
ATOM 4981 O O . ARG B 1 263 ? 10.648 20.531 8.102 1 96.31 263 ARG B O 1
ATOM 4988 N N . PRO B 1 264 ? 9.164 21.75 7.012 1 96.88 264 PRO B N 1
ATOM 4989 C CA . PRO B 1 264 ? 10.188 22.734 6.648 1 96.88 264 PRO B CA 1
ATOM 4990 C C . PRO B 1 264 ? 10.594 23.625 7.816 1 96.88 264 PRO B C 1
ATOM 4992 O O . PRO B 1 264 ? 9.828 23.781 8.766 1 96.88 264 PRO B O 1
ATOM 4995 N N . LEU B 1 265 ? 11.758 24.219 7.695 1 97.06 265 LEU B N 1
ATOM 4996 C CA . LEU B 1 265 ? 12.289 25.203 8.625 1 97.06 265 LEU B CA 1
ATOM 4997 C C . LEU B 1 265 ? 11.992 26.625 8.125 1 97.06 265 LEU B C 1
ATOM 4999 O O . LEU B 1 265 ? 11.68 26.812 6.953 1 97.06 265 LEU B O 1
ATOM 5003 N N . PRO B 1 266 ? 12.023 27.547 9.133 1 96.19 266 PRO B N 1
ATOM 5004 C CA . PRO B 1 266 ? 11.953 28.922 8.656 1 96.19 266 PRO B CA 1
ATOM 5005 C C . PRO B 1 266 ? 12.984 29.234 7.57 1 96.19 266 PRO B C 1
ATOM 5007 O O . PRO B 1 266 ? 14.133 28.797 7.676 1 96.19 266 PRO B O 1
ATOM 5010 N N . GLY B 1 267 ? 12.57 29.922 6.492 1 94 267 GLY B N 1
ATOM 5011 C CA . GLY B 1 267 ? 13.43 30.172 5.348 1 94 267 GLY B CA 1
ATOM 5012 C C . GLY B 1 267 ? 13.109 29.297 4.152 1 94 267 GLY B C 1
ATOM 5013 O O . GLY B 1 267 ? 13.57 29.562 3.039 1 94 267 GLY B O 1
ATOM 5014 N N . LEU B 1 268 ? 12.383 28.266 4.414 1 96.62 268 LEU B N 1
ATOM 5015 C CA . LEU B 1 268 ? 11.945 27.359 3.352 1 96.62 268 LEU B CA 1
ATOM 5016 C C . LEU B 1 268 ? 10.43 27.422 3.18 1 96.62 268 LEU B C 1
ATOM 5018 O O . LEU B 1 268 ? 9.695 26.688 3.828 1 96.62 268 LEU B O 1
ATOM 5022 N N . ALA B 1 269 ? 9.977 28.219 2.264 1 96 269 ALA B N 1
ATOM 5023 C CA . ALA B 1 269 ? 8.547 28.406 2.01 1 96 269 ALA B CA 1
ATOM 5024 C C . ALA B 1 269 ? 7.941 27.172 1.35 1 96 269 ALA B C 1
ATOM 5026 O O . ALA B 1 269 ? 8.641 26.438 0.652 1 96 269 ALA B O 1
ATOM 5027 N N . LEU B 1 270 ? 6.691 27 1.48 1 96.5 270 LEU B N 1
ATOM 5028 C CA . LEU B 1 270 ? 5.992 25.859 0.9 1 96.5 270 LEU B CA 1
ATOM 5029 C C . LEU B 1 270 ? 6.078 25.891 -0.622 1 96.5 270 LEU B C 1
ATOM 5031 O O . LEU B 1 270 ? 6.219 24.844 -1.26 1 96.5 270 LEU B O 1
ATOM 5035 N N . THR B 1 271 ? 5.973 27.078 -1.166 1 96.5 271 THR B N 1
ATOM 5036 C CA . THR B 1 271 ? 6.039 27.203 -2.617 1 96.5 271 THR B CA 1
ATOM 5037 C C . THR B 1 271 ? 7.395 26.734 -3.141 1 96.5 271 THR B C 1
ATOM 5039 O O . THR B 1 271 ? 7.469 26.062 -4.18 1 96.5 271 THR B O 1
ATOM 5042 N N . ASP B 1 272 ? 8.461 27.062 -2.443 1 97.44 272 ASP B N 1
ATOM 5043 C CA . ASP B 1 272 ? 9.797 26.625 -2.82 1 97.44 272 ASP B CA 1
ATOM 5044 C C . ASP B 1 272 ? 9.922 25.109 -2.699 1 97.44 272 ASP B C 1
ATOM 5046 O O . ASP B 1 272 ? 10.531 24.453 -3.555 1 97.44 272 ASP B O 1
ATOM 5050 N N . LEU B 1 273 ? 9.398 24.625 -1.639 1 97.56 273 LEU B N 1
ATOM 5051 C CA . LEU B 1 273 ? 9.438 23.188 -1.402 1 97.56 273 LEU B CA 1
ATOM 5052 C C . LEU B 1 273 ? 8.695 22.438 -2.5 1 97.56 273 LEU B C 1
ATOM 5054 O O . LEU B 1 273 ? 9.148 21.391 -2.957 1 97.56 273 LEU B O 1
ATOM 5058 N N . GLN B 1 274 ? 7.574 22.938 -2.912 1 97.19 274 GLN B N 1
ATOM 5059 C CA . GLN B 1 274 ? 6.801 22.344 -3.994 1 97.19 274 GLN B CA 1
ATOM 5060 C C . GLN B 1 274 ? 7.586 22.359 -5.305 1 97.19 274 GLN B C 1
ATOM 5062 O O . GLN B 1 274 ? 7.57 21.375 -6.055 1 97.19 274 GLN B O 1
ATOM 5067 N N . LEU B 1 275 ? 8.227 23.453 -5.562 1 97.62 275 LEU B N 1
ATOM 5068 C CA . LEU B 1 275 ? 9.047 23.562 -6.766 1 97.62 275 LEU B CA 1
ATOM 5069 C C . LEU B 1 275 ? 10.195 22.547 -6.734 1 97.62 275 LEU B C 1
ATOM 5071 O O . LEU B 1 275 ? 10.5 21.922 -7.75 1 97.62 275 LEU B O 1
ATOM 5075 N N . MET B 1 276 ? 10.797 22.391 -5.586 1 98.12 276 MET B N 1
ATOM 5076 C CA . MET B 1 276 ? 11.875 21.406 -5.449 1 98.12 276 MET B CA 1
ATOM 5077 C C . MET B 1 276 ? 11.359 20 -5.707 1 98.12 276 MET B C 1
ATOM 5079 O O . MET B 1 276 ? 12.008 19.219 -6.398 1 98.12 276 MET B O 1
ATOM 5083 N N . LEU B 1 277 ? 10.234 19.719 -5.133 1 98.12 277 LEU B N 1
ATOM 5084 C CA . LEU B 1 277 ? 9.625 18.406 -5.328 1 98.12 277 LEU B CA 1
ATOM 5085 C C . LEU B 1 277 ? 9.414 18.109 -6.809 1 98.12 277 LEU B C 1
ATOM 5087 O O . LEU B 1 277 ? 9.781 17.031 -7.293 1 98.12 277 LEU B O 1
ATOM 5091 N N . GLN B 1 278 ? 8.898 19.062 -7.527 1 97.94 278 GLN B N 1
ATOM 5092 C CA . GLN B 1 278 ? 8.672 18.922 -8.961 1 97.94 278 GLN B CA 1
ATOM 5093 C C . GLN B 1 278 ? 9.984 18.734 -9.711 1 97.94 278 GLN B C 1
ATOM 5095 O O . GLN B 1 278 ? 10.078 17.891 -10.609 1 97.94 278 GLN B O 1
ATOM 5100 N N . GLN B 1 279 ? 10.93 19.516 -9.359 1 98.44 279 GLN B N 1
ATOM 5101 C CA . GLN B 1 279 ? 12.227 19.453 -10.023 1 98.44 279 GLN B CA 1
ATOM 5102 C C . GLN B 1 279 ? 12.883 18.094 -9.828 1 98.44 279 GLN B C 1
ATOM 5104 O O . GLN B 1 279 ? 13.422 17.516 -10.781 1 98.44 279 GLN B O 1
ATOM 5109 N N . TYR B 1 280 ? 12.828 17.578 -8.625 1 98.69 280 TYR B N 1
ATOM 5110 C CA . TYR B 1 280 ? 13.453 16.297 -8.336 1 98.69 280 TYR B CA 1
ATOM 5111 C C . TYR B 1 280 ? 12.719 15.156 -9.031 1 98.69 280 TYR B C 1
ATOM 5113 O O . TYR B 1 280 ? 13.312 14.133 -9.359 1 98.69 280 TYR B O 1
ATOM 5121 N N . LEU B 1 281 ? 11.406 15.32 -9.289 1 98.56 281 LEU B N 1
ATOM 5122 C CA . LEU B 1 281 ? 10.617 14.25 -9.891 1 98.56 281 LEU B CA 1
ATOM 5123 C C . LEU B 1 281 ? 10.586 14.391 -11.406 1 98.56 281 LEU B C 1
ATOM 5125 O O . LEU B 1 281 ? 10.125 13.484 -12.109 1 98.56 281 LEU B O 1
ATOM 5129 N N . GLN B 1 282 ? 11.078 15.477 -11.93 1 98.44 282 GLN B N 1
ATOM 5130 C CA . GLN B 1 282 ? 11 15.805 -13.352 1 98.44 282 GLN B CA 1
ATOM 5131 C C . GLN B 1 282 ? 11.602 14.695 -14.203 1 98.44 282 GLN B C 1
ATOM 5133 O O . GLN B 1 282 ? 11.031 14.32 -15.234 1 98.44 282 GLN B O 1
ATOM 5138 N N . PRO B 1 283 ? 12.805 14.156 -13.859 1 98.62 283 PRO B N 1
ATOM 5139 C CA . PRO B 1 283 ? 13.367 13.094 -14.688 1 98.62 283 PRO B CA 1
ATOM 5140 C C . PRO B 1 283 ? 12.43 11.898 -14.852 1 98.62 283 PRO B C 1
ATOM 5142 O O . PRO B 1 283 ? 12.352 11.312 -15.93 1 98.62 283 PRO B O 1
ATOM 5145 N N . VAL B 1 284 ? 11.711 11.508 -13.789 1 98.62 284 VAL B N 1
ATOM 5146 C CA . VAL B 1 284 ? 10.781 10.391 -13.859 1 98.62 284 VAL B CA 1
ATOM 5147 C C . VAL B 1 284 ? 9.586 10.773 -14.734 1 98.62 284 VAL B C 1
ATOM 5149 O O . VAL B 1 284 ? 9.125 9.969 -15.547 1 98.62 284 VAL B O 1
ATOM 5152 N N . CYS B 1 285 ? 9.109 12.008 -14.602 1 98.25 285 CYS B N 1
ATOM 5153 C CA . CYS B 1 285 ? 7.988 12.492 -15.398 1 98.25 285 CYS B CA 1
ATOM 5154 C C . CYS B 1 285 ? 8.344 12.508 -16.875 1 98.25 285 CYS B C 1
ATOM 5156 O O . CYS B 1 285 ? 7.488 12.25 -17.734 1 98.25 285 CYS B O 1
ATOM 5158 N N . GLU B 1 286 ? 9.578 12.836 -17.188 1 98.38 286 GLU B N 1
ATOM 5159 C CA . GLU B 1 286 ? 10.039 12.844 -18.578 1 98.38 286 GLU B CA 1
ATOM 5160 C C . GLU B 1 286 ? 10.141 11.43 -19.125 1 98.38 286 GLU B C 1
ATOM 5162 O O . GLU B 1 286 ? 9.836 11.188 -20.297 1 98.38 286 GLU B O 1
ATOM 5167 N N . GLN B 1 287 ? 10.578 10.555 -18.297 1 98.12 287 GLN B N 1
ATOM 5168 C CA . GLN B 1 287 ? 10.727 9.164 -18.703 1 98.12 287 GLN B CA 1
ATOM 5169 C C . GLN B 1 287 ? 9.367 8.508 -18.922 1 98.12 287 GLN B C 1
ATOM 5171 O O . GLN B 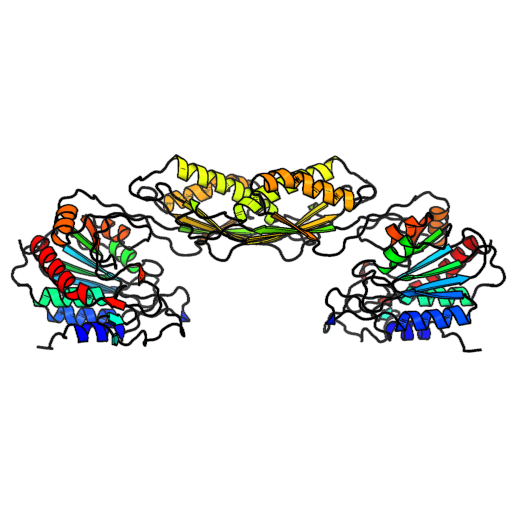1 287 ? 9.227 7.648 -19.797 1 98.12 287 GLN B O 1
ATOM 5176 N N . PHE B 1 288 ? 8.367 8.867 -18.156 1 97.88 288 PHE B N 1
ATOM 5177 C CA . PHE B 1 288 ? 7.031 8.297 -18.234 1 97.88 288 PHE B CA 1
ATOM 5178 C C . PHE B 1 288 ? 5.98 9.398 -18.344 1 97.88 288 PHE B C 1
ATOM 5180 O O . PHE B 1 288 ? 5.215 9.625 -17.406 1 97.88 288 PHE B O 1
ATOM 5187 N N . PRO B 1 289 ? 5.848 9.992 -19.453 1 97.12 289 PRO B N 1
ATOM 5188 C CA . PRO B 1 289 ? 4.949 11.141 -19.609 1 97.12 289 PRO B CA 1
ATOM 5189 C C . PRO B 1 289 ? 3.504 10.812 -19.234 1 97.12 289 PRO B C 1
ATOM 5191 O O . PRO B 1 289 ? 2.947 9.82 -19.703 1 97.12 289 PRO B O 1
ATOM 5194 N N . GLY B 1 290 ? 2.984 11.617 -18.359 1 96.69 290 GLY B N 1
ATOM 5195 C CA . GLY B 1 290 ? 1.579 11.508 -18 1 96.69 290 GLY B CA 1
ATOM 5196 C C . GLY B 1 290 ? 1.312 10.484 -16.906 1 96.69 290 GLY B C 1
ATOM 5197 O O . GLY B 1 290 ? 0.17 10.312 -16.484 1 96.69 290 GLY B O 1
ATOM 5198 N N . SER B 1 291 ? 2.314 9.797 -16.328 1 97.75 291 SER B N 1
ATOM 5199 C CA . SER B 1 291 ? 2.123 8.688 -15.406 1 97.75 291 SER B CA 1
ATOM 5200 C C . SER B 1 291 ? 2.18 9.164 -13.961 1 97.75 291 SER B C 1
ATOM 5202 O O . SER B 1 291 ? 1.785 8.438 -13.047 1 97.75 291 SER B O 1
ATOM 5204 N N . VAL B 1 292 ? 2.691 10.367 -13.75 1 98.31 292 VAL B N 1
ATOM 5205 C CA . VAL B 1 292 ? 2.938 10.82 -12.383 1 98.31 292 VAL B CA 1
ATOM 5206 C C . VAL B 1 292 ? 2.066 12.039 -12.086 1 98.31 292 VAL B C 1
ATOM 5208 O O . VAL B 1 292 ? 2.059 13.008 -12.844 1 98.31 292 VAL B O 1
ATOM 5211 N N . SER B 1 293 ? 1.331 11.945 -11.016 1 98.25 293 SER B N 1
ATOM 5212 C CA . SER B 1 293 ? 0.523 13.055 -10.531 1 98.25 293 SER B CA 1
ATOM 5213 C C . SER B 1 293 ? 0.86 13.398 -9.086 1 98.25 293 SER B C 1
ATOM 5215 O O . SER B 1 293 ? 1.021 12.5 -8.25 1 98.25 293 SER B O 1
ATOM 5217 N N . ILE B 1 294 ? 1.039 14.617 -8.828 1 97.44 294 ILE B N 1
ATOM 5218 C CA . ILE B 1 294 ? 1.33 15.125 -7.488 1 97.44 294 ILE B CA 1
ATOM 5219 C C . ILE B 1 294 ? 0.175 15.992 -7 1 97.44 294 ILE B C 1
ATOM 5221 O O . ILE B 1 294 ? -0.324 16.844 -7.742 1 97.44 294 ILE B O 1
ATOM 5225 N N . SER B 1 295 ? -0.278 15.75 -5.785 1 96.38 295 SER B N 1
ATOM 5226 C CA . SER B 1 295 ? -1.367 16.547 -5.234 1 96.38 295 SER B CA 1
ATOM 5227 C C . SER B 1 295 ? -1.183 16.781 -3.736 1 96.38 295 SER B C 1
ATOM 5229 O O . SER B 1 295 ? -0.507 16 -3.062 1 96.38 295 SER B O 1
ATOM 5231 N N . GLU B 1 296 ? -1.789 17.828 -3.285 1 94.56 296 GLU B N 1
ATOM 5232 C CA . GLU B 1 296 ? -1.804 18.094 -1.851 1 94.56 296 GLU B CA 1
ATOM 5233 C C . GLU B 1 296 ? -2.812 17.203 -1.13 1 94.56 296 GLU B C 1
ATOM 5235 O O . GLU B 1 296 ? -3.959 17.078 -1.565 1 94.56 296 GLU B O 1
ATOM 5240 N N . LEU B 1 297 ? -2.348 16.516 -0.098 1 92.12 297 LEU B N 1
ATOM 5241 C CA . LEU B 1 297 ? -3.258 15.688 0.678 1 92.12 297 LEU B CA 1
ATOM 5242 C C . LEU B 1 297 ? -4.125 16.531 1.602 1 92.12 297 LEU B C 1
ATOM 5244 O O . LEU B 1 297 ? -5.332 16.312 1.706 1 92.12 297 LEU B O 1
ATOM 5248 N N . TYR B 1 298 ? -3.504 17.562 2.268 1 85.38 298 TYR B N 1
ATOM 5249 C CA . TYR B 1 298 ? -4.137 18.562 3.127 1 85.38 298 TYR B CA 1
ATOM 5250 C C . TYR B 1 298 ? -3.402 19.891 3.047 1 85.38 298 TYR B C 1
ATOM 5252 O O . TYR B 1 298 ? -2.234 19.938 2.658 1 85.38 298 TYR B O 1
ATOM 5260 N N . PRO B 1 299 ? -4.152 20.906 3.42 1 88.31 299 PRO B N 1
ATOM 5261 C CA . PRO B 1 299 ? -3.502 22.219 3.365 1 88.31 299 PRO B CA 1
ATOM 5262 C C . PRO B 1 299 ? -2.273 22.312 4.266 1 88.31 299 PRO B C 1
ATOM 5264 O O . PRO B 1 299 ? -2.311 21.859 5.414 1 88.31 299 PRO B O 1
ATOM 5267 N N . GLY B 1 300 ? -1.25 22.875 3.721 1 92.44 300 GLY B N 1
ATOM 5268 C CA . GLY B 1 300 ? -0.01 23.016 4.469 1 92.44 300 GLY B CA 1
ATOM 5269 C C . GLY B 1 300 ? 0.011 24.234 5.367 1 92.44 300 GLY B C 1
ATOM 5270 O O . GLY B 1 300 ? -0.956 25 5.41 1 92.44 300 GLY B O 1
ATOM 5271 N N . SER B 1 301 ? 1.036 24.344 6.184 1 94.19 301 SER B N 1
ATOM 5272 C CA . SER B 1 301 ? 1.303 25.484 7.055 1 94.19 301 SER B CA 1
ATOM 5273 C C . SER B 1 301 ? 2.742 25.969 6.906 1 94.19 301 SER B C 1
ATOM 5275 O O . SER B 1 301 ? 3.676 25.172 6.918 1 94.19 301 SER B O 1
ATOM 5277 N N . GLU B 1 302 ? 2.863 27.234 6.773 1 96.44 302 GLU B N 1
ATOM 5278 C CA . GLU B 1 302 ? 4.184 27.844 6.637 1 96.44 302 GLU B CA 1
ATOM 5279 C C . GLU B 1 302 ? 4.961 27.766 7.949 1 96.44 302 GLU B C 1
ATOM 5281 O O . GLU B 1 302 ? 4.371 27.812 9.031 1 96.44 302 GLU B O 1
ATOM 5286 N N . PRO B 1 303 ? 6.305 27.641 7.824 1 97.31 303 PRO B N 1
ATOM 5287 C CA . PRO B 1 303 ? 7.109 27.828 9.031 1 97.31 303 PRO B CA 1
ATOM 5288 C C . PRO B 1 303 ? 7.109 29.281 9.516 1 97.31 303 PRO B C 1
ATOM 5290 O O . PRO B 1 303 ? 6.676 30.172 8.789 1 97.31 303 PRO B O 1
ATOM 5293 N N . PHE B 1 304 ? 7.508 29.438 10.797 1 97.44 304 PHE B N 1
ATOM 5294 C CA . PHE B 1 304 ? 7.449 30.75 11.438 1 97.44 304 PHE B CA 1
ATOM 5295 C C . PHE B 1 304 ? 8.703 31 12.266 1 97.44 304 PHE B C 1
ATOM 5297 O O . PHE B 1 304 ? 9.203 30.094 12.93 1 97.44 304 PHE B O 1
ATOM 5304 N N . ALA B 1 305 ? 9.188 32.25 12.078 1 97.81 305 ALA B N 1
ATOM 5305 C CA . ALA B 1 305 ? 10.266 32.688 12.961 1 97.81 305 ALA B CA 1
ATOM 5306 C C . ALA B 1 305 ? 10.141 34.188 13.258 1 97.81 305 ALA B C 1
ATOM 5308 O O . ALA B 1 305 ? 9.859 35 12.367 1 97.81 305 ALA B O 1
ATOM 5309 N N . ASP B 1 306 ? 10.219 34.562 14.453 1 97.5 306 ASP B N 1
ATOM 5310 C CA . ASP B 1 306 ? 10.461 35.938 14.906 1 97.5 306 ASP B CA 1
ATOM 5311 C C . ASP B 1 306 ? 11.734 36.031 15.742 1 97.5 306 ASP B C 1
ATOM 5313 O O . ASP B 1 306 ? 12.438 35.031 15.914 1 97.5 306 ASP B O 1
ATOM 5317 N N . ASP B 1 307 ? 12.062 37.219 16.188 1 96.19 307 ASP B N 1
ATOM 5318 C CA . ASP B 1 307 ? 13.328 37.469 16.875 1 96.19 307 ASP B CA 1
ATOM 5319 C C . ASP B 1 307 ? 13.195 37.188 18.375 1 96.19 307 ASP B C 1
ATOM 5321 O O . ASP B 1 307 ? 12.484 37.906 19.078 1 96.19 307 ASP B O 1
ATOM 5325 N N . ARG B 1 308 ? 13.938 36.156 18.812 1 96.31 308 ARG B N 1
ATOM 5326 C CA . ARG B 1 308 ? 13.961 35.75 20.219 1 96.31 308 ARG B CA 1
ATOM 5327 C C . ARG B 1 308 ? 14.422 36.906 21.109 1 96.31 308 ARG B C 1
ATOM 5329 O O . ARG B 1 308 ? 13.969 37.031 22.25 1 96.31 308 ARG B O 1
ATOM 5336 N N . ASP B 1 309 ? 15.258 37.75 20.594 1 96.44 309 ASP B N 1
ATOM 5337 C CA . ASP B 1 309 ? 15.953 38.75 21.406 1 96.44 309 ASP B CA 1
ATOM 5338 C C . ASP B 1 309 ? 15.383 40.125 21.172 1 96.44 309 ASP B C 1
ATOM 5340 O O . ASP B 1 309 ? 15.922 41.125 21.672 1 96.44 309 ASP B O 1
ATOM 5344 N N . SER B 1 310 ? 14.336 40.219 20.422 1 96.25 310 SER B N 1
ATOM 5345 C CA . SER B 1 310 ? 13.711 41.5 20.234 1 96.25 310 SER B CA 1
ATOM 5346 C C . SER B 1 310 ? 13.242 42.094 21.578 1 96.25 310 SER B C 1
ATOM 5348 O O . SER B 1 310 ? 13 41.344 22.531 1 96.25 310 SER B O 1
ATOM 5350 N N . PRO B 1 311 ? 13.117 43.344 21.641 1 96.06 311 PRO B N 1
ATOM 5351 C CA . PRO B 1 311 ? 12.586 43.938 22.875 1 96.06 311 PRO B CA 1
ATOM 5352 C C . PRO B 1 311 ? 11.227 43.375 23.266 1 96.06 311 PRO B C 1
ATOM 5354 O O . PRO B 1 311 ? 10.953 43.188 24.453 1 96.06 311 PRO B O 1
ATOM 5357 N N . TRP B 1 312 ? 10.43 43.125 22.297 1 96.75 312 TRP B N 1
ATOM 5358 C CA . TRP B 1 312 ? 9.109 42.562 22.578 1 96.75 312 TRP B CA 1
ATOM 5359 C C . TRP B 1 312 ? 9.219 41.156 23.172 1 96.75 312 TRP B C 1
ATOM 5361 O O . TRP B 1 312 ? 8.57 40.875 24.172 1 96.75 312 TRP B O 1
ATOM 5371 N N . SER B 1 313 ? 10.031 40.375 22.578 1 97.88 313 SER B N 1
ATOM 5372 C CA . SER B 1 313 ? 10.219 39 23.062 1 97.88 313 SER B CA 1
ATOM 5373 C C . SER B 1 313 ? 10.773 39 24.484 1 97.88 313 SER B C 1
ATOM 5375 O O . SER B 1 313 ? 10.344 38.219 25.328 1 97.88 313 SER B O 1
ATOM 5377 N N . GLN B 1 314 ? 11.633 39.906 24.734 1 97.75 314 GLN B N 1
ATOM 5378 C CA . GLN B 1 314 ? 12.234 40 26.047 1 97.75 314 GLN B CA 1
ATOM 5379 C C . GLN B 1 314 ? 11.219 40.5 27.094 1 97.75 314 GLN B C 1
ATOM 5381 O O . GLN B 1 314 ? 11.188 40 28.219 1 97.75 314 GLN B O 1
ATOM 5386 N N . LEU B 1 315 ? 10.516 41.438 26.688 1 98 315 LEU B N 1
ATOM 5387 C CA . LEU B 1 315 ? 9.477 41.938 27.578 1 98 315 LEU B CA 1
ATOM 5388 C C . LEU B 1 315 ? 8.484 40.844 27.922 1 98 315 LEU B C 1
ATOM 5390 O O . LEU B 1 315 ? 8.172 40.625 29.109 1 98 315 LEU B O 1
ATOM 5394 N N . VAL B 1 316 ? 8 40.156 26.938 1 98.38 316 VAL B N 1
ATOM 5395 C CA . VAL B 1 316 ? 7 39.094 27.141 1 98.38 316 VAL B CA 1
ATOM 5396 C C . VAL B 1 316 ? 7.59 37.969 28 1 98.38 316 VAL B C 1
ATOM 5398 O O . VAL B 1 316 ? 6.922 37.469 28.891 1 98.38 316 VAL B O 1
ATOM 5401 N N . ALA B 1 317 ? 8.828 37.625 27.734 1 98.12 317 ALA B N 1
ATOM 5402 C CA . ALA B 1 317 ? 9.516 36.594 28.516 1 98.12 317 ALA B CA 1
ATOM 5403 C C . ALA B 1 317 ? 9.594 37 29.984 1 98.12 317 ALA B C 1
ATOM 5405 O O . ALA B 1 317 ? 9.367 36.156 30.875 1 98.12 317 ALA B O 1
ATOM 5406 N N . SER B 1 318 ? 9.906 38.188 30.172 1 98.19 318 SER B N 1
ATOM 5407 C CA . SER B 1 318 ? 10.031 38.719 31.547 1 98.19 318 SER B CA 1
ATOM 5408 C C . SER B 1 318 ? 8.68 38.688 32.25 1 98.19 318 SER B C 1
ATOM 5410 O O . SER B 1 318 ? 8.594 38.25 33.406 1 98.19 318 SER B O 1
ATOM 5412 N N . LEU B 1 319 ? 7.68 39.156 31.594 1 98.12 319 LEU B N 1
ATOM 5413 C CA . LEU B 1 319 ? 6.352 39.219 32.188 1 98.12 319 LEU B CA 1
ATOM 5414 C C . LEU B 1 319 ? 5.793 37.844 32.469 1 98.12 319 LEU B C 1
ATOM 5416 O O . LEU B 1 319 ? 5.105 37.625 33.469 1 98.12 319 LEU B O 1
ATOM 5420 N N . ALA B 1 320 ? 6.098 36.938 31.516 1 97.31 320 ALA B N 1
ATOM 5421 C CA . ALA B 1 320 ? 5.59 35.562 31.625 1 97.31 320 ALA B CA 1
ATOM 5422 C C . ALA B 1 320 ? 6.445 34.75 32.594 1 97.31 320 ALA B C 1
ATOM 5424 O O . ALA B 1 320 ? 6.02 33.688 33.062 1 97.31 320 ALA B O 1
ATOM 5425 N N . GLY B 1 321 ? 7.645 35.188 32.812 1 97.06 321 GLY B N 1
ATOM 5426 C CA . GLY B 1 321 ? 8.57 34.469 33.656 1 97.06 321 GLY B CA 1
ATOM 5427 C C . GLY B 1 321 ? 9.141 33.219 33 1 97.06 321 GLY B C 1
ATOM 5428 O O . GLY B 1 321 ? 9.5 32.281 33.688 1 97.06 321 GLY B O 1
ATOM 5429 N N . GLN B 1 322 ? 9.086 33.188 31.766 1 96.19 322 GLN B N 1
ATOM 5430 C CA . GLN B 1 322 ? 9.547 32.031 31 1 96.19 322 GLN B CA 1
ATOM 5431 C C . GLN B 1 322 ? 10.336 32.469 29.766 1 96.19 322 GLN B C 1
ATOM 5433 O O . GLN B 1 322 ? 9.961 33.406 29.094 1 96.19 322 GLN B O 1
ATOM 5438 N N . ALA B 1 323 ? 11.383 31.75 29.469 1 96.12 323 ALA B N 1
ATOM 5439 C CA . ALA B 1 323 ? 12.172 32.062 28.281 1 96.12 323 ALA B CA 1
ATOM 5440 C C . ALA B 1 323 ? 11.438 31.641 27 1 96.12 323 ALA B C 1
ATOM 5442 O O . ALA B 1 323 ? 10.727 30.625 27 1 96.12 323 ALA B O 1
ATOM 5443 N N . PRO B 1 324 ? 11.664 32.375 25.938 1 97.5 324 PRO B N 1
ATOM 5444 C CA . PRO B 1 324 ? 11.047 31.984 24.672 1 97.5 324 PRO B CA 1
ATOM 5445 C C . PRO B 1 324 ? 11.508 30.609 24.188 1 97.5 324 PRO B C 1
ATOM 5447 O O . PRO B 1 324 ? 12.641 30.203 24.453 1 97.5 324 PRO B O 1
ATOM 5450 N N . GLN B 1 325 ? 10.648 29.906 23.469 1 97 325 GLN B N 1
ATOM 5451 C CA . GLN B 1 325 ? 10.969 28.562 23 1 97 325 GLN B CA 1
ATOM 5452 C C . GLN B 1 325 ? 10.547 28.359 21.547 1 97 325 GLN B C 1
ATOM 5454 O O . GLN B 1 325 ? 9.914 29.234 20.953 1 97 325 GLN B O 1
ATOM 5459 N N . VAL B 1 326 ? 11.008 27.25 20.953 1 96.88 326 VAL B N 1
ATOM 5460 C CA . VAL B 1 326 ? 10.57 26.797 19.641 1 96.88 326 VAL B CA 1
ATOM 5461 C C . VAL B 1 326 ? 9.703 25.562 19.781 1 96.88 326 VAL B C 1
ATOM 5463 O O . VAL B 1 326 ? 9.789 24.844 20.781 1 96.88 326 VAL B O 1
ATOM 5466 N N . VAL B 1 327 ? 8.852 25.391 18.844 1 93.88 327 VAL B N 1
ATOM 5467 C CA . VAL B 1 327 ? 7.984 24.219 18.906 1 93.88 327 VAL B CA 1
ATOM 5468 C C . VAL B 1 327 ? 7.926 23.547 17.531 1 93.88 327 VAL B C 1
ATOM 5470 O O . VAL B 1 327 ? 8.336 24.141 16.531 1 93.88 327 VAL B O 1
ATOM 5473 N N . ASN B 1 328 ? 7.359 22.359 17.5 1 87.75 328 ASN B N 1
ATOM 5474 C CA . ASN B 1 328 ? 7.363 21.562 16.266 1 87.75 328 ASN B CA 1
ATOM 5475 C C . ASN B 1 328 ? 5.988 21.547 15.609 1 87.75 328 ASN B C 1
ATOM 5477 O O . ASN B 1 328 ? 5.816 20.953 14.539 1 87.75 328 ASN B O 1
ATOM 5481 N N . TYR B 1 329 ? 5.031 22.172 16.234 1 87.38 329 TYR B N 1
ATOM 5482 C CA . TYR B 1 329 ? 3.707 22.281 15.641 1 87.38 329 TYR B CA 1
ATOM 5483 C C . TYR B 1 329 ? 3.51 23.641 14.977 1 87.38 329 TYR B C 1
ATOM 5485 O O . TYR B 1 329 ? 4.168 24.609 15.344 1 87.38 329 TYR B O 1
ATOM 5493 N N . ALA B 1 330 ? 2.592 23.672 14.055 1 91.75 330 ALA B N 1
ATOM 5494 C CA . ALA B 1 330 ? 2.371 24.891 13.297 1 91.75 330 ALA B CA 1
ATOM 5495 C C . ALA B 1 330 ? 1.206 25.688 13.875 1 91.75 330 ALA B C 1
ATOM 5497 O O . ALA B 1 330 ? 0.342 25.141 14.555 1 91.75 330 ALA B O 1
ATOM 5498 N N . THR B 1 331 ? 1.221 26.922 13.641 1 95.56 331 THR B N 1
ATOM 5499 C CA . THR B 1 331 ? 0.167 27.844 14.039 1 95.56 331 THR B CA 1
ATOM 5500 C C . THR B 1 331 ? -0.092 28.875 12.938 1 95.56 331 THR B C 1
ATOM 5502 O O . THR B 1 331 ? 0.469 28.766 11.844 1 95.56 331 THR B O 1
ATOM 5505 N N . GLU B 1 332 ? -0.944 29.891 13.305 1 97 332 GLU B N 1
ATOM 5506 C CA . GLU B 1 332 ? -1.258 30.938 12.344 1 97 332 GLU B CA 1
ATOM 5507 C C . GLU B 1 332 ? -0.191 32.031 12.352 1 97 332 GLU B C 1
ATOM 5509 O O . GLU B 1 332 ? -0.284 33 11.602 1 97 332 GLU B O 1
ATOM 5514 N N . ALA B 1 333 ? 0.84 31.875 13.039 1 97.88 333 ALA B N 1
ATOM 5515 C CA . ALA B 1 333 ? 1.851 32.906 13.273 1 97.88 333 ALA B CA 1
ATOM 5516 C C . ALA B 1 333 ? 2.467 33.375 11.961 1 97.88 333 ALA B C 1
ATOM 5518 O O . ALA B 1 333 ? 2.711 34.562 11.781 1 97.88 333 ALA B O 1
ATOM 5519 N N . PRO B 1 334 ? 2.736 32.469 11.039 1 97.25 334 PRO B N 1
ATOM 5520 C CA . PRO B 1 334 ? 3.348 32.969 9.797 1 97.25 334 PRO B CA 1
ATOM 5521 C C . PRO B 1 334 ? 2.494 34 9.078 1 97.25 334 PRO B C 1
ATOM 5523 O O . PRO B 1 334 ? 3.031 34.938 8.484 1 97.25 334 PRO B O 1
ATOM 5526 N N . TYR B 1 335 ? 1.218 33.875 9.164 1 96.31 335 TYR B N 1
ATOM 5527 C CA . TYR B 1 335 ? 0.32 34.781 8.445 1 96.31 335 TYR B CA 1
ATOM 5528 C C . TYR B 1 335 ? 0.161 36.094 9.203 1 96.31 335 TYR B C 1
ATOM 5530 O O . TYR B 1 335 ? 0.089 37.156 8.586 1 96.31 335 TYR B O 1
ATOM 5538 N N . ILE B 1 336 ? 0.098 35.969 10.539 1 97.31 336 ILE B N 1
ATOM 5539 C CA . ILE B 1 336 ? 0.032 37.188 11.352 1 97.31 336 ILE B CA 1
ATOM 5540 C C . ILE B 1 336 ? 1.329 38 11.203 1 97.31 336 ILE B C 1
ATOM 5542 O O . ILE B 1 336 ? 1.308 39.219 11.117 1 97.31 336 ILE B O 1
ATOM 5546 N N . ARG B 1 337 ? 2.381 37.312 11.164 1 96.19 337 ARG B N 1
ATOM 5547 C CA . ARG B 1 337 ? 3.689 37.938 11.023 1 96.19 337 ARG B CA 1
ATOM 5548 C C . ARG B 1 337 ? 3.779 38.719 9.719 1 96.19 337 ARG B C 1
ATOM 5550 O O . ARG B 1 337 ? 4.488 39.719 9.648 1 96.19 337 ARG B O 1
ATOM 5557 N N . GLN B 1 338 ? 3.088 38.344 8.75 1 94.69 338 GLN B N 1
ATOM 5558 C CA . GLN B 1 338 ? 3.086 39 7.453 1 94.69 338 GLN B CA 1
ATOM 5559 C C . GLN B 1 338 ? 2.588 40.438 7.574 1 94.69 338 GLN B C 1
ATOM 5561 O O . GLN B 1 338 ? 2.814 41.25 6.68 1 94.69 338 GLN B O 1
ATOM 5566 N N . LEU B 1 339 ? 1.943 40.719 8.664 1 95.56 339 LEU B N 1
ATOM 5567 C CA . LEU B 1 339 ? 1.466 42.062 8.898 1 95.56 339 LEU B CA 1
ATOM 5568 C C . LEU B 1 339 ? 2.621 43 9.258 1 95.56 339 LEU B C 1
ATOM 5570 O O . LEU B 1 339 ? 2.447 44.219 9.32 1 95.56 339 LEU B O 1
ATOM 5574 N N . GLY B 1 340 ? 3.76 42.438 9.523 1 94.06 340 GLY B N 1
ATOM 5575 C CA . GLY B 1 340 ? 4.945 43.219 9.828 1 94.06 340 GLY B CA 1
ATOM 5576 C C . GLY B 1 340 ? 5.152 43.438 11.32 1 94.06 340 GLY B C 1
ATOM 5577 O O . GLY B 1 340 ? 5.969 44.281 11.727 1 94.06 340 GLY B O 1
ATOM 5578 N N . CYS B 1 341 ? 4.453 42.781 12.133 1 96.12 341 CYS B N 1
ATOM 5579 C CA . CYS B 1 341 ? 4.527 43 13.57 1 96.12 341 CYS B CA 1
ATOM 5580 C C . CYS B 1 341 ? 5.445 41.969 14.219 1 96.12 341 CYS B C 1
ATOM 5582 O O . CYS B 1 341 ? 5.711 40.906 13.641 1 96.12 341 CYS B O 1
ATOM 5584 N N . HIS B 1 342 ? 6.004 42.281 15.383 1 97.88 342 HIS B N 1
ATOM 5585 C CA . HIS B 1 342 ? 6.66 41.312 16.234 1 97.88 342 HIS B CA 1
ATOM 5586 C C . HIS B 1 342 ? 5.648 40.344 16.828 1 97.88 342 HIS B C 1
ATOM 5588 O O . HIS B 1 342 ? 4.793 40.719 17.625 1 97.88 342 HIS B O 1
ATOM 5594 N N . THR B 1 343 ? 5.816 39.062 16.438 1 98.25 343 THR B N 1
ATOM 5595 C CA . THR B 1 343 ? 4.766 38.094 16.719 1 98.25 343 THR B CA 1
ATOM 5596 C C . THR B 1 343 ? 5.281 37 17.641 1 98.25 343 THR B C 1
ATOM 5598 O O . THR B 1 343 ? 6.367 36.469 17.438 1 98.25 343 THR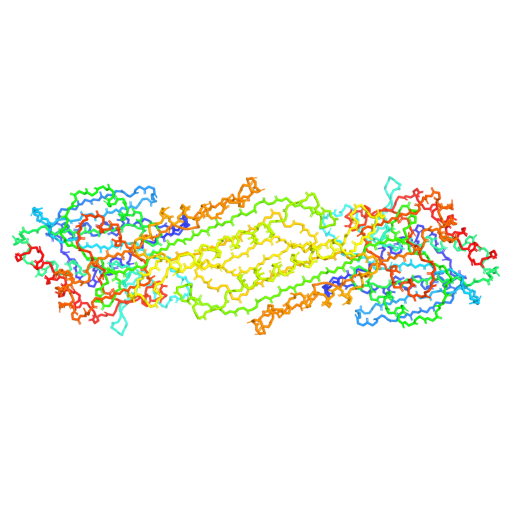 B O 1
ATOM 5601 N N . LEU B 1 344 ? 4.547 36.688 18.672 1 98.62 344 LEU B N 1
ATOM 5602 C CA . LEU B 1 344 ? 4.789 35.562 19.562 1 98.62 344 LEU B CA 1
ATOM 5603 C C . LEU B 1 344 ? 3.525 34.719 19.734 1 98.62 344 LEU B C 1
ATOM 5605 O O . LEU B 1 344 ? 2.412 35.25 19.641 1 98.62 344 LEU B O 1
ATOM 5609 N N . VAL B 1 345 ? 3.73 33.438 19.844 1 98.56 345 VAL B N 1
ATOM 5610 C CA . VAL B 1 345 ? 2.652 32.531 20.234 1 98.56 345 VAL B CA 1
ATOM 5611 C C . VAL B 1 345 ? 2.693 32.281 21.75 1 98.56 345 VAL B C 1
ATOM 5613 O O . VAL B 1 345 ? 3.725 31.875 22.281 1 98.56 345 VAL B O 1
ATOM 5616 N N . LEU B 1 346 ? 1.584 32.562 22.359 1 98.31 346 LEU B N 1
ATOM 5617 C CA . LEU B 1 346 ? 1.541 32.5 23.812 1 98.31 346 LEU B CA 1
ATOM 5618 C C . LEU B 1 346 ? 0.101 32.5 24.312 1 98.31 346 LEU B C 1
ATOM 5620 O O . LEU B 1 346 ? -0.657 33.438 24.062 1 98.31 346 LEU B O 1
ATOM 5624 N N . GLY B 1 347 ? -0.22 31.5 25.016 1 97.44 347 GLY B N 1
ATOM 5625 C CA . GLY B 1 347 ? -1.553 31.422 25.594 1 97.44 347 GLY B CA 1
ATOM 5626 C C . GLY B 1 347 ? -1.66 30.391 26.703 1 97.44 347 GLY B C 1
ATOM 5627 O O . GLY B 1 347 ? -0.692 29.688 27 1 97.44 347 GLY B O 1
ATOM 5628 N N . PRO B 1 348 ? -2.803 30.391 27.344 1 97.25 348 PRO B N 1
ATOM 5629 C CA . PRO B 1 348 ? -3.027 29.422 28.422 1 97.25 348 PRO B CA 1
ATOM 5630 C C . PRO B 1 348 ? -3.213 28 27.922 1 97.25 348 PRO B C 1
ATOM 5632 O O . PRO B 1 348 ? -3.527 27.797 26.734 1 97.25 348 PRO B O 1
ATOM 5635 N N . GLY B 1 349 ? -3.041 27.094 28.859 1 96.12 349 GLY B N 1
ATOM 5636 C CA . GLY B 1 349 ? -3.191 25.703 28.5 1 96.12 349 GLY B CA 1
ATOM 5637 C C . GLY B 1 349 ? -1.913 25.078 27.984 1 96.12 349 GLY B C 1
ATOM 5638 O O . GLY B 1 349 ? -0.898 25.766 27.828 1 96.12 349 GLY B O 1
ATOM 5639 N N . SER B 1 350 ? -2 23.766 27.812 1 94.31 350 SER B N 1
ATOM 5640 C CA . SER B 1 350 ? -0.853 23.016 27.328 1 94.31 350 SER B CA 1
ATOM 5641 C C . SER B 1 350 ? -1.152 22.344 26 1 94.31 350 SER B C 1
ATOM 5643 O O . SER B 1 350 ? -2.26 21.844 25.781 1 94.31 350 SER B O 1
ATOM 5645 N N . ILE B 1 351 ? -0.131 22.328 25.141 1 90.25 351 ILE B N 1
ATOM 5646 C CA . ILE B 1 351 ? -0.272 21.672 23.844 1 90.25 351 ILE B CA 1
ATOM 5647 C C . ILE B 1 351 ? -0.557 20.188 24.047 1 90.25 351 ILE B C 1
ATOM 5649 O O . ILE B 1 351 ? -1.16 19.547 23.172 1 90.25 351 ILE B O 1
ATOM 5653 N N . GLU B 1 352 ? -0.193 19.641 25.141 1 88.12 352 GLU B N 1
ATOM 5654 C CA . GLU B 1 352 ? -0.407 18.234 25.438 1 88.12 352 GLU B CA 1
ATOM 5655 C C . GLU B 1 352 ? -1.894 17.922 25.594 1 88.12 352 GLU B C 1
ATOM 5657 O O . GLU B 1 352 ? -2.303 16.766 25.469 1 88.12 352 GLU B O 1
ATOM 5662 N N . GLN B 1 353 ? -2.672 18.969 25.812 1 88.69 353 GLN B N 1
ATOM 5663 C CA . GLN B 1 353 ? -4.105 18.781 26.016 1 88.69 353 GLN B CA 1
ATOM 5664 C C . GLN B 1 353 ? -4.883 19.062 24.734 1 88.69 353 GLN B C 1
ATOM 5666 O O . GLN B 1 353 ? -6.059 18.719 24.625 1 88.69 353 GLN B O 1
ATOM 5671 N N . ALA B 1 354 ? -4.191 19.703 23.812 1 84.81 354 ALA B N 1
ATOM 5672 C CA . ALA B 1 354 ? -4.836 20 22.531 1 84.81 354 ALA B CA 1
ATOM 5673 C C . ALA B 1 354 ? -5.125 18.734 21.75 1 84.81 354 ALA B C 1
ATOM 5675 O O . ALA B 1 354 ? -4.32 17.797 21.75 1 84.81 354 ALA B O 1
ATOM 5676 N N . HIS B 1 355 ? -6.293 18.672 21.109 1 84.75 355 HIS B N 1
ATOM 5677 C CA . HIS B 1 355 ? -6.688 17.578 20.219 1 84.75 355 HIS B CA 1
ATOM 5678 C C . HIS B 1 355 ? -6.852 16.266 21 1 84.75 355 HIS B C 1
ATOM 5680 O O . HIS B 1 355 ? -6.703 15.188 20.438 1 84.75 355 HIS B O 1
ATOM 5686 N N . GLN B 1 356 ? -7.004 16.328 22.297 1 86.94 356 GLN B N 1
ATOM 5687 C CA . GLN B 1 356 ? -7.215 15.164 23.141 1 86.94 356 GLN B CA 1
ATOM 5688 C C . GLN B 1 356 ? -8.641 15.117 23.672 1 86.94 356 GLN B C 1
ATOM 5690 O O . GLN B 1 356 ? -9.273 16.156 23.859 1 86.94 356 GLN B O 1
ATOM 5695 N N . PRO B 1 357 ? -9.07 13.836 23.797 1 90.56 357 PRO B N 1
ATOM 5696 C CA . PRO B 1 357 ? -10.328 13.773 24.547 1 90.56 357 PRO B CA 1
ATOM 5697 C C . PRO B 1 357 ? -10.219 14.398 25.938 1 90.56 357 PRO B C 1
ATOM 5699 O O . PRO B 1 357 ? -9.164 14.336 26.562 1 90.56 357 PRO B O 1
ATOM 5702 N N . ASP B 1 358 ? -11.266 14.961 26.297 1 94.38 358 ASP B N 1
ATOM 5703 C CA . ASP B 1 358 ? -11.336 15.609 27.594 1 94.38 358 ASP B CA 1
ATOM 5704 C C . ASP B 1 358 ? -10.344 16.766 27.688 1 94.38 358 ASP B C 1
ATOM 5706 O O . ASP B 1 358 ? -9.562 16.859 28.641 1 94.38 358 ASP B O 1
ATOM 5710 N N . GLU B 1 359 ? -10.336 17.484 26.609 1 95.31 359 GLU B N 1
ATOM 5711 C CA . GLU B 1 359 ? -9.57 18.734 26.641 1 95.31 359 GLU B CA 1
ATOM 5712 C C . GLU B 1 359 ? -9.938 19.578 27.844 1 95.31 359 GLU B C 1
ATOM 5714 O O . GLU B 1 359 ? -11.117 19.688 28.203 1 95.31 359 GLU B O 1
ATOM 5719 N N . TYR B 1 360 ? -8.906 20.188 28.5 1 97.44 360 TYR B N 1
ATOM 5720 C CA . TYR B 1 360 ? -9.203 21.016 29.672 1 97.44 360 TYR B CA 1
ATOM 5721 C C . TYR B 1 360 ? -8.219 22.172 29.781 1 97.44 360 TYR B C 1
ATOM 5723 O O . TYR B 1 360 ? -7.16 22.156 29.156 1 97.44 360 TYR B O 1
ATOM 5731 N N . LEU B 1 361 ? -8.648 23.156 30.484 1 97.88 361 LEU B N 1
ATOM 5732 C CA . LEU B 1 361 ? -7.793 24.25 30.938 1 97.88 361 LEU B CA 1
ATOM 5733 C C . LEU B 1 361 ? -7.602 24.203 32.438 1 97.88 361 LEU B C 1
ATOM 5735 O O . LEU B 1 361 ? -8.578 24.156 33.188 1 97.88 361 LEU B O 1
ATOM 5739 N N . ASP B 1 362 ? -6.355 24.141 32.844 1 97.69 362 ASP B N 1
ATOM 5740 C CA . ASP B 1 362 ? -6.062 24.234 34.281 1 97.69 362 ASP B CA 1
ATOM 5741 C C . ASP B 1 362 ? -6.41 25.625 34.812 1 97.69 362 ASP B C 1
ATOM 5743 O O . ASP B 1 362 ? -5.848 26.625 34.375 1 97.69 362 ASP B O 1
ATOM 5747 N N . THR B 1 363 ? -7.293 25.672 35.812 1 97.5 363 THR B N 1
ATOM 5748 C CA . THR B 1 363 ? -7.762 26.953 36.312 1 97.5 363 THR B CA 1
ATOM 5749 C C . THR B 1 363 ? -6.613 27.75 36.938 1 97.5 363 THR B C 1
ATOM 5751 O O . THR B 1 363 ? -6.691 28.969 37.094 1 97.5 363 THR B O 1
ATOM 5754 N N . ALA B 1 364 ? -5.562 27.094 37.25 1 97.44 364 ALA B N 1
ATOM 5755 C CA . ALA B 1 364 ? -4.391 27.75 37.812 1 97.44 364 ALA B CA 1
ATOM 5756 C C . ALA B 1 364 ? -3.756 28.703 36.812 1 97.44 364 ALA B C 1
ATOM 5758 O O . ALA B 1 364 ? -2.994 29.594 37.188 1 97.44 364 ALA B O 1
ATOM 5759 N N . GLN B 1 365 ? -4.039 28.594 35.562 1 97.19 365 GLN B N 1
ATOM 5760 C CA . GLN B 1 365 ? -3.436 29.422 34.531 1 97.19 365 GLN B CA 1
ATOM 5761 C C . GLN B 1 365 ? -4.309 30.641 34.219 1 97.19 365 GLN B C 1
ATOM 5763 O O . GLN B 1 365 ? -3.893 31.531 33.5 1 97.19 365 GLN B O 1
ATOM 5768 N N . ILE B 1 366 ? -5.512 30.719 34.812 1 97.88 366 ILE B N 1
ATOM 5769 C CA . ILE B 1 366 ? -6.484 31.75 34.469 1 97.88 366 ILE B CA 1
ATOM 5770 C C . ILE B 1 366 ? -5.996 33.094 34.969 1 97.88 366 ILE B C 1
ATOM 5772 O O . ILE B 1 366 ? -5.766 34.031 34.156 1 97.88 366 ILE B O 1
ATOM 5776 N N . LYS B 1 367 ? -5.75 33.156 36.156 1 98 367 LYS B N 1
ATOM 5777 C CA . LYS B 1 367 ? -5.355 34.438 36.75 1 98 367 LYS B CA 1
ATOM 5778 C C . LYS B 1 367 ? -4.031 34.938 36.156 1 98 367 LYS B C 1
ATOM 5780 O O . LYS B 1 367 ? -3.908 36.094 35.781 1 98 367 LYS B O 1
ATOM 5785 N N . PRO B 1 368 ? -3.051 34.031 36.125 1 98.19 368 PRO B N 1
ATOM 5786 C CA . PRO B 1 368 ? -1.796 34.469 35.5 1 98.19 368 PRO B CA 1
ATOM 5787 C C . PRO B 1 368 ? -1.983 34.938 34.062 1 98.19 368 PRO B C 1
ATOM 5789 O O . PRO B 1 368 ? -1.318 35.906 33.656 1 98.19 368 PRO B O 1
ATOM 5792 N N . THR B 1 369 ? -2.822 34.312 33.344 1 98.56 369 THR B N 1
ATOM 5793 C CA . THR B 1 369 ? -3.051 34.719 31.953 1 98.56 369 THR B CA 1
ATOM 5794 C C . THR B 1 369 ? -3.686 36.094 31.906 1 98.56 369 THR B C 1
ATOM 5796 O O . THR B 1 369 ? -3.252 36.969 31.125 1 98.56 369 THR B O 1
ATOM 5799 N N . ILE B 1 370 ? -4.707 36.312 32.719 1 98.62 370 ILE B N 1
ATOM 5800 C CA . ILE B 1 370 ? -5.375 37.625 32.75 1 98.62 370 ILE B CA 1
ATOM 5801 C C . ILE B 1 370 ? -4.371 38.719 33.094 1 98.62 370 ILE B C 1
ATOM 5803 O O . ILE B 1 370 ? -4.324 39.75 32.469 1 98.62 370 ILE B O 1
ATOM 5807 N N . ASN B 1 371 ? -3.6 38.438 34.094 1 98.56 371 ASN B N 1
ATOM 5808 C CA . ASN B 1 371 ? -2.594 39.406 34.531 1 98.56 371 ASN B CA 1
ATOM 5809 C C . ASN B 1 371 ? -1.588 39.688 33.406 1 98.56 371 ASN B C 1
ATOM 5811 O O . ASN B 1 371 ? -1.212 40.844 33.188 1 98.56 371 ASN B O 1
ATOM 5815 N N . LEU B 1 372 ? -1.129 38.688 32.812 1 98.69 372 LEU B N 1
ATOM 5816 C CA . LEU B 1 372 ? -0.179 38.844 31.703 1 98.69 372 LEU B CA 1
ATOM 5817 C C . LEU B 1 372 ? -0.778 39.688 30.578 1 98.69 372 LEU B C 1
ATOM 5819 O O . LEU B 1 372 ? -0.125 40.594 30.062 1 98.69 372 LEU B O 1
ATOM 5823 N N . LEU B 1 373 ? -1.996 39.375 30.219 1 98.75 373 LEU B N 1
ATOM 5824 C CA . LEU B 1 373 ? -2.674 40.125 29.156 1 98.75 373 LEU B CA 1
ATOM 5825 C C . LEU B 1 373 ? -2.787 41.594 29.531 1 98.75 373 LEU B C 1
ATOM 5827 O O . LEU B 1 373 ? -2.541 42.469 28.688 1 98.75 373 LEU B O 1
ATOM 5831 N N . LYS B 1 374 ? -3.143 41.844 30.75 1 98.62 374 LYS B N 1
ATOM 5832 C CA . LYS B 1 374 ? -3.238 43.25 31.203 1 98.62 374 LYS B CA 1
ATOM 5833 C C . LYS B 1 374 ? -1.902 43.969 31.062 1 98.62 374 LYS B C 1
ATOM 5835 O O . LYS B 1 374 ? -1.854 45.094 30.578 1 98.62 374 LYS B O 1
ATOM 5840 N N . GLN B 1 375 ? -0.921 43.281 31.469 1 98.56 375 GLN B N 1
ATOM 5841 C CA . GLN B 1 375 ? 0.408 43.875 31.406 1 98.56 375 GLN B CA 1
ATOM 5842 C C . GLN B 1 375 ? 0.84 44.125 29.969 1 98.56 375 GLN B C 1
ATOM 5844 O O . GLN B 1 375 ? 1.422 45.156 29.641 1 98.56 375 GLN B O 1
ATOM 5849 N N . LEU B 1 376 ? 0.609 43.156 29.125 1 98.62 376 LEU B N 1
ATOM 5850 C CA . LEU B 1 376 ? 0.968 43.312 27.719 1 98.62 376 LEU B CA 1
ATOM 5851 C C . LEU B 1 376 ? 0.225 44.469 27.078 1 98.62 376 LEU B C 1
ATOM 5853 O O . LEU B 1 376 ? 0.823 45.281 26.359 1 98.62 376 LEU B O 1
ATOM 5857 N N . ILE B 1 377 ? -1.066 44.562 27.359 1 98.5 377 ILE B N 1
ATOM 5858 C CA . ILE B 1 377 ? -1.876 45.656 26.828 1 98.5 377 ILE B CA 1
ATOM 5859 C C . ILE B 1 377 ? -1.383 46.969 27.375 1 98.5 377 ILE B C 1
ATOM 5861 O O . ILE B 1 377 ? -1.265 47.969 26.641 1 98.5 377 ILE B O 1
ATOM 5865 N N . TYR B 1 378 ? -1.105 46.969 28.625 1 98 378 TYR B N 1
ATOM 5866 C CA . TYR B 1 378 ? -0.605 48.188 29.25 1 98 378 TYR B CA 1
ATOM 5867 C C . TYR B 1 378 ? 0.675 48.656 28.562 1 98 378 TYR B C 1
ATOM 5869 O O . TYR B 1 378 ? 0.79 49.844 28.188 1 98 378 TYR B O 1
ATOM 5877 N N . HIS B 1 379 ? 1.581 47.812 28.375 1 97.62 379 HIS B N 1
ATOM 5878 C CA . HIS B 1 379 ? 2.881 48.188 27.812 1 97.62 379 HIS B CA 1
ATOM 5879 C C . HIS B 1 379 ? 2.762 48.562 26.328 1 97.62 379 HIS B C 1
ATOM 5881 O O . HIS B 1 379 ? 3.455 49.438 25.859 1 97.62 379 HIS B O 1
ATOM 5887 N N . ALA B 1 380 ? 1.884 47.938 25.625 1 97.88 380 ALA B N 1
ATOM 5888 C CA . ALA B 1 380 ? 1.831 48.094 24.172 1 97.88 380 ALA B CA 1
ATOM 5889 C C . ALA B 1 380 ? 0.874 49.219 23.781 1 97.88 380 ALA B C 1
ATOM 5891 O O . ALA B 1 380 ? 1.027 49.844 22.719 1 97.88 380 ALA B O 1
ATOM 5892 N N . CYS B 1 381 ? -0.101 49.5 24.688 1 97.94 381 CYS B N 1
ATOM 5893 C CA . CYS B 1 381 ? -1.178 50.344 24.203 1 97.94 381 CYS B CA 1
ATOM 5894 C C . CYS B 1 381 ? -1.382 51.531 25.125 1 97.94 381 CYS B C 1
ATOM 5896 O O . CYS B 1 381 ? -1.918 52.562 24.719 1 97.94 381 CYS B O 1
ATOM 5898 N N . ILE B 1 382 ? -1.015 51.406 26.375 1 96.31 382 ILE B N 1
ATOM 5899 C CA . ILE B 1 382 ? -1.391 52.438 27.328 1 96.31 382 ILE B CA 1
ATOM 5900 C C . ILE B 1 382 ? -0.149 53.188 27.781 1 96.31 382 ILE B C 1
ATOM 5902 O O . ILE B 1 382 ? -0.196 54.406 27.953 1 96.31 382 ILE B O 1
ATOM 5906 N N . LYS B 1 383 ? 0.945 52.562 27.953 1 91.5 383 LYS B N 1
ATOM 5907 C CA . LYS B 1 383 ? 2.18 53.188 28.406 1 91.5 383 LYS B CA 1
ATOM 5908 C C . LYS B 1 383 ? 2.734 54.125 27.359 1 91.5 383 LYS B C 1
ATOM 5910 O O . LYS B 1 383 ? 2.66 53.875 26.156 1 91.5 383 LYS B O 1
#

Nearest PDB structures (foldseek):
  7rsf-assembly1_B  TM=9.295E-01  e=1.711E-64  Escherichia coli str. K-12 substr. MG1655
  7uoi-assembly1_A  TM=8.622E-01  e=3.933E-36  Enterococcus faecium 1,231,410
  2f7v-assembly1_A  TM=7.925E-01  e=2.008E-29  Xanthomonas campestris
  3ct9-assembly1_B  TM=8.370E-01  e=8.315E-29  Bacteroides thetaiotaomicron VPI-5482
  3ct9-assembly1_A  TM=7.745E-01  e=5.552E-27  Bacteroides thetaiotaomicron VPI-5482

Foldseek 3Di:
DPDQDDLVVQLFQLLLQAQADDPDPVRGDELVSLLVSLCVLLVVLPWDKDWAAFPPDDNYIKIKTKADDDAAFEEEEAESHFHDDDPPQFPDDQSGFDDDPLKTWHTACQRHSSQSSLLSVLSVVDPRVQWPAMYMYMYFYDFVFALRRLQVCLVVPPGQHAEYEYAHAAQQAKAFWEWKKFKKKKKFFKAKDFLVCPVRIGARVVLVVVLVVLVVVVQVVQQVPFADVLDPSGTKHKDWDDKDWDDDPGMRTRMMMTMMMIIHGPVQFPVNVVVSSCVSCVVSCVVPPPGMDMDTPGHMAHIGHFDQPDPLNVVSCVLSVHRYGYDHDGGSQVSVCSSVHRYIYGHFDHPVLGPDHRRITRSVVSVSRSSSSNVSNCVRTRD/DPDQDDLVVQLFQLLLQAQADDPDPVRGDELVSLLVSLCVLLVVLPWDKDWAAFPPDDNYIKIKTKADDDAAFEEEEAESHFHDDDPPQAPDDQSGFDDDPLKTWHTACQRHSSQSSLLSVLSVVDPRVQWAAMYMYMYFYDFVFALRRLQVCLVVPPGQHAEYEYAHAAQQAKAFWEWKKFKKKKKFFKAKDFLVCPVRIGARVVLVVVLVVLVVVVQVVQQVPFADVLDPSGTKHKDWDDKDWDDDPGMRTRMMMTMMMIIHGPVQFPVNVVVSSCVSCVVSCVVPPPGMDMDTPGHMAHIGHFDQPDPLNVVSCVLSVHRYGYDHDGGSQVSVCSSVHRYIYGHFDHPVLGPDHRRITRSVVSVSRSSSSNVSNCVRIRD

Secondary structure (DSSP, 8-state):
---PPPHHHHHHHHHTS--B--SSTTT----HHHHHHHHHHHHHTT-EEEEEEPTTSSS-EEEEEEES-SS--EEEEEE--B----TTT-SS-TTS-EEETTEEESTTSSSSTHHHHHHHHHHHTS-GGG-SS-EEEEEES-TTTT-HHHHHHHHT-----SEEEE---STT--EEEE--EEEEEEEEE-B--BTT-GGG-B-HHHHHHHHHHHHHHHHHHHHHH---TTSSS-S-EEEEEEEEE-S-TTB---EEEEEEEEEPPTT--HHHHHHHHHHHHHHHHHHSTT-EEEEEEEEEE--EE--TTSHHHHHHHHHHTS--EEESS--SHHHHHTTTSEEEE--SS-GGGTTSTT-EEEGGGHHHHHHHHHHHHIIIII-/-PPPPPHHHHHHHHHTS--B--SSTTT----HHHHHHHHHHHHHTT-EEEEEEPTTSSS-EEEEEEES-SS--EEEEEE--BPPP-TTT-SS-TTS-EEETTEEESTTSSSSTHHHHHHHHHHHTS-GGG-SS-EEEEEES-TTTT-HHHHHHHHT-----SEEEE---STT--EEEE--EEEEEEEEE-B--BTT-GGG-B-HHHHHHHHHHHHHHHHHHHHHH---TTSSS-S-EEEEEEEEE-S-TTB---EEEEEEEEEPPTT--HHHHHHHHHHHHHHHHHHSTT-EEEEEEEEEE--EE--TTSHHHHHHHHHHTS--EEESS--SHHHHHTTTSEEEE--SS-GGGTTSTT-EEEGGGHHHHHHHHHHHHIIIII-

pLDDT: mean 95.67, std 5.03, range [41.09, 98.88]